Protein AF-A0A2E3P0P3-F1 (afdb_monomer)

Sequence (388 aa):
MEIRTATRDDRDAILRLSERSDSTPRIAETWDGNPIQAVLAFDDGKLIGMLPLEERTWETGWGNRLEVLWATGVHVDAAYRGKGIGGRLDAFAERTFAGRFDAFCVFREDETSPAYNWYRKNGYHPQAHIRAYRLPVDAGASAQVATRYGHRLLTSRRELEEAGRELSSTFDTLGCGRGGFLARTPTSWVNIWDHHYYRAFYRYSVLALLENAHVVAFALLGETSMRDGISRYDILEFAAADGDAENNLHAAVVAAARQARLRDIRMQVFTDDRRGDWMQGLGYVDRDRSTNILGKLLAPERTLKSLAGQPGASWTWRTERWGDVGAPNGSVDGTMTASDAALTAFCFQRLSTAEAFRAGDIRWQGPGAAPAASIDAAPWRYCQADYI

Nearest PDB structures (foldseek):
  3r1k-assembly1_A  TM=6.886E-01  e=5.144E-19  Mycobacterium tuberculosis
  6b0u-assembly1_B-2  TM=7.006E-01  e=1.208E-18  Mycobacterium tuberculosis H37Rv
  6rft-assembly1_B  TM=6.660E-01  e=1.155E-17  Mycobacteroides abscessus
  6yca-assembly1_E  TM=6.657E-01  e=9.187E-17  Mycobacteroides abscessus
  6yca-assembly1_F  TM=6.510E-01  e=7.198E-17  Mycobacteroides abscessus

Radius of gyration: 22.11 Å; Cα contacts (8 Å, |Δi|>4): 787; chains: 1; bounding box: 53×59×57 Å

Structure (mmCIF, N/CA/C/O backbone):
data_AF-A0A2E3P0P3-F1
#
_entry.id   AF-A0A2E3P0P3-F1
#
loop_
_atom_site.group_PDB
_atom_site.id
_atom_site.type_symbol
_atom_site.label_atom_id
_atom_site.label_alt_id
_atom_site.label_comp_id
_atom_site.label_asym_id
_atom_site.label_entity_id
_atom_site.label_seq_id
_atom_site.pdbx_PDB_ins_code
_atom_site.Cartn_x
_atom_site.Cartn_y
_atom_site.Cartn_z
_atom_site.occupancy
_atom_site.B_iso_or_equiv
_atom_site.auth_seq_id
_atom_site.auth_comp_id
_atom_site.auth_asym_id
_atom_site.auth_atom_id
_atom_site.pdbx_PDB_model_num
ATOM 1 N N . MET A 1 1 ? -19.194 -8.102 28.139 1.00 91.62 1 MET A N 1
ATOM 2 C CA . MET A 1 1 ? -18.369 -7.863 26.936 1.00 91.62 1 MET A CA 1
ATOM 3 C C . MET A 1 1 ? -17.143 -7.029 27.274 1.00 91.62 1 MET A C 1
ATOM 5 O O . MET A 1 1 ? -17.277 -5.878 27.684 1.00 91.62 1 MET A O 1
ATOM 9 N N . GLU A 1 2 ? -15.973 -7.619 27.081 1.00 97.38 2 GLU A N 1
ATOM 10 C CA . GLU A 1 2 ? -14.651 -7.048 27.344 1.00 97.38 2 GLU A CA 1
ATOM 11 C C . GLU A 1 2 ? -13.973 -6.670 26.018 1.00 97.38 2 GLU A C 1
ATOM 13 O O . GLU A 1 2 ? -14.160 -7.354 25.012 1.00 97.38 2 GLU A O 1
ATOM 18 N N . ILE A 1 3 ? -13.206 -5.576 26.004 1.00 98.44 3 ILE A N 1
ATOM 19 C CA . ILE A 1 3 ? -12.318 -5.221 24.890 1.00 98.44 3 ILE A CA 1
ATOM 20 C C . ILE A 1 3 ? -10.936 -4.931 25.462 1.00 98.44 3 ILE A C 1
ATOM 22 O O . ILE A 1 3 ? -10.821 -4.126 26.386 1.00 98.44 3 ILE A O 1
ATOM 26 N N . ARG A 1 4 ? -9.906 -5.566 24.902 1.00 98.25 4 ARG A N 1
ATOM 27 C CA . ARG A 1 4 ? -8.511 -5.380 25.317 1.00 98.25 4 ARG A CA 1
ATOM 28 C C . ARG A 1 4 ? -7.541 -5.616 24.167 1.00 98.25 4 ARG A C 1
ATOM 30 O O . ARG A 1 4 ? -7.914 -6.166 23.132 1.00 98.25 4 ARG A O 1
ATOM 37 N N . THR A 1 5 ? -6.288 -5.226 24.356 1.00 98.06 5 THR A N 1
ATOM 38 C CA . THR A 1 5 ? -5.202 -5.626 23.459 1.00 98.06 5 THR A CA 1
ATOM 39 C C . THR A 1 5 ? -4.899 -7.115 23.605 1.00 98.06 5 THR A C 1
ATOM 41 O O . THR A 1 5 ? -5.049 -7.690 24.689 1.00 98.06 5 THR A O 1
ATOM 44 N N . ALA A 1 6 ? -4.464 -7.728 22.510 1.00 97.06 6 ALA A N 1
ATOM 45 C CA . ALA A 1 6 ? -3.986 -9.098 22.499 1.00 97.06 6 ALA A CA 1
ATOM 46 C C . ALA A 1 6 ? -2.704 -9.256 23.329 1.00 97.06 6 ALA A C 1
ATOM 48 O O . ALA A 1 6 ? -1.872 -8.350 23.409 1.00 97.06 6 ALA A O 1
ATOM 49 N N . THR A 1 7 ? -2.542 -10.434 23.916 1.00 95.62 7 THR A N 1
ATOM 50 C CA . THR A 1 7 ? -1.295 -10.937 24.490 1.00 95.62 7 THR A CA 1
ATOM 51 C C . THR A 1 7 ? -0.788 -12.104 23.640 1.00 95.62 7 THR A C 1
ATOM 53 O O . THR A 1 7 ? -1.457 -12.556 22.709 1.00 95.62 7 THR A O 1
ATOM 56 N N . ARG A 1 8 ? 0.405 -12.623 23.956 1.00 91.00 8 ARG A N 1
ATOM 57 C CA . ARG A 1 8 ? 0.953 -13.798 23.257 1.00 91.00 8 ARG A CA 1
ATOM 58 C C . ARG A 1 8 ? 0.050 -15.030 23.377 1.00 91.00 8 ARG A C 1
ATOM 60 O O . ARG A 1 8 ? -0.049 -15.794 22.422 1.00 91.00 8 ARG A O 1
ATOM 67 N N . ASP A 1 9 ? -0.647 -15.175 24.501 1.00 95.12 9 ASP A N 1
ATOM 68 C CA . ASP A 1 9 ? -1.514 -16.326 24.773 1.00 95.12 9 ASP A CA 1
ATOM 69 C C . ASP A 1 9 ? -2.790 -16.320 23.912 1.00 95.12 9 ASP A C 1
ATOM 71 O O . ASP A 1 9 ? -3.423 -17.358 23.724 1.00 95.12 9 ASP A O 1
ATOM 75 N N . ASP A 1 10 ? -3.158 -15.172 23.329 1.00 96.12 10 ASP A N 1
ATOM 76 C CA . ASP A 1 10 ? -4.336 -15.064 22.465 1.00 96.12 10 ASP A CA 1
ATOM 77 C C . ASP A 1 10 ? -4.102 -15.583 21.041 1.00 96.12 10 ASP A C 1
ATOM 79 O O . ASP A 1 10 ? -5.075 -15.758 20.300 1.00 96.12 10 ASP A O 1
ATOM 83 N N . ARG A 1 11 ? -2.844 -15.825 20.635 1.00 94.88 11 ARG A N 1
ATOM 84 C CA . ARG A 1 11 ? -2.472 -16.123 19.241 1.00 94.88 11 ARG A CA 1
ATOM 85 C C . ARG A 1 11 ? -3.353 -17.211 18.634 1.00 94.88 11 ARG A C 1
ATOM 87 O O . ARG A 1 11 ? -3.986 -16.998 17.605 1.00 94.88 11 ARG A O 1
ATOM 94 N N . ASP A 1 12 ? -3.454 -18.360 19.289 1.00 94.94 12 ASP A N 1
ATOM 95 C CA . ASP A 1 12 ? -4.181 -19.498 18.726 1.00 94.94 12 ASP A CA 1
ATOM 96 C C . ASP A 1 12 ? -5.695 -19.226 18.635 1.00 94.94 12 ASP A C 1
ATOM 98 O O . ASP A 1 12 ? -6.372 -19.730 17.738 1.00 94.94 12 ASP A O 1
ATOM 102 N N . ALA A 1 13 ? -6.253 -18.411 19.540 1.00 94.94 13 ALA A N 1
ATOM 103 C CA . ALA A 1 13 ? -7.654 -17.998 19.470 1.00 94.94 13 ALA A CA 1
ATOM 104 C C . ALA A 1 13 ? -7.905 -17.031 18.304 1.00 94.94 13 ALA A C 1
ATOM 106 O O . ALA A 1 13 ? -8.923 -17.160 17.620 1.00 94.94 13 ALA A O 1
ATOM 107 N N . ILE A 1 14 ? -6.971 -16.109 18.056 1.00 95.12 14 ILE A N 1
ATOM 108 C CA . ILE A 1 14 ? -6.997 -15.185 16.917 1.00 95.12 14 ILE A CA 1
ATOM 109 C C . ILE A 1 14 ? -6.952 -15.961 15.600 1.00 95.12 14 ILE A C 1
ATOM 111 O O . ILE A 1 14 ? -7.804 -15.738 14.741 1.00 95.12 14 ILE A O 1
ATOM 115 N N . LEU A 1 15 ? -6.017 -16.906 15.454 1.00 93.75 15 LEU A N 1
ATOM 116 C CA . LEU A 1 15 ? -5.887 -17.709 14.233 1.00 93.75 15 LEU A CA 1
ATOM 117 C C . LEU A 1 15 ? -7.169 -18.515 13.958 1.00 93.75 15 LEU A C 1
ATOM 119 O O . LEU A 1 15 ? -7.712 -18.440 12.857 1.00 93.75 15 LEU A O 1
ATOM 123 N N . ARG A 1 16 ? -7.751 -19.158 14.983 1.00 93.50 16 ARG A N 1
ATOM 124 C CA . ARG A 1 16 ? -9.048 -19.856 14.862 1.00 93.50 16 ARG A CA 1
ATOM 125 C C . ARG A 1 16 ? -10.212 -18.936 14.485 1.00 93.50 16 ARG A C 1
ATOM 127 O O . ARG A 1 16 ? -11.156 -19.377 13.833 1.00 93.50 16 ARG A O 1
ATOM 134 N N . LEU A 1 17 ? -10.212 -17.679 14.936 1.00 92.75 17 LEU A N 1
ATOM 135 C CA . LEU A 1 17 ? -11.225 -16.708 14.514 1.00 92.75 17 LEU A CA 1
ATOM 136 C C . LEU A 1 17 ? -10.983 -16.251 13.065 1.00 92.75 17 LEU A C 1
ATOM 138 O O . LEU A 1 17 ? -11.946 -16.088 12.319 1.00 92.75 17 LEU A O 1
ATOM 142 N N . SER A 1 18 ? -9.721 -16.084 12.656 1.00 90.06 18 SER A N 1
ATOM 143 C CA . SER A 1 18 ? -9.324 -15.699 11.294 1.00 90.06 18 SER A CA 1
ATOM 144 C C . SER A 1 18 ? -9.789 -16.702 10.243 1.00 90.06 18 SER A C 1
ATOM 146 O O . SER A 1 18 ? -10.288 -16.288 9.199 1.00 90.06 18 SER A O 1
ATOM 148 N N . GLU A 1 19 ? -9.728 -18.000 10.545 1.00 89.44 19 GLU A N 1
ATOM 149 C CA . GLU A 1 19 ? -10.236 -19.075 9.679 1.00 89.44 19 GLU A CA 1
ATOM 150 C C . GLU A 1 19 ? -11.740 -18.964 9.381 1.00 89.44 19 GLU A C 1
ATOM 152 O O . GLU A 1 19 ? -12.209 -19.460 8.360 1.00 89.44 19 GLU A O 1
ATOM 157 N N . ARG A 1 20 ? -12.510 -18.300 10.254 1.00 88.06 20 ARG A N 1
ATOM 158 C CA . ARG A 1 20 ? -13.948 -18.047 10.054 1.00 88.06 20 ARG A CA 1
ATOM 159 C C . ARG A 1 20 ? -14.234 -16.725 9.338 1.00 88.06 20 ARG A C 1
ATOM 161 O O . ARG A 1 20 ? -15.399 -16.365 9.161 1.00 88.06 20 ARG A O 1
ATOM 168 N N . SER A 1 21 ? -13.196 -15.967 8.993 1.00 84.69 21 SER A N 1
ATOM 169 C CA . SER A 1 21 ? -13.323 -14.685 8.309 1.00 84.69 21 SER A CA 1
ATOM 170 C C . SER A 1 21 ? -13.323 -14.846 6.791 1.00 84.69 21 SER A C 1
ATOM 172 O O . SER A 1 21 ? -12.690 -15.744 6.253 1.00 84.69 21 SER A O 1
ATOM 174 N N . ASP A 1 22 ? -13.970 -13.909 6.097 1.00 80.69 22 ASP A N 1
ATOM 175 C CA . ASP A 1 22 ? -13.920 -13.810 4.631 1.00 80.69 22 ASP A CA 1
ATOM 176 C C . ASP A 1 22 ? -12.589 -13.200 4.127 1.00 80.69 22 ASP A C 1
ATOM 178 O O . ASP A 1 22 ? -12.433 -12.908 2.943 1.00 80.69 22 ASP A O 1
ATOM 182 N N . SER A 1 23 ? -11.639 -12.938 5.033 1.00 80.75 23 SER A N 1
ATOM 183 C CA . SER A 1 23 ? -10.311 -12.406 4.713 1.00 80.75 23 SER A CA 1
ATOM 184 C C . SER A 1 23 ? -9.311 -13.536 4.486 1.00 80.75 23 SER A C 1
ATOM 186 O O . SER A 1 23 ? -9.522 -14.662 4.929 1.00 80.75 23 SER A O 1
ATOM 188 N N . THR A 1 24 ? -8.187 -13.233 3.833 1.00 76.12 24 THR A N 1
ATOM 189 C CA . THR A 1 24 ? -7.085 -14.193 3.689 1.00 76.12 24 THR A CA 1
ATOM 190 C C . THR A 1 24 ? -6.604 -14.634 5.077 1.00 76.12 24 THR A C 1
ATOM 192 O O . THR A 1 24 ? -6.185 -13.774 5.860 1.00 76.12 24 THR A O 1
ATOM 195 N N . PRO A 1 25 ? -6.682 -15.935 5.410 1.00 78.44 25 PRO A N 1
ATOM 196 C CA . PRO A 1 25 ? -6.319 -16.416 6.733 1.00 78.44 25 PRO A CA 1
ATOM 197 C C . PRO A 1 25 ? -4.812 -16.282 6.948 1.00 78.44 25 PRO A C 1
ATOM 199 O O . PRO A 1 25 ? -4.017 -16.497 6.031 1.00 78.44 25 PRO A O 1
ATOM 202 N N . ARG A 1 26 ? -4.419 -15.948 8.179 1.00 86.50 26 ARG A N 1
ATOM 203 C CA . ARG A 1 26 ? -3.018 -16.004 8.611 1.00 86.50 26 ARG A CA 1
ATOM 204 C C . ARG A 1 26 ? -2.723 -17.346 9.270 1.00 86.50 26 ARG A C 1
ATOM 206 O O . ARG A 1 26 ? -3.596 -17.955 9.881 1.00 86.50 26 ARG A O 1
ATOM 213 N N . ILE A 1 27 ? -1.468 -17.764 9.171 1.00 88.81 27 ILE A N 1
ATOM 214 C CA . ILE A 1 27 ? -0.889 -18.888 9.919 1.00 88.81 27 ILE A CA 1
ATOM 215 C C . ILE A 1 27 ? 0.093 -18.360 10.969 1.00 88.81 27 ILE A C 1
ATOM 217 O O . ILE A 1 27 ? 0.495 -17.193 10.900 1.00 88.81 27 ILE A O 1
ATOM 221 N N . ALA A 1 28 ? 0.499 -19.213 11.913 1.00 91.31 28 ALA A N 1
ATOM 222 C CA . ALA A 1 28 ? 1.389 -18.839 13.012 1.00 91.31 28 ALA A CA 1
ATOM 223 C C . ALA A 1 28 ? 2.677 -18.166 12.514 1.00 91.31 28 ALA A C 1
ATOM 225 O O . ALA A 1 28 ? 3.044 -17.109 13.007 1.00 91.31 28 ALA A O 1
ATOM 226 N N . GLU A 1 29 ? 3.292 -18.689 11.456 1.00 90.56 29 GLU A N 1
ATOM 227 C CA . GLU A 1 29 ? 4.527 -18.160 10.872 1.00 90.56 29 GLU A CA 1
ATOM 228 C C . GLU A 1 29 ? 4.358 -16.733 10.330 1.00 90.56 29 GLU A C 1
ATOM 230 O O . GLU A 1 29 ? 5.239 -15.891 10.482 1.00 90.56 29 GLU A O 1
ATOM 235 N N . THR A 1 30 ? 3.212 -16.444 9.708 1.00 90.12 30 THR A N 1
ATOM 236 C CA . THR A 1 30 ? 2.889 -15.110 9.165 1.00 90.12 30 THR A CA 1
ATOM 237 C C . THR A 1 30 ? 2.363 -14.149 10.232 1.00 90.12 30 THR A C 1
ATOM 239 O O . THR A 1 30 ? 2.289 -12.946 9.993 1.00 90.12 30 THR A O 1
ATOM 242 N N . TRP A 1 31 ? 1.956 -14.663 11.392 1.00 91.75 31 TRP A N 1
ATOM 243 C CA . TRP A 1 31 ? 1.581 -13.849 12.542 1.00 91.75 31 TRP A CA 1
ATOM 244 C C . TRP A 1 31 ? 2.822 -13.463 13.345 1.00 91.75 31 TRP A C 1
ATOM 246 O O . TRP A 1 31 ? 3.079 -12.284 13.551 1.00 91.75 31 TRP A O 1
ATOM 256 N N . ASP A 1 32 ? 3.621 -14.460 13.723 1.00 91.88 32 ASP A N 1
ATOM 257 C CA . ASP A 1 32 ? 4.801 -14.310 14.573 1.00 91.88 32 ASP A CA 1
ATOM 258 C C . ASP A 1 32 ? 5.960 -13.613 13.833 1.00 91.88 32 ASP A C 1
ATOM 260 O O . ASP A 1 32 ? 6.779 -12.943 14.459 1.00 91.88 32 ASP A O 1
ATOM 264 N N . GLY A 1 33 ? 6.026 -13.744 12.502 1.00 90.50 33 GLY A N 1
ATOM 265 C CA . GLY A 1 33 ? 7.050 -13.116 11.660 1.00 90.50 33 GLY A CA 1
ATOM 266 C C . GLY A 1 33 ? 6.796 -11.649 11.297 1.00 90.50 33 GLY A C 1
ATOM 267 O O . GLY A 1 33 ? 7.662 -11.027 10.688 1.00 90.50 33 GLY A O 1
ATOM 268 N N . ASN A 1 34 ? 5.635 -11.087 11.646 1.00 91.12 34 ASN A N 1
ATOM 269 C CA . ASN A 1 34 ? 5.282 -9.697 11.348 1.00 91.12 34 ASN A CA 1
ATOM 270 C C . ASN A 1 34 ? 4.987 -8.923 12.645 1.00 91.12 34 ASN A C 1
ATOM 272 O O . ASN A 1 34 ? 4.474 -9.502 13.604 1.00 91.12 34 ASN A O 1
ATOM 276 N N . PRO A 1 35 ? 5.263 -7.609 12.700 1.00 92.69 35 PRO A N 1
ATOM 277 C CA . PRO A 1 35 ? 4.989 -6.797 13.881 1.00 92.69 35 PRO A CA 1
ATOM 278 C C . PRO A 1 35 ? 3.486 -6.484 13.978 1.00 92.69 35 PRO A C 1
ATOM 280 O O . PRO A 1 35 ? 3.027 -5.415 13.589 1.00 92.69 35 PRO A O 1
ATOM 283 N N . ILE A 1 36 ? 2.693 -7.445 14.455 1.00 93.50 36 ILE A N 1
ATOM 284 C CA . ILE A 1 36 ? 1.232 -7.327 14.532 1.00 93.50 36 ILE A CA 1
ATOM 285 C C . ILE A 1 36 ? 0.787 -7.079 15.972 1.00 93.50 36 ILE A C 1
ATOM 287 O O . ILE A 1 36 ? 1.077 -7.853 16.884 1.00 93.50 36 ILE A O 1
ATOM 291 N N . GLN A 1 37 ? 0.001 -6.023 16.152 1.00 94.81 37 GLN A N 1
ATOM 292 C CA . GLN A 1 37 ? -0.830 -5.791 17.327 1.00 94.81 37 GLN A CA 1
ATOM 293 C C . GLN A 1 37 ? -2.259 -6.254 17.034 1.00 94.81 37 GLN A C 1
ATOM 295 O O . GLN A 1 37 ? -2.677 -6.347 15.882 1.00 94.81 37 GLN A O 1
ATOM 300 N N . ALA A 1 38 ? -3.062 -6.498 18.065 1.00 96.62 38 ALA A N 1
ATOM 301 C CA . ALA A 1 38 ? -4.493 -6.700 17.864 1.00 96.62 38 ALA A CA 1
ATOM 302 C C . ALA A 1 38 ? -5.318 -6.160 19.023 1.00 96.62 38 ALA A C 1
ATOM 304 O O . ALA A 1 38 ? -4.902 -6.209 20.180 1.00 96.62 38 ALA A O 1
ATOM 305 N N . VAL A 1 39 ? -6.517 -5.680 18.702 1.00 98.38 39 VAL A N 1
ATOM 306 C CA . VAL A 1 39 ? -7.570 -5.400 19.682 1.00 98.38 39 VAL A CA 1
ATOM 307 C C . VAL A 1 39 ? -8.632 -6.479 19.561 1.00 98.38 39 VAL A C 1
ATOM 309 O O . VAL A 1 39 ? -9.093 -6.790 18.464 1.00 98.38 39 VAL A O 1
ATOM 312 N N . LEU A 1 40 ? -9.008 -7.060 20.691 1.00 98.50 40 LEU A N 1
ATOM 313 C CA . LEU A 1 40 ? -9.868 -8.228 20.790 1.00 98.50 40 LEU A CA 1
ATOM 314 C C . LEU A 1 40 ? -11.146 -7.878 21.549 1.00 98.50 40 LEU A C 1
ATOM 316 O O . LEU A 1 40 ? -11.108 -7.112 22.510 1.00 98.50 40 LEU A O 1
ATOM 320 N N . ALA A 1 41 ? -12.268 -8.463 21.134 1.00 98.50 41 ALA A N 1
ATOM 321 C CA . ALA A 1 41 ? -13.545 -8.382 21.831 1.00 98.50 41 ALA A CA 1
ATOM 322 C C . ALA A 1 41 ? -13.954 -9.764 22.342 1.00 98.50 41 ALA A C 1
ATOM 324 O O . ALA A 1 41 ? -14.035 -10.719 21.563 1.00 98.50 41 ALA A O 1
ATOM 325 N N . PHE A 1 42 ?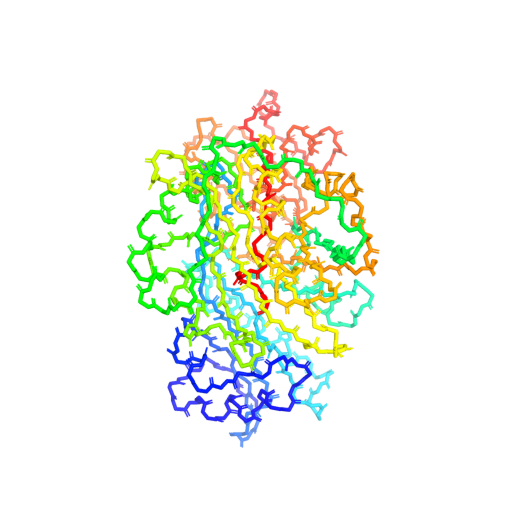 -14.272 -9.839 23.632 1.00 98.12 42 PHE A N 1
ATOM 326 C CA . PHE A 1 42 ? -14.695 -11.059 24.305 1.00 98.12 42 PHE A CA 1
ATOM 327 C C . PHE A 1 42 ? -16.109 -10.939 24.871 1.00 98.12 42 PHE A C 1
ATOM 329 O O . PHE A 1 42 ? -16.520 -9.887 25.375 1.00 98.12 42 PHE A O 1
ATOM 336 N N . ASP A 1 43 ? -16.834 -12.049 24.828 1.00 97.00 43 ASP A N 1
ATOM 337 C CA . ASP A 1 43 ? -18.131 -12.233 25.471 1.00 97.00 43 ASP A CA 1
ATOM 338 C C . ASP A 1 43 ? -18.106 -13.544 26.253 1.00 97.00 43 ASP A C 1
ATOM 340 O O . ASP A 1 43 ? -17.821 -14.591 25.676 1.00 97.00 43 ASP A O 1
ATOM 344 N N . ASP A 1 44 ? -18.274 -13.462 27.574 1.00 94.56 44 ASP A N 1
ATOM 345 C CA . ASP A 1 44 ? -18.113 -14.578 28.519 1.00 94.56 44 ASP A CA 1
ATOM 346 C C . ASP A 1 44 ? -16.849 -15.428 28.268 1.00 94.56 44 ASP A C 1
ATOM 348 O O . ASP A 1 44 ? -16.878 -16.656 28.222 1.00 94.56 44 ASP A O 1
ATOM 352 N N . GLY A 1 45 ? -15.713 -14.753 28.050 1.00 93.31 45 GLY A N 1
ATOM 353 C CA . GLY A 1 45 ? -14.408 -15.379 27.793 1.00 93.31 45 GLY A CA 1
ATOM 354 C C . GLY A 1 45 ? -14.208 -15.914 26.369 1.00 93.31 45 GLY A C 1
ATOM 355 O O . GLY A 1 45 ? -13.093 -16.284 26.003 1.00 93.31 45 GLY A O 1
ATOM 356 N N . LYS A 1 46 ? -15.241 -15.913 25.520 1.00 94.94 46 LYS A N 1
ATOM 357 C CA . LYS A 1 46 ? -15.134 -16.298 24.109 1.00 94.94 46 LYS A CA 1
ATOM 358 C C . LYS A 1 46 ? -14.682 -15.113 23.261 1.00 94.94 46 LYS A C 1
ATOM 360 O O . LYS A 1 46 ? -15.310 -14.058 23.290 1.00 94.94 46 LYS A O 1
ATOM 365 N N . LEU A 1 47 ? -13.646 -15.303 22.442 1.00 97.38 47 LEU A N 1
ATOM 366 C CA . LEU A 1 47 ? -13.239 -14.324 21.430 1.00 97.38 47 LEU A CA 1
ATOM 367 C C . LEU A 1 47 ? -14.296 -14.250 20.312 1.00 97.38 47 LEU A C 1
ATOM 369 O O . LEU A 1 47 ? -14.551 -15.241 19.623 1.00 97.38 47 LEU A O 1
ATOM 373 N N . ILE A 1 48 ? -14.905 -13.075 20.139 1.00 97.19 48 ILE A N 1
ATOM 374 C CA . ILE A 1 48 ? -16.017 -12.834 19.199 1.00 97.19 48 ILE A CA 1
ATOM 375 C C . ILE A 1 48 ? -15.715 -11.755 18.155 1.00 97.19 48 ILE A C 1
ATOM 377 O O . ILE A 1 48 ? -16.483 -11.569 17.211 1.00 97.19 48 ILE A O 1
ATOM 381 N N . GLY A 1 49 ? -14.608 -11.032 18.300 1.00 97.25 49 GLY A N 1
ATOM 382 C CA . GLY A 1 49 ? -14.171 -10.053 17.318 1.00 97.25 49 GLY A CA 1
ATOM 383 C C . GLY A 1 49 ? -12.711 -9.681 17.500 1.00 97.25 49 GLY A C 1
ATOM 384 O O . GLY A 1 49 ? -12.174 -9.766 18.602 1.00 97.25 49 GLY A O 1
ATOM 385 N N . MET A 1 50 ? -12.080 -9.267 16.410 1.00 96.81 50 MET A N 1
ATOM 386 C CA . MET A 1 50 ? -10.680 -8.877 16.379 1.00 96.81 50 MET A CA 1
ATOM 387 C C . MET A 1 50 ? -10.432 -7.780 15.343 1.00 96.81 50 MET A C 1
ATOM 389 O O . MET A 1 50 ? -11.044 -7.753 14.272 1.00 96.81 50 MET A O 1
ATOM 393 N N . LEU A 1 51 ? -9.490 -6.905 15.670 1.00 96.81 51 LEU A N 1
ATOM 394 C CA . LEU A 1 51 ? -8.912 -5.889 14.802 1.00 96.81 51 LEU A CA 1
ATOM 395 C C . LEU A 1 51 ? -7.386 -6.065 14.835 1.00 96.81 51 LEU A C 1
ATOM 397 O O . LEU A 1 51 ? -6.737 -5.477 15.703 1.00 96.81 51 LEU A O 1
ATOM 401 N N . PRO A 1 52 ? -6.817 -6.922 13.966 1.00 95.44 52 PRO A N 1
ATOM 402 C CA . PRO A 1 52 ? -5.373 -7.037 13.802 1.00 95.44 52 PRO A CA 1
ATOM 403 C C . PRO A 1 52 ? -4.820 -5.822 13.051 1.00 95.44 52 PRO A C 1
ATOM 405 O O . PRO A 1 52 ? -5.425 -5.350 12.085 1.00 95.44 52 PRO A O 1
ATOM 408 N N . LEU A 1 53 ? -3.683 -5.318 13.517 1.00 96.12 53 LEU A N 1
ATOM 409 C CA . LEU A 1 53 ? -3.063 -4.065 13.108 1.00 96.12 53 LEU A CA 1
ATOM 410 C C . LEU A 1 53 ? -1.554 -4.286 12.951 1.00 96.12 53 LEU A C 1
ATOM 412 O O . LEU A 1 53 ? -0.844 -4.464 13.937 1.00 96.12 53 LEU A O 1
ATOM 416 N N . GLU A 1 54 ? -1.073 -4.303 11.715 1.00 95.25 54 GLU A N 1
ATOM 417 C CA . GLU A 1 54 ? 0.344 -4.504 11.402 1.00 95.25 54 GLU A CA 1
ATOM 418 C C . GLU A 1 54 ? 1.095 -3.167 11.444 1.00 95.25 54 GLU A C 1
ATOM 420 O O . GLU A 1 54 ? 0.684 -2.205 10.795 1.00 95.25 54 GLU A O 1
ATOM 425 N N . GLU A 1 55 ? 2.173 -3.094 12.220 1.00 95.62 55 GLU A N 1
ATOM 426 C CA . GLU A 1 55 ? 3.016 -1.903 12.353 1.00 95.62 55 GLU A CA 1
ATOM 427 C C . GLU A 1 55 ? 3.855 -1.697 11.093 1.00 95.62 55 GLU A C 1
ATOM 429 O O . GLU A 1 55 ? 4.500 -2.627 10.601 1.00 95.62 55 GLU A O 1
ATOM 434 N N . ARG A 1 56 ? 3.842 -0.477 10.552 1.00 94.25 56 ARG A N 1
ATOM 435 C CA . ARG A 1 56 ? 4.514 -0.160 9.292 1.00 94.25 56 ARG A CA 1
ATOM 436 C C . ARG A 1 56 ? 5.047 1.266 9.275 1.00 94.25 56 ARG A C 1
ATOM 438 O O . ARG A 1 56 ? 4.339 2.192 9.654 1.00 94.25 56 ARG A O 1
ATOM 445 N N . THR A 1 57 ? 6.235 1.443 8.707 1.00 95.00 57 THR A N 1
ATOM 446 C CA . THR A 1 57 ? 6.779 2.763 8.367 1.00 95.00 57 THR A CA 1
ATOM 447 C C . THR A 1 57 ? 6.453 3.080 6.908 1.00 95.00 57 THR A C 1
ATOM 449 O O . THR A 1 57 ? 6.980 2.452 5.986 1.00 95.00 57 THR A O 1
ATOM 452 N N . TRP A 1 58 ? 5.555 4.038 6.700 1.00 94.19 58 TRP A N 1
ATOM 453 C CA . TRP A 1 58 ? 5.022 4.422 5.397 1.00 94.19 58 TRP A CA 1
ATOM 454 C C . TRP A 1 58 ? 5.710 5.664 4.844 1.00 94.19 58 TRP A C 1
ATOM 456 O O . TRP A 1 58 ? 5.677 6.713 5.482 1.00 94.19 58 TRP A O 1
ATOM 466 N N . GLU A 1 59 ? 6.256 5.584 3.633 1.00 94.19 59 GLU A N 1
ATOM 467 C CA . GLU A 1 59 ? 6.791 6.740 2.912 1.00 94.19 59 GLU A CA 1
ATOM 468 C C . GLU A 1 59 ? 5.634 7.529 2.299 1.00 94.19 59 GLU A C 1
ATOM 470 O O . GLU A 1 59 ? 4.916 7.047 1.423 1.00 94.19 59 GLU A O 1
ATOM 475 N N . THR A 1 60 ? 5.417 8.753 2.771 1.00 91.75 60 THR A N 1
ATOM 476 C CA . THR A 1 60 ? 4.364 9.642 2.242 1.00 91.75 60 THR A CA 1
ATOM 477 C C . THR A 1 60 ? 4.848 10.515 1.095 1.00 91.75 60 THR A C 1
ATOM 479 O O . THR A 1 60 ? 4.026 10.941 0.289 1.00 91.75 60 THR A O 1
ATOM 482 N N . GLY A 1 61 ? 6.166 10.682 0.956 1.00 90.62 61 GLY A N 1
ATOM 483 C CA . GLY A 1 61 ? 6.787 11.488 -0.089 1.00 90.62 61 GLY A CA 1
ATOM 484 C C . GLY A 1 61 ? 7.765 12.519 0.452 1.00 90.62 61 GLY A C 1
ATOM 485 O O . GLY A 1 61 ? 7.835 12.775 1.655 1.00 90.62 61 GLY A O 1
ATOM 486 N N . TRP A 1 62 ? 8.584 13.091 -0.434 1.00 87.38 62 TRP A N 1
ATOM 487 C CA . TRP A 1 62 ? 9.556 14.134 -0.068 1.00 87.38 62 TRP A CA 1
ATOM 488 C C . TRP A 1 62 ? 10.437 13.791 1.158 1.00 87.38 62 TRP A C 1
ATOM 490 O O . TRP A 1 62 ? 10.809 14.678 1.923 1.00 87.38 62 TRP A O 1
ATOM 500 N N . GLY A 1 63 ? 10.726 12.501 1.382 1.00 87.31 63 GLY A N 1
ATOM 501 C CA . GLY A 1 63 ? 11.478 12.000 2.542 1.00 87.31 63 GLY A CA 1
ATOM 502 C C . GLY A 1 63 ? 10.706 11.937 3.871 1.00 87.31 63 GLY A C 1
ATOM 503 O O . GLY A 1 63 ? 11.319 11.732 4.917 1.00 87.31 63 GLY A O 1
ATOM 504 N N . ASN A 1 64 ? 9.385 12.128 3.859 1.00 89.12 64 ASN A N 1
ATOM 505 C CA . ASN A 1 64 ? 8.528 12.096 5.043 1.00 89.12 64 ASN A CA 1
ATOM 506 C C . ASN A 1 64 ? 7.921 10.716 5.251 1.00 89.12 64 ASN A C 1
ATOM 508 O O . ASN A 1 64 ? 7.399 10.093 4.320 1.00 89.12 64 ASN A O 1
ATOM 512 N N . ARG A 1 65 ? 7.902 10.296 6.515 1.00 92.56 65 ARG A N 1
ATOM 513 C CA . ARG A 1 65 ? 7.414 8.989 6.944 1.00 92.56 65 ARG A CA 1
ATOM 514 C C . ARG A 1 65 ? 6.319 9.116 7.990 1.00 92.56 65 ARG A C 1
ATOM 516 O O . ARG A 1 65 ? 6.358 10.031 8.812 1.00 92.56 65 ARG A O 1
ATOM 523 N N . LEU A 1 66 ? 5.394 8.162 7.971 1.00 94.06 66 LEU A N 1
ATOM 524 C CA . LEU A 1 66 ? 4.400 7.946 9.018 1.00 94.06 66 LEU A CA 1
ATOM 525 C C . LEU A 1 66 ? 4.572 6.556 9.618 1.00 94.06 66 LEU A C 1
ATOM 527 O O . LEU A 1 66 ? 4.717 5.579 8.886 1.00 94.06 66 LEU A O 1
ATOM 531 N N . GLU A 1 67 ? 4.464 6.457 10.937 1.00 95.88 67 GLU A N 1
ATOM 532 C CA . GLU A 1 67 ? 4.293 5.174 11.610 1.00 95.88 67 GLU A CA 1
ATOM 533 C C . GLU A 1 67 ? 2.804 4.837 11.618 1.00 95.88 67 GLU A C 1
ATOM 535 O O . GLU A 1 67 ? 2.009 5.477 12.311 1.00 95.88 67 GLU A O 1
ATOM 540 N N . VAL A 1 68 ? 2.404 3.845 10.832 1.00 96.44 68 VAL A N 1
ATOM 541 C CA . VAL A 1 68 ? 1.001 3.476 10.638 1.00 96.44 68 VAL A CA 1
ATOM 542 C C . VAL A 1 68 ? 0.710 2.079 11.164 1.00 96.44 68 VAL A C 1
ATOM 544 O O . VAL A 1 68 ? 1.577 1.210 11.228 1.00 96.44 68 VAL A O 1
ATOM 547 N N . LEU A 1 69 ? -0.551 1.865 11.517 1.00 97.19 69 LEU A N 1
ATOM 548 C CA . LEU A 1 69 ? -1.097 0.561 11.869 1.00 97.19 69 LEU A CA 1
ATOM 549 C C . LEU A 1 69 ? -2.063 0.120 10.765 1.00 97.19 69 LEU A C 1
ATOM 551 O O . LEU A 1 69 ? -3.103 0.743 10.535 1.00 97.19 69 LEU A O 1
ATOM 555 N N . TRP A 1 70 ? -1.703 -0.947 10.059 1.00 95.50 70 TRP A N 1
ATOM 556 C CA . TRP A 1 70 ? -2.457 -1.463 8.924 1.00 95.50 70 TRP A CA 1
ATOM 557 C C . TRP A 1 70 ? -3.473 -2.514 9.358 1.00 95.50 70 TRP A C 1
ATOM 559 O O . TRP A 1 70 ? -3.106 -3.606 9.793 1.00 95.50 70 TRP A O 1
ATOM 569 N N . ALA A 1 71 ? -4.760 -2.214 9.207 1.00 94.69 71 ALA A N 1
ATOM 570 C CA . ALA A 1 71 ? -5.822 -3.149 9.538 1.00 94.69 71 ALA A CA 1
ATOM 571 C C . ALA A 1 71 ? -5.840 -4.326 8.553 1.00 94.69 71 ALA A C 1
ATOM 573 O O . ALA A 1 71 ? -6.022 -4.152 7.346 1.00 94.69 71 ALA A O 1
ATOM 574 N N . THR A 1 72 ? -5.679 -5.539 9.078 1.00 89.56 72 THR A N 1
ATOM 575 C CA . THR A 1 72 ? -5.564 -6.777 8.295 1.00 89.56 72 THR A CA 1
ATOM 576 C C . THR A 1 72 ? -6.487 -7.843 8.881 1.00 89.56 72 THR A C 1
ATOM 578 O O . THR A 1 72 ? -6.408 -8.165 10.059 1.00 89.56 72 THR A O 1
ATOM 581 N N . GLY A 1 73 ? -7.424 -8.364 8.083 1.00 88.88 73 GLY A N 1
ATOM 582 C CA . GLY A 1 73 ? -8.324 -9.437 8.528 1.00 88.88 73 GLY A CA 1
ATOM 583 C C . GLY A 1 73 ? -9.306 -9.050 9.642 1.00 88.88 73 GLY A C 1
ATOM 584 O O . GLY A 1 73 ? -9.602 -9.867 10.512 1.00 88.88 73 GLY A O 1
ATOM 585 N N . VAL A 1 74 ? -9.806 -7.809 9.648 1.00 93.12 74 VAL A N 1
ATOM 586 C CA . VAL A 1 74 ? -10.781 -7.341 10.651 1.00 93.12 74 VAL A CA 1
ATOM 587 C C . VAL A 1 74 ? -12.035 -8.206 10.618 1.00 93.12 74 VAL A C 1
ATOM 589 O O . VAL A 1 74 ? -12.657 -8.375 9.567 1.00 93.12 74 VAL A O 1
ATOM 592 N N . HIS A 1 75 ? -12.439 -8.728 11.775 1.00 94.94 75 HIS A N 1
ATOM 593 C CA . HIS A 1 75 ? -13.546 -9.669 11.831 1.00 94.94 75 HIS A CA 1
ATOM 594 C C . HIS A 1 75 ? -14.368 -9.537 13.110 1.00 94.94 75 HIS A C 1
ATOM 596 O O . HIS A 1 75 ? -13.842 -9.392 14.209 1.00 94.94 75 HIS A O 1
ATOM 602 N N . VAL A 1 76 ? -15.685 -9.652 12.954 1.00 95.44 76 VAL A N 1
ATOM 603 C CA . VAL A 1 76 ? -16.630 -9.907 14.042 1.00 95.44 76 VAL A CA 1
ATOM 604 C C . VAL A 1 76 ? -17.434 -11.132 13.645 1.00 95.44 76 VAL A C 1
ATOM 606 O O . VAL A 1 76 ? -17.964 -11.198 12.526 1.00 95.44 76 VAL A O 1
ATOM 609 N N . ASP A 1 77 ? -17.514 -12.078 14.575 1.00 94.06 77 ASP A N 1
ATOM 610 C CA . ASP A 1 77 ? -18.248 -13.325 14.421 1.00 94.06 77 ASP A CA 1
ATOM 611 C C . ASP A 1 77 ? -19.694 -13.034 13.982 1.00 94.06 77 ASP A C 1
ATOM 613 O O . ASP A 1 77 ? -20.330 -12.090 14.466 1.00 94.06 77 ASP A O 1
ATOM 617 N N . ALA A 1 78 ? -20.207 -13.804 13.020 1.00 92.69 78 ALA A N 1
ATOM 618 C CA . ALA A 1 78 ? -21.468 -13.513 12.340 1.00 92.69 78 ALA A CA 1
ATOM 619 C C . ALA A 1 78 ? -22.649 -13.337 13.310 1.00 92.69 78 ALA A C 1
ATOM 621 O O . ALA A 1 78 ? -23.442 -12.411 13.136 1.00 92.69 78 ALA A O 1
ATOM 622 N N . ALA A 1 79 ? -22.710 -14.140 14.380 1.00 93.62 79 ALA A N 1
ATOM 623 C CA . ALA A 1 79 ? -23.761 -14.069 15.404 1.00 93.62 79 ALA A CA 1
ATOM 624 C C . ALA A 1 79 ? -23.740 -12.766 16.238 1.00 93.62 79 ALA A C 1
ATOM 626 O O . ALA A 1 79 ? -24.669 -12.462 16.995 1.00 93.62 79 ALA A O 1
ATOM 627 N N . TYR A 1 80 ? -22.668 -11.985 16.112 1.00 94.75 80 TYR A N 1
ATOM 628 C CA . TYR A 1 80 ? -22.412 -10.762 16.863 1.00 94.75 80 TYR A CA 1
ATOM 629 C C . TYR A 1 80 ? -22.398 -9.502 15.983 1.00 94.75 80 TYR A C 1
ATOM 631 O O . TYR A 1 80 ? -22.315 -8.383 16.500 1.00 94.75 80 TYR A O 1
ATOM 639 N N . ARG A 1 81 ? -22.530 -9.644 14.658 1.00 92.19 81 ARG A N 1
ATOM 640 C CA . ARG A 1 81 ? -22.606 -8.508 13.726 1.00 92.19 81 ARG A CA 1
ATOM 641 C C . ARG A 1 81 ? -23.849 -7.649 14.003 1.00 92.19 81 ARG A C 1
ATOM 643 O O . ARG A 1 81 ? -24.834 -8.103 14.573 1.00 92.19 81 ARG A O 1
ATOM 650 N N . GLY A 1 82 ? -23.777 -6.363 13.655 1.00 90.31 82 GLY A N 1
ATOM 651 C CA . GLY A 1 82 ? -24.858 -5.392 13.898 1.00 90.31 82 GLY A CA 1
ATOM 652 C C . GLY A 1 82 ? -24.963 -4.863 15.337 1.00 90.31 82 GLY A C 1
ATOM 653 O O . GLY A 1 82 ? -25.664 -3.885 15.566 1.00 90.31 82 GLY A O 1
ATOM 654 N N . LYS A 1 83 ? -24.213 -5.418 16.301 1.00 94.56 83 LYS A N 1
ATOM 655 C CA . LYS A 1 83 ? -24.239 -5.007 17.724 1.00 94.56 83 LYS A CA 1
ATOM 656 C C . LYS A 1 83 ? -23.255 -3.879 18.083 1.00 94.56 83 LYS A C 1
ATOM 658 O O . LYS A 1 83 ? -22.945 -3.665 19.250 1.00 94.56 83 LYS A O 1
ATOM 663 N N . GLY A 1 84 ? -22.685 -3.196 17.087 1.00 95.25 84 GLY A N 1
ATOM 664 C CA . GLY A 1 84 ? -21.724 -2.100 17.297 1.00 95.25 84 GLY A CA 1
ATOM 665 C C . GLY A 1 84 ? -20.315 -2.515 17.757 1.00 95.25 84 GLY A C 1
ATOM 666 O O . GLY A 1 84 ? -19.500 -1.643 18.045 1.00 95.25 84 GLY A O 1
ATOM 667 N N . ILE A 1 85 ? -19.990 -3.814 17.796 1.00 96.75 85 ILE A N 1
ATOM 668 C CA . ILE A 1 85 ? -18.687 -4.319 18.279 1.00 96.75 85 ILE A CA 1
ATOM 669 C C . ILE A 1 85 ? -17.514 -3.761 17.471 1.00 96.75 85 ILE A C 1
ATOM 671 O O . ILE A 1 85 ? -16.548 -3.300 18.068 1.00 96.75 85 ILE A O 1
ATOM 675 N N . GLY A 1 86 ? -17.616 -3.732 16.137 1.00 96.12 86 GLY A N 1
ATOM 676 C CA . GLY A 1 86 ? -16.556 -3.190 15.280 1.00 96.12 86 GLY A CA 1
ATOM 677 C C . GLY A 1 86 ? -16.201 -1.745 15.637 1.00 96.12 86 GLY A C 1
ATOM 678 O O . GLY A 1 86 ? -15.036 -1.437 15.850 1.00 96.12 86 GLY A O 1
ATOM 679 N N . GLY A 1 87 ? -17.201 -0.868 15.796 1.00 97.25 87 GLY A N 1
ATOM 680 C CA . GLY A 1 87 ? -16.956 0.528 16.188 1.00 97.25 87 GLY A CA 1
ATOM 681 C C . GLY A 1 87 ? -16.340 0.656 17.586 1.00 97.25 87 GLY A C 1
ATOM 682 O O . GLY A 1 87 ? -15.496 1.514 17.817 1.00 97.25 87 GLY A O 1
ATOM 683 N N . ARG A 1 88 ? -16.703 -0.237 18.519 1.00 97.81 88 ARG A N 1
ATOM 684 C CA . ARG A 1 88 ? -16.079 -0.276 19.850 1.00 97.81 88 ARG A CA 1
ATOM 685 C C . ARG A 1 88 ? -14.621 -0.747 19.799 1.00 97.81 88 ARG A C 1
ATOM 687 O O . ARG A 1 88 ? -13.819 -0.218 20.562 1.00 97.81 88 ARG A O 1
ATOM 694 N N . LEU A 1 89 ? -14.288 -1.703 18.925 1.00 98.25 89 LEU A N 1
ATOM 695 C CA . LEU A 1 89 ? -12.910 -2.140 18.670 1.00 98.25 89 LEU A CA 1
ATOM 696 C C . LEU A 1 89 ? -12.070 -0.993 18.095 1.00 98.25 89 LEU A C 1
ATOM 698 O O . LEU A 1 89 ? -11.011 -0.700 18.638 1.00 98.25 89 LEU A O 1
ATOM 702 N N . ASP A 1 90 ? -12.568 -0.313 17.057 1.00 97.94 90 ASP A N 1
ATOM 703 C CA . ASP A 1 90 ? -11.872 0.807 16.405 1.00 97.94 90 ASP A CA 1
ATOM 704 C C . ASP A 1 90 ? -11.631 1.975 17.370 1.00 97.94 90 ASP A C 1
ATOM 706 O O . ASP A 1 90 ? -10.502 2.435 17.524 1.00 97.94 90 ASP A O 1
ATOM 710 N N . ALA A 1 91 ? -12.661 2.390 18.115 1.00 97.50 91 ALA A N 1
ATOM 711 C CA . ALA A 1 91 ? -12.532 3.464 19.096 1.00 97.50 91 ALA A CA 1
ATOM 712 C C . ALA A 1 91 ? -11.599 3.092 20.263 1.00 97.50 91 ALA A C 1
ATOM 714 O O . ALA A 1 91 ? -10.946 3.962 20.838 1.00 97.50 91 ALA A O 1
ATOM 715 N N . PHE A 1 92 ? -11.557 1.813 20.659 1.00 98.38 92 PHE A N 1
ATOM 716 C CA . PHE A 1 92 ? -10.589 1.340 21.648 1.00 98.38 92 PHE A CA 1
ATOM 717 C C . PHE A 1 92 ? -9.169 1.407 21.085 1.00 98.38 92 PHE A C 1
ATOM 719 O O . PHE A 1 92 ? -8.306 1.994 21.730 1.00 98.38 92 PHE A O 1
ATOM 726 N N . ALA A 1 93 ? -8.951 0.880 19.876 1.00 98.06 93 ALA A N 1
ATOM 727 C CA . ALA A 1 93 ? -7.659 0.924 19.202 1.00 98.06 93 ALA A CA 1
ATOM 728 C C . ALA A 1 93 ? -7.145 2.362 19.077 1.00 98.06 93 ALA A C 1
ATOM 730 O O . ALA A 1 93 ? -6.001 2.631 19.430 1.00 98.06 93 ALA A O 1
ATOM 731 N N . GLU A 1 94 ? -7.997 3.293 18.645 1.00 96.56 94 GLU A N 1
ATOM 732 C CA . GLU A 1 94 ? -7.645 4.706 18.513 1.00 96.56 94 GLU A CA 1
ATOM 733 C C . GLU A 1 94 ? -7.090 5.274 19.824 1.00 96.56 94 GLU A C 1
ATOM 735 O O . GLU A 1 94 ? -5.980 5.797 19.842 1.00 96.56 94 GLU A O 1
ATOM 740 N N . ARG A 1 95 ? -7.800 5.095 20.947 1.00 95.75 95 ARG A N 1
ATOM 741 C CA . ARG A 1 95 ? -7.333 5.578 22.258 1.00 95.75 95 ARG A CA 1
ATOM 742 C C . ARG A 1 95 ? -6.060 4.882 22.737 1.00 95.75 95 ARG A C 1
ATOM 744 O O . ARG A 1 95 ? -5.248 5.507 23.407 1.00 95.75 95 ARG A O 1
ATOM 751 N N . THR A 1 96 ? -5.905 3.594 22.443 1.00 97.06 96 THR A N 1
ATOM 752 C CA . THR A 1 96 ? -4.748 2.803 22.882 1.00 97.06 96 THR A CA 1
ATOM 753 C C . THR A 1 96 ? -3.476 3.150 22.111 1.00 97.06 96 THR A C 1
ATOM 755 O O . THR A 1 96 ? -2.389 3.124 22.687 1.00 97.06 96 THR A O 1
ATOM 758 N N . PHE A 1 97 ? -3.598 3.445 20.817 1.00 96.12 97 PHE A N 1
ATOM 759 C CA . PHE A 1 97 ? -2.458 3.647 19.923 1.00 96.12 97 PHE A CA 1
ATOM 760 C C . PHE A 1 97 ? -2.177 5.118 19.599 1.00 96.12 97 PHE A C 1
ATOM 762 O O . PHE A 1 97 ? -1.105 5.422 19.063 1.00 96.12 97 PHE A O 1
ATOM 769 N N . ALA A 1 98 ? -3.080 6.031 19.972 1.00 90.56 98 ALA A N 1
ATOM 770 C CA . ALA A 1 98 ? -2.837 7.467 19.929 1.00 90.56 98 ALA A CA 1
ATOM 771 C C . ALA A 1 98 ? -1.516 7.822 20.634 1.00 90.56 98 ALA A C 1
ATOM 773 O O . ALA A 1 98 ? -1.186 7.310 21.704 1.00 90.56 98 ALA A O 1
ATOM 774 N N . GLY A 1 99 ? -0.721 8.677 19.991 1.00 86.69 99 GLY A N 1
ATOM 775 C CA . GLY A 1 99 ? 0.598 9.096 20.472 1.00 86.69 99 GLY A CA 1
ATOM 776 C C . GLY A 1 99 ? 1.751 8.147 20.124 1.00 86.69 99 GLY A C 1
ATOM 777 O O . GLY A 1 99 ? 2.898 8.593 20.109 1.00 86.69 99 GLY A O 1
ATOM 778 N N . ARG A 1 100 ? 1.479 6.880 19.772 1.00 93.06 100 ARG A N 1
ATOM 779 C CA . ARG A 1 100 ? 2.491 5.917 19.288 1.00 93.06 100 ARG A CA 1
ATOM 780 C C . ARG A 1 100 ? 2.503 5.778 17.771 1.00 93.06 100 ARG A C 1
ATOM 782 O O . ARG A 1 100 ? 3.586 5.708 17.195 1.00 93.06 100 ARG A O 1
ATOM 789 N N . PHE A 1 101 ? 1.342 5.859 17.135 1.00 96.00 101 PHE A N 1
ATOM 790 C CA . PHE A 1 101 ? 1.192 5.788 15.682 1.00 96.00 101 PHE A CA 1
ATOM 791 C C . PHE A 1 101 ? 0.519 7.055 15.145 1.00 96.00 101 PHE A C 1
ATOM 793 O O . PHE A 1 101 ? -0.208 7.734 15.871 1.00 96.00 101 PHE A O 1
ATOM 800 N N . ASP A 1 102 ? 0.803 7.391 13.889 1.00 95.75 102 ASP A N 1
ATOM 801 C CA . ASP A 1 102 ? 0.302 8.583 13.205 1.00 95.75 102 ASP A CA 1
ATOM 802 C C . ASP A 1 102 ? -1.090 8.335 12.631 1.00 95.75 102 ASP A C 1
ATOM 804 O O . ASP A 1 102 ? -1.952 9.215 12.678 1.00 95.75 102 ASP A O 1
ATOM 808 N N . ALA A 1 103 ? -1.320 7.126 12.109 1.00 96.94 103 ALA A N 1
ATOM 809 C CA . ALA A 1 103 ? -2.550 6.791 11.413 1.00 96.94 103 ALA A CA 1
ATOM 810 C C . ALA A 1 103 ? -2.902 5.295 11.461 1.00 96.94 103 ALA A C 1
ATOM 812 O O . ALA A 1 103 ? -2.037 4.428 11.602 1.00 96.94 103 ALA A O 1
ATOM 813 N N . PHE A 1 104 ? -4.186 4.999 11.261 1.00 97.81 104 PHE A N 1
ATOM 814 C CA . PHE A 1 104 ? -4.657 3.702 10.785 1.00 97.81 104 PHE A CA 1
ATOM 815 C C . PHE A 1 104 ? -4.803 3.710 9.270 1.00 97.81 104 PHE A C 1
ATOM 817 O O . PHE A 1 104 ? -5.271 4.696 8.700 1.00 97.81 104 PHE A O 1
ATOM 824 N N . CYS A 1 105 ? -4.477 2.585 8.638 1.00 97.12 105 CYS A N 1
ATOM 825 C CA . CYS A 1 105 ? -4.660 2.384 7.205 1.00 97.12 105 CYS A CA 1
ATOM 826 C C . CYS A 1 105 ? -5.376 1.061 6.911 1.00 97.12 105 CYS A C 1
ATOM 828 O O . CYS A 1 105 ? -5.261 0.103 7.674 1.00 97.12 105 CYS A O 1
ATOM 830 N N . VAL A 1 106 ? -6.112 0.990 5.801 1.00 95.44 106 VAL A N 1
ATOM 831 C CA . VAL A 1 106 ? -6.766 -0.247 5.349 1.00 95.44 106 VAL A CA 1
ATOM 832 C C . VAL A 1 106 ? -6.984 -0.269 3.836 1.00 95.44 106 VAL A C 1
ATOM 834 O O . VAL A 1 106 ? -7.221 0.774 3.226 1.00 95.44 106 VAL A O 1
ATOM 837 N N . PHE A 1 107 ? -6.981 -1.467 3.239 1.00 92.19 107 PHE A N 1
ATOM 838 C CA . PHE A 1 107 ? -7.482 -1.682 1.880 1.00 92.19 107 PHE A CA 1
ATOM 839 C C . PHE A 1 107 ? -8.962 -1.979 1.866 1.00 92.19 107 PHE A C 1
ATOM 841 O O . PHE A 1 107 ? -9.425 -2.855 2.598 1.00 92.19 107 PHE A O 1
ATOM 848 N N . ARG A 1 108 ? -9.690 -1.322 0.968 1.00 92.31 108 ARG A N 1
ATOM 849 C CA . ARG A 1 108 ? -11.097 -1.615 0.725 1.00 92.31 108 ARG A CA 1
ATOM 850 C C . ARG A 1 108 ? -11.426 -1.591 -0.754 1.00 92.31 108 ARG A C 1
ATOM 852 O O . ARG A 1 108 ? -11.312 -0.565 -1.414 1.00 92.31 108 ARG A O 1
ATOM 859 N N . GLU A 1 109 ? -11.886 -2.728 -1.245 1.00 88.88 109 GLU A N 1
ATOM 860 C CA . GLU A 1 109 ? -12.634 -2.802 -2.495 1.00 88.88 109 GLU A CA 1
ATOM 861 C C . GLU A 1 109 ? -14.078 -2.323 -2.262 1.00 88.88 109 GLU A C 1
ATOM 863 O O . GLU A 1 109 ? -14.536 -2.259 -1.114 1.00 88.88 109 GLU A O 1
ATOM 868 N N . ASP A 1 110 ? -14.770 -2.026 -3.364 1.00 87.00 110 ASP A N 1
ATOM 869 C CA . ASP A 1 110 ? -16.200 -1.703 -3.435 1.00 87.00 110 ASP A CA 1
ATOM 870 C C . ASP A 1 110 ? -16.666 -0.612 -2.450 1.00 87.00 110 ASP A C 1
ATOM 872 O O . ASP A 1 110 ? -17.011 -0.864 -1.288 1.00 87.00 110 ASP A O 1
ATOM 876 N N . GLU A 1 111 ? -16.750 0.616 -2.961 1.00 90.56 111 GLU A N 1
ATOM 877 C CA . GLU A 1 111 ? -17.200 1.796 -2.214 1.00 90.56 111 GLU A CA 1
ATOM 878 C C . GLU A 1 111 ? -18.676 1.729 -1.798 1.00 90.56 111 GLU A C 1
ATOM 880 O O . GLU A 1 111 ? -19.106 2.458 -0.905 1.00 90.56 111 GLU A O 1
ATOM 885 N N . THR A 1 112 ? -19.452 0.819 -2.392 1.00 89.75 112 THR A N 1
ATOM 886 C CA . THR A 1 112 ? -20.852 0.587 -2.022 1.00 89.75 112 THR A CA 1
ATOM 887 C C . THR A 1 112 ? -20.998 -0.436 -0.892 1.00 89.75 112 THR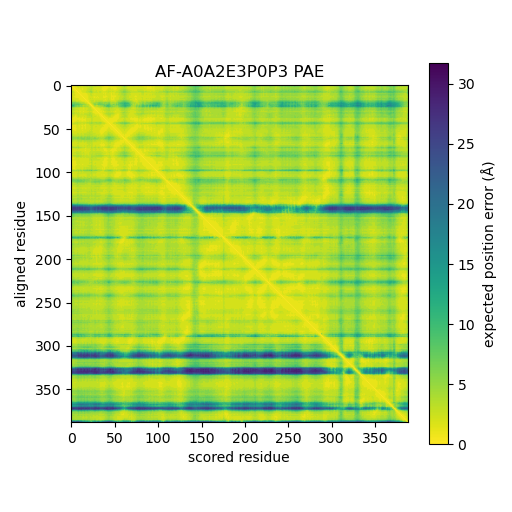 A C 1
ATOM 889 O O . THR A 1 112 ? -22.062 -0.537 -0.274 1.00 89.75 112 THR A O 1
ATOM 892 N N . SER A 1 113 ? -19.924 -1.162 -0.553 1.00 90.69 113 SER A N 1
ATOM 893 C CA . SER A 1 113 ? -19.981 -2.255 0.416 1.00 90.69 113 SER A CA 1
ATOM 894 C C . SER A 1 113 ? -20.290 -1.770 1.844 1.00 90.69 113 SER A C 1
ATOM 896 O O . SER A 1 113 ? -19.788 -0.727 2.287 1.00 90.69 113 SER A O 1
ATOM 898 N N . PRO A 1 114 ? -21.040 -2.552 2.653 1.00 90.62 114 PRO A N 1
ATOM 899 C CA . PRO A 1 114 ? -21.312 -2.212 4.052 1.00 90.62 114 PRO A CA 1
ATOM 900 C C . PRO A 1 114 ? -20.049 -1.959 4.873 1.00 90.62 114 PRO A C 1
ATOM 902 O O . PRO A 1 114 ? -20.040 -1.112 5.764 1.00 90.62 114 PRO A O 1
ATOM 905 N N . ALA A 1 115 ? -18.970 -2.682 4.576 1.00 90.75 115 ALA A N 1
ATOM 906 C CA . ALA A 1 115 ? -17.738 -2.527 5.321 1.00 90.75 115 ALA A CA 1
ATOM 907 C C . ALA A 1 115 ? -16.885 -1.335 4.838 1.00 90.75 115 ALA A C 1
ATOM 909 O O . ALA A 1 115 ? -16.268 -0.709 5.692 1.00 90.75 115 ALA A O 1
ATOM 910 N N . TYR A 1 116 ? -16.931 -0.910 3.564 1.00 94.12 116 TYR A N 1
ATOM 911 C CA . TYR A 1 116 ? -16.376 0.400 3.168 1.00 94.12 116 TYR A CA 1
ATOM 912 C C . TYR A 1 116 ? -17.089 1.539 3.911 1.00 94.12 116 TYR A C 1
ATOM 914 O O . TYR A 1 116 ? -16.449 2.375 4.551 1.00 94.12 116 TYR A O 1
ATOM 922 N N . ASN A 1 117 ? -18.423 1.501 3.926 1.00 93.81 117 ASN A N 1
ATOM 923 C CA . ASN A 1 117 ? -19.245 2.470 4.651 1.00 93.81 117 ASN A CA 1
ATOM 924 C C . ASN A 1 117 ? -18.972 2.464 6.162 1.00 93.81 117 ASN A C 1
ATOM 926 O O . ASN A 1 117 ? -18.974 3.521 6.795 1.00 93.81 117 ASN A O 1
ATOM 930 N N . TRP A 1 118 ? -18.680 1.296 6.745 1.00 94.88 118 TRP A N 1
ATOM 931 C CA . TRP A 1 118 ? -18.238 1.200 8.135 1.00 94.88 118 TRP A CA 1
ATOM 932 C C . TRP A 1 118 ? -16.934 1.977 8.370 1.00 94.88 118 TRP A C 1
ATOM 934 O O . TRP A 1 118 ? -16.894 2.788 9.292 1.00 94.88 118 TRP A O 1
ATOM 944 N N . TYR A 1 119 ? -15.905 1.818 7.531 1.00 96.94 119 TYR A N 1
ATOM 945 C CA . TYR A 1 119 ? -14.659 2.591 7.665 1.00 96.94 119 TYR A CA 1
ATOM 946 C C . TYR A 1 119 ? -14.905 4.098 7.521 1.00 96.94 119 TYR A C 1
ATOM 948 O O . TYR A 1 119 ? -14.469 4.873 8.373 1.00 96.94 119 TYR A O 1
ATOM 956 N N . ARG A 1 120 ? -15.675 4.527 6.511 1.00 96.44 120 ARG A N 1
ATOM 957 C CA . ARG A 1 120 ? -16.018 5.949 6.321 1.00 96.44 120 ARG A CA 1
ATOM 958 C C . ARG A 1 120 ? -16.715 6.538 7.551 1.00 96.44 120 ARG A C 1
ATOM 960 O O . ARG A 1 120 ? -16.318 7.599 8.022 1.00 96.44 120 ARG A O 1
ATOM 967 N N . LYS A 1 121 ? -17.688 5.820 8.128 1.00 94.81 121 LYS A N 1
ATOM 968 C CA . LYS A 1 121 ? -18.397 6.232 9.354 1.00 94.81 121 LYS A CA 1
ATOM 969 C C . LYS A 1 121 ? -17.478 6.345 10.576 1.00 94.81 121 LYS A C 1
ATOM 971 O O . LYS A 1 121 ? -17.765 7.138 11.466 1.00 94.81 121 LYS A O 1
ATOM 976 N N . ASN A 1 122 ? -16.399 5.566 10.634 1.00 95.75 122 ASN A N 1
ATOM 977 C CA . ASN A 1 122 ? -15.429 5.611 11.733 1.00 95.75 122 ASN A CA 1
ATOM 978 C C . ASN A 1 122 ? -14.269 6.596 11.477 1.00 95.75 122 ASN A C 1
ATOM 980 O O . ASN A 1 122 ? -13.279 6.566 12.207 1.00 95.75 122 ASN A O 1
ATOM 984 N N . GLY A 1 123 ? -14.383 7.484 10.481 1.00 96.00 123 GLY A N 1
ATOM 985 C CA . GLY A 1 123 ? -13.419 8.565 10.242 1.00 96.00 123 GLY A CA 1
ATOM 986 C C . GLY A 1 123 ? -12.208 8.166 9.399 1.00 96.00 123 GLY A C 1
ATOM 987 O O . GLY A 1 123 ? -11.161 8.799 9.505 1.00 96.00 123 GLY A O 1
ATOM 988 N N . TYR A 1 124 ? -12.322 7.109 8.592 1.00 98.00 124 TYR A N 1
ATOM 989 C CA . TYR A 1 124 ? -11.324 6.776 7.574 1.00 98.00 124 TYR A CA 1
ATOM 990 C C . TYR A 1 124 ? -11.667 7.472 6.262 1.00 98.00 124 TYR A C 1
ATOM 992 O O . TYR A 1 124 ? -12.823 7.455 5.837 1.00 98.00 124 TYR A O 1
ATOM 1000 N N . HIS A 1 125 ? -10.670 8.032 5.586 1.00 96.94 125 HIS A N 1
ATOM 1001 C CA . HIS A 1 125 ? -10.810 8.797 4.350 1.00 96.94 125 HIS A CA 1
ATOM 1002 C C . HIS A 1 125 ? -9.981 8.186 3.217 1.00 96.94 125 HIS A C 1
ATOM 1004 O O . HIS A 1 125 ? -8.860 7.750 3.485 1.00 96.94 125 HIS A O 1
ATOM 1010 N N . PRO A 1 126 ? -10.483 8.153 1.967 1.00 95.69 126 PRO A N 1
ATOM 1011 C CA . PRO A 1 126 ? -9.692 7.719 0.817 1.00 95.69 126 PRO A CA 1
ATOM 1012 C C . PRO A 1 126 ? -8.419 8.549 0.659 1.00 95.69 126 PRO A C 1
ATOM 1014 O O . PRO A 1 126 ? -8.472 9.773 0.739 1.00 95.69 126 PRO A O 1
ATOM 1017 N N . GLN A 1 127 ? -7.289 7.871 0.465 1.00 95.50 127 GLN A N 1
ATOM 1018 C CA . GLN A 1 127 ? -5.973 8.483 0.242 1.00 95.50 127 GLN A CA 1
ATOM 1019 C C . GLN A 1 127 ? -5.452 8.212 -1.171 1.00 95.50 127 GLN A C 1
ATOM 1021 O O . GLN A 1 127 ? -4.777 9.053 -1.765 1.00 95.50 127 GLN A O 1
ATOM 1026 N N . ALA A 1 128 ? -5.769 7.037 -1.717 1.00 94.50 128 ALA A N 1
ATOM 1027 C CA . ALA A 1 128 ? -5.394 6.652 -3.068 1.00 94.50 128 ALA A CA 1
ATOM 1028 C C . ALA A 1 128 ? -6.333 5.570 -3.613 1.00 94.50 128 ALA A C 1
ATOM 1030 O O . ALA A 1 128 ? -6.836 4.733 -2.857 1.00 94.50 128 ALA A O 1
ATOM 1031 N N . HIS A 1 129 ? -6.504 5.566 -4.935 1.00 94.62 129 HIS A N 1
ATOM 1032 C CA . HIS A 1 129 ? -7.224 4.536 -5.678 1.00 94.62 129 HIS A CA 1
ATOM 1033 C C . HIS A 1 129 ? -6.226 3.721 -6.499 1.00 94.62 129 HIS A C 1
ATOM 1035 O O . HIS A 1 129 ? -5.341 4.280 -7.140 1.00 94.62 129 HIS A O 1
ATOM 1041 N N . ILE A 1 130 ? -6.375 2.402 -6.494 1.00 95.38 130 ILE A N 1
ATOM 1042 C CA . ILE A 1 130 ? -5.505 1.454 -7.191 1.00 95.38 130 ILE A CA 1
ATOM 1043 C C . ILE A 1 130 ? -6.292 0.813 -8.321 1.00 95.38 130 ILE A C 1
ATOM 1045 O O . ILE A 1 130 ? -7.419 0.366 -8.105 1.00 95.38 130 ILE A O 1
ATOM 1049 N N . ARG A 1 131 ? -5.691 0.734 -9.508 1.00 94.81 131 ARG A N 1
ATOM 1050 C CA . ARG A 1 131 ? -6.237 0.045 -10.682 1.00 94.81 131 ARG A CA 1
ATOM 1051 C C . ARG A 1 131 ? -5.407 -1.179 -11.012 1.00 94.81 131 ARG A C 1
ATOM 1053 O O . ARG A 1 131 ? -4.178 -1.146 -10.951 1.00 94.81 131 ARG A O 1
ATOM 1060 N N . ALA A 1 132 ? -6.096 -2.256 -11.377 1.00 94.56 132 ALA A N 1
ATOM 1061 C CA . ALA A 1 132 ? -5.473 -3.509 -11.767 1.00 94.56 132 ALA A CA 1
ATOM 1062 C C . ALA A 1 132 ? -5.509 -3.707 -13.280 1.00 94.56 132 ALA A C 1
ATOM 1064 O O . ALA A 1 132 ? -6.570 -3.718 -13.897 1.00 94.56 132 ALA A O 1
ATOM 1065 N N . TYR A 1 133 ? -4.343 -3.983 -13.847 1.00 96.06 133 TYR A N 1
ATOM 1066 C CA . TYR A 1 133 ? -4.150 -4.175 -15.274 1.00 96.06 133 TYR A CA 1
ATOM 1067 C C . TYR A 1 133 ? -3.672 -5.593 -15.576 1.00 96.06 133 TYR A C 1
ATOM 1069 O O . TYR A 1 133 ? -3.065 -6.268 -14.736 1.00 96.06 133 TYR A O 1
ATOM 1077 N N . ARG A 1 134 ? -3.941 -6.056 -16.797 1.00 96.12 134 ARG A N 1
ATOM 1078 C CA . ARG A 1 134 ? -3.561 -7.388 -17.275 1.00 96.12 134 ARG A CA 1
ATOM 1079 C C . ARG A 1 134 ? -3.040 -7.356 -18.702 1.00 96.12 134 ARG A C 1
ATOM 1081 O O . ARG A 1 134 ? -3.695 -6.797 -19.572 1.00 96.12 134 ARG A O 1
ATOM 1088 N N . LEU A 1 135 ? -1.940 -8.053 -18.947 1.00 96.31 135 LEU A N 1
ATOM 1089 C CA . LEU A 1 135 ? -1.375 -8.284 -20.269 1.00 96.31 135 LEU A CA 1
ATOM 1090 C C . LEU A 1 135 ? -1.356 -9.790 -20.562 1.00 96.31 135 LEU A C 1
ATOM 1092 O O . LEU A 1 135 ? -0.660 -10.522 -19.856 1.00 96.31 135 LEU A O 1
ATOM 1096 N N . PRO A 1 136 ? -2.083 -10.279 -21.582 1.00 95.38 136 PRO A N 1
ATOM 1097 C CA . PRO A 1 136 ? -1.867 -11.625 -22.100 1.00 95.38 136 PRO A CA 1
ATOM 1098 C C . PRO A 1 136 ? -0.444 -11.737 -22.663 1.00 95.38 136 PRO A C 1
ATOM 1100 O O . PRO A 1 136 ? -0.037 -10.925 -23.494 1.00 95.38 136 PRO A O 1
ATOM 1103 N N . VAL A 1 137 ? 0.320 -12.739 -22.233 1.00 92.81 137 VAL A N 1
ATOM 1104 C CA . VAL A 1 137 ? 1.749 -12.888 -22.574 1.00 92.81 137 VAL A CA 1
ATOM 1105 C C . VAL A 1 137 ? 1.975 -13.033 -24.086 1.00 92.81 137 VAL A C 1
ATOM 1107 O O . VAL A 1 137 ? 2.943 -12.492 -24.632 1.00 92.81 137 VAL A O 1
ATOM 1110 N N . ASP A 1 138 ? 1.054 -13.707 -24.777 1.00 85.69 138 ASP A N 1
ATOM 1111 C CA . ASP A 1 138 ? 1.094 -13.885 -26.234 1.00 85.69 138 ASP A CA 1
ATOM 1112 C C . ASP A 1 138 ? 0.802 -12.583 -26.996 1.00 85.69 138 ASP A C 1
ATOM 1114 O O . ASP A 1 138 ? 1.280 -12.401 -28.112 1.00 85.69 138 ASP A O 1
ATOM 1118 N N . ALA A 1 139 ? 0.052 -11.660 -26.385 1.00 78.56 139 ALA A N 1
ATOM 1119 C CA . ALA A 1 139 ? -0.273 -10.356 -26.962 1.00 78.56 139 ALA A CA 1
ATOM 1120 C C . ALA A 1 139 ? 0.766 -9.274 -26.622 1.00 78.56 139 ALA A C 1
ATOM 1122 O O . ALA A 1 139 ? 0.797 -8.230 -27.270 1.00 78.56 139 ALA A O 1
ATOM 1123 N N . GLY A 1 140 ? 1.614 -9.501 -25.612 1.00 68.88 140 GLY A N 1
ATOM 1124 C CA . GLY A 1 140 ? 2.632 -8.539 -25.202 1.00 68.88 140 GLY A CA 1
ATOM 1125 C C . GLY A 1 140 ? 3.647 -8.276 -26.309 1.00 68.88 140 GLY A C 1
ATOM 1126 O O . GLY A 1 140 ? 4.378 -9.176 -26.719 1.00 68.88 140 GLY A O 1
ATOM 1127 N N . ALA A 1 141 ? 3.748 -7.039 -26.787 1.00 61.88 141 ALA A N 1
ATOM 1128 C CA . ALA A 1 141 ? 4.826 -6.682 -27.697 1.00 61.88 141 ALA A CA 1
ATOM 1129 C C . ALA A 1 141 ? 6.175 -6.867 -26.980 1.00 61.88 141 ALA A C 1
ATOM 1131 O O . ALA A 1 141 ? 6.394 -6.327 -25.896 1.00 61.88 141 ALA A O 1
ATOM 1132 N N . SER A 1 142 ? 7.099 -7.623 -27.577 1.00 58.69 142 SER A N 1
ATOM 1133 C CA . SER A 1 142 ? 8.502 -7.529 -27.173 1.00 58.69 142 SER A CA 1
ATOM 1134 C C . SER A 1 142 ? 9.070 -6.265 -27.788 1.00 58.69 142 SER A C 1
ATOM 1136 O O . SER A 1 142 ? 9.452 -6.269 -28.957 1.00 58.69 142 SER A O 1
ATOM 1138 N N . ALA A 1 143 ? 9.127 -5.182 -27.013 1.00 58.47 143 ALA A N 1
ATOM 1139 C CA . ALA A 1 143 ? 10.041 -4.102 -27.350 1.00 58.47 143 ALA A CA 1
ATOM 1140 C C . ALA A 1 143 ? 11.460 -4.687 -27.465 1.00 58.47 143 ALA A C 1
ATOM 1142 O O . ALA A 1 143 ? 11.819 -5.611 -26.725 1.00 58.47 143 ALA A O 1
ATOM 1143 N N . GLN A 1 144 ? 12.257 -4.191 -28.415 1.00 57.25 144 GLN A N 1
ATOM 1144 C CA . GLN A 1 144 ? 13.670 -4.553 -28.473 1.00 57.25 144 GLN A CA 1
ATOM 1145 C C . GLN A 1 144 ? 14.323 -4.148 -27.151 1.00 57.25 144 GLN A C 1
ATOM 1147 O O . GLN A 1 144 ? 14.334 -2.972 -26.797 1.00 57.25 144 GLN A O 1
ATOM 1152 N N . VAL A 1 145 ? 14.848 -5.137 -26.429 1.00 62.56 145 VAL A N 1
ATOM 1153 C CA . VAL A 1 145 ? 15.683 -4.902 -25.252 1.00 62.56 145 VAL A CA 1
ATOM 1154 C C . VAL A 1 145 ? 16.948 -4.210 -25.751 1.00 62.56 145 VAL A C 1
ATOM 1156 O O . VAL A 1 145 ? 17.660 -4.751 -26.601 1.00 62.56 145 VAL A O 1
ATOM 1159 N N . ALA A 1 146 ? 17.208 -3.000 -25.268 1.00 68.44 146 ALA A N 1
ATOM 1160 C CA . ALA A 1 146 ? 18.447 -2.297 -25.536 1.00 68.44 146 ALA A CA 1
ATOM 1161 C C . ALA A 1 146 ? 19.617 -3.188 -25.100 1.00 68.44 146 ALA A C 1
ATOM 1163 O O . ALA A 1 146 ? 19.684 -3.642 -23.958 1.00 68.44 146 ALA A O 1
ATOM 1164 N N . THR A 1 147 ? 20.572 -3.422 -26.000 1.00 72.88 147 THR A N 1
ATOM 1165 C CA . THR A 1 147 ? 21.676 -4.374 -25.778 1.00 72.88 147 THR A CA 1
ATOM 1166 C C . THR A 1 147 ? 22.626 -3.967 -24.651 1.00 72.88 147 THR A C 1
ATOM 1168 O O . THR A 1 147 ? 23.488 -4.753 -24.271 1.00 72.88 147 THR A O 1
ATOM 1171 N N . ARG A 1 148 ? 22.499 -2.739 -24.128 1.00 86.50 148 ARG A N 1
ATOM 1172 C CA . ARG A 1 148 ? 23.309 -2.236 -23.012 1.00 86.50 148 ARG A CA 1
ATOM 1173 C C . ARG A 1 148 ? 22.961 -2.868 -21.665 1.00 86.50 148 ARG A C 1
ATOM 1175 O O . ARG A 1 148 ? 23.799 -2.846 -20.769 1.00 86.50 148 ARG A O 1
ATOM 1182 N N . TYR A 1 149 ? 21.752 -3.412 -21.519 1.00 90.75 149 TYR A N 1
ATOM 1183 C CA . TYR A 1 149 ? 21.303 -3.994 -20.261 1.00 90.75 149 TYR A CA 1
ATOM 1184 C C . TYR A 1 149 ? 21.459 -5.513 -20.246 1.00 90.75 149 TYR A C 1
ATOM 1186 O O . TYR A 1 149 ? 21.019 -6.217 -21.155 1.00 90.75 149 TYR A O 1
ATOM 1194 N N . GLY A 1 150 ? 22.035 -6.024 -19.160 1.00 93.06 150 GLY A N 1
ATOM 1195 C CA . GLY A 1 150 ? 21.883 -7.420 -18.761 1.00 93.06 150 GLY A CA 1
ATOM 1196 C C . GLY A 1 150 ? 20.644 -7.601 -17.885 1.00 93.06 150 GLY A C 1
ATOM 1197 O O . GLY A 1 150 ? 20.073 -6.632 -17.390 1.00 93.06 150 GLY A O 1
ATOM 1198 N N . HIS A 1 151 ? 20.237 -8.844 -17.641 1.00 94.31 151 HIS A N 1
ATOM 1199 C CA . HIS A 1 151 ? 19.248 -9.146 -16.607 1.00 94.31 151 HIS A CA 1
ATOM 1200 C C . HIS A 1 151 ? 19.607 -10.431 -15.863 1.00 94.31 151 HIS A C 1
ATOM 1202 O O . HIS A 1 151 ? 20.276 -11.314 -16.400 1.00 94.31 151 HIS A O 1
ATOM 1208 N N . ARG A 1 152 ? 19.156 -10.528 -14.613 1.00 95.62 152 ARG A N 1
ATOM 1209 C CA . ARG A 1 152 ? 19.338 -11.692 -13.743 1.00 95.62 152 ARG A CA 1
ATOM 1210 C C . ARG A 1 152 ? 18.047 -11.965 -12.982 1.00 95.62 152 ARG A C 1
ATOM 1212 O O . ARG A 1 152 ? 17.460 -11.043 -12.426 1.00 95.62 152 ARG A O 1
ATOM 1219 N N . LEU A 1 153 ? 17.629 -13.228 -12.937 1.00 97.50 153 LEU A N 1
ATOM 1220 C CA . LEU A 1 153 ? 16.487 -13.671 -12.140 1.00 97.50 153 LEU A CA 1
ATOM 1221 C C . LEU A 1 153 ? 16.989 -14.300 -10.834 1.00 97.50 153 LEU A C 1
ATOM 1223 O O . LEU A 1 153 ? 17.667 -15.321 -10.865 1.00 97.50 153 LEU A O 1
ATOM 1227 N N . LEU A 1 154 ? 16.654 -13.683 -9.705 1.00 98.00 154 LEU A N 1
ATOM 1228 C CA . LEU A 1 154 ? 16.939 -14.173 -8.357 1.00 98.00 154 LEU A CA 1
ATOM 1229 C C . LEU A 1 154 ? 15.757 -15.034 -7.906 1.00 98.00 154 LEU A C 1
ATOM 1231 O O . LEU A 1 154 ? 14.628 -14.545 -7.839 1.00 98.00 154 LEU A O 1
ATOM 1235 N N . THR A 1 155 ? 15.996 -16.312 -7.623 1.00 96.88 155 THR A N 1
ATOM 1236 C CA . THR A 1 155 ? 14.929 -17.307 -7.380 1.00 96.88 155 THR A CA 1
ATOM 1237 C C . THR A 1 155 ? 15.073 -18.044 -6.057 1.00 96.88 155 THR A C 1
ATOM 1239 O O . THR A 1 155 ? 14.255 -18.903 -5.732 1.00 96.88 155 THR A O 1
ATOM 1242 N N . SER A 1 156 ? 16.100 -17.714 -5.278 1.00 96.88 156 SER A N 1
ATOM 1243 C CA . SER A 1 156 ? 16.346 -18.309 -3.974 1.00 96.88 156 SER A CA 1
ATOM 1244 C C . SER A 1 156 ? 16.465 -17.255 -2.881 1.00 96.88 156 SER A C 1
ATOM 1246 O O . SER A 1 156 ? 16.917 -16.131 -3.100 1.00 96.88 156 SER A O 1
ATOM 1248 N N . ARG A 1 157 ? 16.118 -17.662 -1.658 1.00 95.8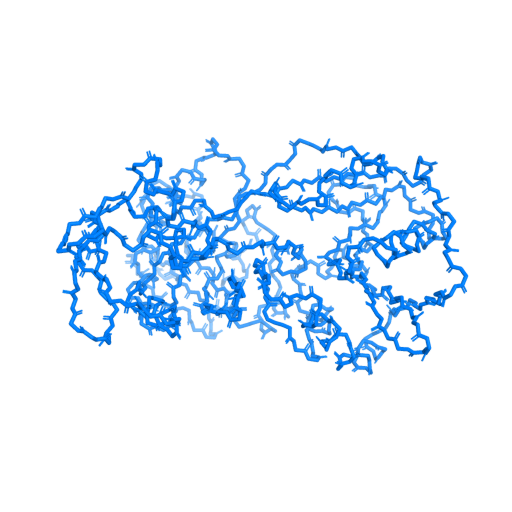1 157 ARG A N 1
ATOM 1249 C CA . ARG A 1 157 ? 16.265 -16.840 -0.454 1.00 95.81 157 ARG A CA 1
ATOM 1250 C C . ARG A 1 157 ? 17.693 -16.297 -0.290 1.00 95.81 157 ARG A C 1
ATOM 1252 O O . ARG A 1 157 ? 17.860 -15.121 0.001 1.00 95.81 157 ARG A O 1
ATOM 1259 N N . ARG A 1 158 ? 18.711 -17.131 -0.540 1.00 97.75 158 ARG A N 1
ATOM 1260 C CA . ARG A 1 158 ? 20.130 -16.750 -0.442 1.00 97.75 158 ARG A CA 1
ATOM 1261 C C . ARG A 1 158 ? 20.510 -15.660 -1.447 1.00 97.75 158 ARG A C 1
ATOM 1263 O O . ARG A 1 158 ? 21.180 -14.707 -1.076 1.00 97.75 158 ARG A O 1
ATOM 1270 N N . GLU A 1 159 ? 20.074 -15.782 -2.700 1.00 97.81 159 GLU A N 1
ATOM 1271 C CA . GLU A 1 159 ? 20.332 -14.752 -3.717 1.00 97.81 159 GLU A CA 1
ATOM 1272 C C . GLU A 1 159 ? 19.697 -13.408 -3.336 1.00 97.81 159 GLU A C 1
ATOM 1274 O O . GLU A 1 159 ? 20.301 -12.360 -3.558 1.00 97.81 159 GLU A O 1
ATOM 1279 N N . LEU A 1 160 ? 18.500 -13.429 -2.738 1.00 96.44 160 LEU A N 1
ATOM 1280 C CA . LEU A 1 160 ? 17.836 -12.221 -2.240 1.00 96.44 160 LEU A CA 1
ATOM 1281 C C . LEU A 1 160 ? 18.579 -11.603 -1.051 1.00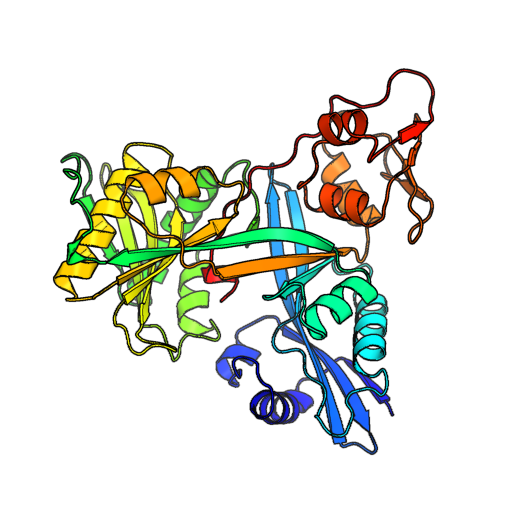 96.44 160 LEU A C 1
ATOM 1283 O O . LEU A 1 160 ? 18.736 -10.386 -1.007 1.00 96.44 160 LEU A O 1
ATOM 1287 N N . GLU A 1 161 ? 19.071 -12.420 -0.116 1.00 97.56 161 GLU A N 1
ATOM 1288 C CA . GLU A 1 161 ? 19.913 -11.950 0.992 1.00 97.56 161 GLU A CA 1
ATOM 1289 C C . GLU A 1 161 ? 21.203 -11.291 0.486 1.00 97.56 161 GLU A C 1
ATOM 1291 O O . GLU A 1 161 ? 21.571 -10.208 0.942 1.00 97.56 161 GLU A O 1
ATOM 1296 N N . GLU A 1 162 ? 21.877 -11.918 -0.482 1.00 97.75 162 GLU A N 1
ATOM 1297 C CA . GLU A 1 162 ? 23.120 -11.408 -1.067 1.00 97.75 162 GLU A CA 1
ATOM 1298 C C . GLU A 1 162 ? 22.894 -10.099 -1.849 1.00 97.75 162 GLU A C 1
ATOM 1300 O O . GLU A 1 162 ? 23.719 -9.185 -1.766 1.00 97.75 162 GLU A O 1
ATOM 1305 N N . ALA A 1 163 ? 21.765 -9.971 -2.555 1.00 97.50 163 ALA A N 1
ATOM 1306 C CA . ALA A 1 163 ? 21.409 -8.780 -3.333 1.00 97.50 163 ALA A CA 1
ATOM 1307 C C . ALA A 1 163 ? 20.745 -7.660 -2.508 1.00 97.50 163 ALA A C 1
ATOM 1309 O O . ALA A 1 163 ? 20.624 -6.534 -2.990 1.00 97.50 163 ALA A O 1
ATOM 1310 N N . GLY A 1 164 ? 20.318 -7.929 -1.271 1.00 97.44 164 GLY A N 1
ATOM 1311 C CA . GLY A 1 164 ? 19.414 -7.058 -0.514 1.00 97.44 164 GLY A CA 1
ATOM 1312 C C . GLY A 1 164 ? 19.893 -5.615 -0.336 1.00 97.44 164 GLY A C 1
ATOM 1313 O O . GLY A 1 164 ? 19.107 -4.680 -0.483 1.00 97.44 164 GLY A O 1
ATOM 1314 N N . ARG A 1 165 ? 21.194 -5.399 -0.084 1.00 97.81 165 ARG A N 1
ATOM 1315 C CA . ARG A 1 165 ? 21.761 -4.037 0.017 1.00 97.81 165 ARG A CA 1
ATOM 1316 C C . ARG A 1 165 ? 21.668 -3.270 -1.299 1.00 97.81 165 ARG A C 1
ATOM 1318 O O . ARG A 1 165 ? 21.355 -2.084 -1.286 1.00 97.81 165 ARG A O 1
ATOM 1325 N N . GLU A 1 166 ? 21.951 -3.944 -2.408 1.00 97.81 166 GLU A N 1
ATOM 1326 C CA . GLU A 1 166 ? 21.909 -3.337 -3.734 1.00 97.81 166 GLU A CA 1
ATOM 1327 C C . GLU A 1 166 ? 20.464 -3.012 -4.125 1.00 97.81 166 GLU A C 1
ATOM 1329 O O . GLU A 1 166 ? 20.178 -1.880 -4.495 1.00 97.81 166 GLU A O 1
ATOM 1334 N N . LEU A 1 167 ? 19.532 -3.949 -3.911 1.00 98.00 167 LEU A N 1
ATOM 1335 C CA . LEU A 1 167 ? 18.102 -3.732 -4.145 1.00 98.00 167 LEU A CA 1
ATOM 1336 C C . LEU A 1 167 ? 17.551 -2.562 -3.316 1.00 98.00 167 LEU A C 1
ATOM 1338 O O . LEU A 1 167 ? 16.861 -1.707 -3.867 1.00 98.00 167 LEU A O 1
ATOM 1342 N N . SER A 1 168 ? 17.892 -2.482 -2.022 1.00 97.31 168 SER A N 1
ATOM 1343 C CA . SER A 1 168 ? 17.480 -1.375 -1.142 1.00 97.31 168 SER A CA 1
ATOM 1344 C C . SER A 1 168 ? 17.998 -0.036 -1.654 1.00 97.31 168 SER A C 1
ATOM 1346 O O . SER A 1 168 ? 17.219 0.894 -1.822 1.00 97.31 168 SER A O 1
ATOM 1348 N N . SER A 1 169 ? 19.290 0.047 -1.983 1.00 96.88 169 SER A N 1
ATOM 1349 C CA . SER A 1 169 ? 19.896 1.281 -2.494 1.00 96.88 169 SER A CA 1
ATOM 1350 C C . SER A 1 169 ? 19.286 1.721 -3.827 1.00 96.88 169 SER A C 1
ATOM 1352 O O . SER A 1 169 ? 19.051 2.914 -4.042 1.00 96.88 169 SER A O 1
ATOM 1354 N N . THR A 1 170 ? 19.030 0.775 -4.733 1.00 97.44 170 THR A N 1
ATOM 1355 C CA . THR A 1 170 ? 18.387 1.052 -6.021 1.00 97.44 170 THR A CA 1
ATOM 1356 C C . THR A 1 170 ? 16.947 1.512 -5.816 1.00 97.44 170 THR A C 1
ATOM 1358 O O . THR A 1 170 ? 16.531 2.493 -6.432 1.00 97.44 170 THR A O 1
ATOM 1361 N N . PHE A 1 171 ? 16.193 0.869 -4.920 1.00 96.75 171 PHE A N 1
ATOM 1362 C CA . PHE A 1 171 ? 14.827 1.275 -4.602 1.00 96.75 171 PHE A CA 1
ATOM 1363 C C . PHE A 1 171 ? 14.776 2.689 -4.017 1.00 96.75 171 PHE A C 1
ATOM 1365 O O . PHE A 1 171 ? 14.019 3.515 -4.521 1.00 96.75 171 PHE A O 1
ATOM 1372 N N . ASP A 1 172 ? 15.624 3.002 -3.035 1.00 94.12 172 ASP A N 1
ATOM 1373 C CA . ASP A 1 172 ? 15.672 4.324 -2.399 1.00 94.12 172 ASP A CA 1
ATOM 1374 C C . ASP A 1 172 ? 16.024 5.423 -3.413 1.00 94.12 172 ASP A C 1
ATOM 1376 O O . ASP A 1 172 ? 15.398 6.484 -3.447 1.00 94.12 172 ASP A O 1
ATOM 1380 N N . THR A 1 173 ? 16.974 5.145 -4.311 1.00 94.50 173 THR A N 1
ATOM 1381 C CA . THR A 1 173 ? 17.361 6.078 -5.380 1.00 94.50 173 THR A CA 1
ATOM 1382 C C . THR A 1 173 ? 16.198 6.346 -6.338 1.00 94.50 173 THR A C 1
ATOM 1384 O O . THR A 1 173 ? 15.915 7.496 -6.671 1.00 94.50 173 THR A O 1
ATOM 1387 N N . LEU A 1 174 ? 15.492 5.297 -6.770 1.00 93.69 174 LEU A N 1
ATOM 1388 C CA . LEU A 1 174 ? 14.374 5.396 -7.718 1.00 93.69 174 LEU A CA 1
ATOM 1389 C C . LEU A 1 174 ? 13.071 5.901 -7.081 1.00 93.69 174 LEU A C 1
ATOM 1391 O O . LEU A 1 174 ? 12.183 6.384 -7.794 1.00 93.69 174 LEU A O 1
ATOM 1395 N N . GLY A 1 175 ? 12.934 5.736 -5.767 1.00 86.62 175 GLY A N 1
ATOM 1396 C CA . GLY A 1 175 ? 11.808 6.177 -4.950 1.00 86.62 175 GLY A CA 1
ATOM 1397 C C . GLY A 1 175 ? 11.977 7.586 -4.384 1.00 86.62 175 GLY A C 1
ATOM 1398 O O . GLY A 1 175 ? 11.011 8.127 -3.855 1.00 86.62 175 GLY A O 1
ATOM 1399 N N . CYS A 1 176 ? 13.156 8.202 -4.516 1.00 84.50 176 CYS A N 1
ATOM 1400 C CA . CYS A 1 176 ? 13.439 9.533 -3.983 1.00 84.50 176 CYS A CA 1
ATOM 1401 C C . CYS A 1 176 ? 12.367 10.562 -4.397 1.00 84.50 176 CYS A C 1
ATOM 1403 O O . CYS A 1 176 ? 12.016 10.692 -5.572 1.00 84.50 176 CYS A O 1
ATOM 1405 N N . GLY A 1 177 ? 11.819 11.274 -3.405 1.00 83.88 177 GLY A N 1
ATOM 1406 C CA . GLY A 1 177 ? 10.741 12.255 -3.575 1.00 83.88 177 GLY A CA 1
ATOM 1407 C C . GLY A 1 177 ? 9.332 11.668 -3.732 1.00 83.88 177 GLY A C 1
ATOM 1408 O O . GLY A 1 177 ? 8.362 12.417 -3.658 1.00 83.88 177 GLY A O 1
ATOM 1409 N N . ARG A 1 178 ? 9.189 10.348 -3.896 1.00 91.81 178 ARG A N 1
ATOM 1410 C CA . ARG A 1 178 ? 7.902 9.659 -4.072 1.00 91.81 178 ARG A CA 1
ATOM 1411 C C . ARG A 1 178 ? 7.424 9.019 -2.769 1.00 91.81 178 ARG A C 1
ATOM 1413 O O . ARG A 1 178 ? 8.227 8.739 -1.884 1.00 91.81 178 ARG A O 1
ATOM 1420 N N . GLY A 1 179 ? 6.117 8.794 -2.665 1.00 94.12 179 GLY A N 1
ATOM 1421 C CA . GLY A 1 179 ? 5.480 8.111 -1.533 1.00 94.12 179 GLY A CA 1
ATOM 1422 C C . GLY A 1 179 ? 4.625 6.915 -1.950 1.00 94.12 179 GLY A C 1
ATOM 1423 O O . GLY A 1 179 ? 4.661 6.481 -3.101 1.00 94.12 179 GLY A O 1
ATOM 1424 N N . GLY A 1 180 ? 3.817 6.403 -1.025 1.00 94.50 180 GLY A N 1
ATOM 1425 C CA . GLY A 1 180 ? 2.826 5.354 -1.279 1.00 94.50 180 GLY A CA 1
ATOM 1426 C C . GLY A 1 180 ? 3.344 3.918 -1.162 1.00 94.50 180 GLY A C 1
ATOM 1427 O O . GLY A 1 180 ? 2.693 3.014 -1.680 1.00 94.50 180 GLY A O 1
ATOM 1428 N N . PHE A 1 181 ? 4.487 3.725 -0.501 1.00 94.62 181 PHE A N 1
ATOM 1429 C CA . PHE A 1 181 ? 5.148 2.434 -0.280 1.00 94.62 181 PHE A CA 1
ATOM 1430 C C . PHE A 1 181 ? 5.747 2.355 1.132 1.00 94.62 181 PHE A C 1
ATOM 1432 O O . PHE A 1 181 ? 5.887 3.368 1.821 1.00 94.62 181 PHE A O 1
ATOM 1439 N N . LEU A 1 182 ? 6.100 1.151 1.585 1.00 94.06 182 LEU A N 1
ATOM 1440 C CA . LEU A 1 182 ? 6.817 0.972 2.852 1.00 94.06 182 LEU A CA 1
ATOM 1441 C C . LEU A 1 182 ? 8.313 1.218 2.684 1.00 94.06 182 LEU A C 1
ATOM 1443 O O . LEU A 1 182 ? 8.906 0.817 1.680 1.00 94.06 182 LEU A O 1
ATOM 1447 N N . ALA A 1 183 ? 8.938 1.806 3.704 1.00 91.38 183 ALA A N 1
ATOM 1448 C C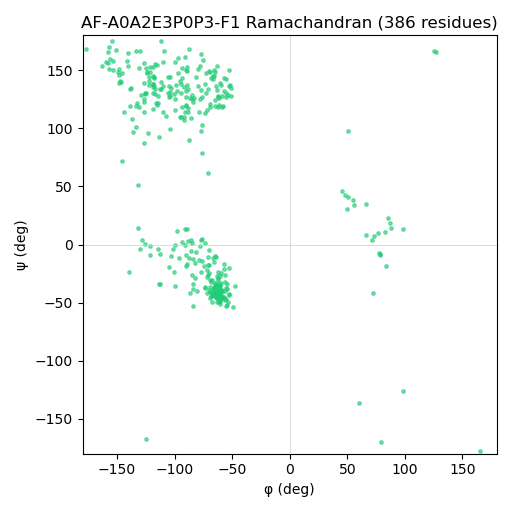A . ALA A 1 183 ? 10.386 1.977 3.728 1.00 91.38 183 ALA A CA 1
ATOM 1449 C C . ALA A 1 183 ? 11.090 0.619 3.550 1.00 91.38 183 ALA A C 1
ATOM 1451 O O . ALA A 1 183 ? 10.753 -0.368 4.214 1.00 91.38 183 ALA A O 1
ATOM 1452 N N . ARG A 1 184 ? 12.055 0.559 2.628 1.00 93.38 184 ARG A N 1
ATOM 1453 C CA . ARG A 1 184 ? 12.811 -0.663 2.344 1.00 93.38 184 ARG A CA 1
ATOM 1454 C C . ARG A 1 184 ? 14.049 -0.753 3.223 1.00 93.38 184 ARG A C 1
ATOM 1456 O O . ARG A 1 184 ? 14.639 0.242 3.632 1.00 93.38 184 ARG A O 1
ATOM 1463 N N . THR A 1 185 ? 14.434 -1.984 3.518 1.00 94.94 185 THR A N 1
ATOM 1464 C CA . THR A 1 185 ? 15.687 -2.340 4.170 1.00 94.94 185 THR A CA 1
ATOM 1465 C C . THR A 1 185 ? 16.361 -3.442 3.353 1.00 94.94 185 THR A C 1
ATOM 1467 O O . THR A 1 185 ? 15.706 -4.108 2.543 1.00 94.94 185 THR A O 1
ATOM 1470 N N . PRO A 1 186 ? 17.647 -3.738 3.607 1.00 97.62 186 PRO A N 1
ATOM 1471 C CA . PRO A 1 186 ? 18.318 -4.857 2.954 1.00 97.62 186 PRO A CA 1
ATOM 1472 C C . PRO A 1 186 ? 17.644 -6.224 3.161 1.00 97.62 186 PRO A C 1
ATOM 1474 O O . PRO A 1 186 ? 17.943 -7.156 2.424 1.00 97.62 186 PRO A O 1
ATOM 1477 N N . THR A 1 187 ? 16.751 -6.369 4.146 1.00 96.38 187 THR A N 1
ATOM 1478 C CA . THR A 1 187 ? 16.025 -7.617 4.418 1.00 96.38 187 THR A CA 1
ATOM 1479 C C . THR A 1 187 ? 14.591 -7.624 3.889 1.00 96.38 187 THR A C 1
ATOM 1481 O O . THR A 1 187 ? 13.945 -8.666 3.964 1.00 96.38 187 THR A O 1
ATOM 1484 N N . SER A 1 188 ? 14.079 -6.528 3.313 1.00 95.19 188 SER A N 1
ATOM 1485 C CA . SER A 1 188 ? 12.667 -6.412 2.910 1.00 95.19 188 SER A CA 1
ATOM 1486 C C . SER A 1 188 ? 12.189 -7.553 2.009 1.00 95.19 188 SER A C 1
ATOM 1488 O O . SER A 1 188 ? 11.179 -8.181 2.312 1.00 95.19 188 SER A O 1
ATOM 1490 N N . TRP A 1 189 ? 12.920 -7.880 0.940 1.00 95.81 189 TRP A N 1
ATOM 1491 C CA . TRP A 1 189 ? 12.506 -8.938 0.004 1.00 95.81 189 TRP A CA 1
ATOM 1492 C C . TRP A 1 189 ? 12.583 -10.345 0.604 1.00 95.81 189 TRP A C 1
ATOM 1494 O O . TRP A 1 189 ? 11.772 -11.201 0.262 1.00 95.81 189 TRP A O 1
ATOM 1504 N N . VAL A 1 190 ? 13.513 -10.577 1.533 1.00 95.69 190 VAL A N 1
ATOM 1505 C CA . VAL A 1 190 ? 13.610 -11.843 2.277 1.00 95.69 190 VAL A CA 1
ATOM 1506 C C . VAL A 1 190 ? 12.461 -11.958 3.273 1.00 95.69 190 VAL A C 1
ATOM 1508 O O . VAL A 1 190 ? 11.825 -13.001 3.355 1.00 95.69 190 VAL A O 1
ATOM 1511 N N . ASN A 1 191 ? 12.115 -10.869 3.960 1.00 94.06 191 ASN A N 1
ATOM 1512 C CA . ASN A 1 191 ? 10.958 -10.839 4.850 1.00 94.06 191 ASN A CA 1
ATOM 1513 C C . ASN A 1 191 ? 9.651 -11.074 4.080 1.00 94.06 191 ASN A C 1
ATOM 1515 O O . ASN A 1 191 ? 8.795 -11.818 4.550 1.00 94.06 191 ASN A O 1
ATOM 1519 N N . ILE A 1 192 ? 9.506 -10.505 2.876 1.00 93.06 192 ILE A N 1
ATOM 1520 C CA . ILE A 1 192 ? 8.365 -10.800 1.997 1.00 93.06 192 ILE A CA 1
ATOM 1521 C C . ILE A 1 192 ? 8.346 -12.294 1.643 1.00 93.06 192 ILE A C 1
ATOM 1523 O O . ILE A 1 192 ? 7.315 -12.948 1.771 1.00 93.06 192 ILE A O 1
ATOM 1527 N N . TRP A 1 193 ? 9.488 -12.864 1.258 1.00 93.12 193 TRP A N 1
ATOM 1528 C CA . TRP A 1 193 ? 9.596 -14.291 0.952 1.00 93.12 193 TRP A CA 1
ATOM 1529 C C . TRP A 1 193 ? 9.171 -15.189 2.129 1.00 93.12 193 TRP A C 1
ATOM 1531 O O . TRP A 1 193 ? 8.420 -16.156 1.955 1.00 93.12 193 TRP A O 1
ATOM 1541 N N . ASP A 1 194 ? 9.647 -14.872 3.332 1.00 92.38 194 ASP A N 1
ATOM 1542 C CA . ASP A 1 194 ? 9.499 -15.720 4.514 1.00 92.38 194 ASP A CA 1
ATOM 1543 C C . ASP A 1 194 ? 8.151 -15.518 5.230 1.00 92.38 194 ASP A C 1
ATOM 1545 O O . ASP A 1 194 ? 7.583 -16.486 5.744 1.00 92.38 194 ASP A O 1
ATOM 1549 N N . HIS A 1 195 ? 7.609 -14.296 5.239 1.00 91.88 195 HIS A N 1
ATOM 1550 C CA . HIS A 1 195 ? 6.541 -13.897 6.167 1.00 91.88 195 HIS A CA 1
ATOM 1551 C C . HIS A 1 195 ? 5.325 -13.227 5.519 1.00 91.88 195 HIS A C 1
ATOM 1553 O O . HIS A 1 195 ? 4.341 -12.968 6.218 1.00 91.88 195 HIS A O 1
ATOM 1559 N N . HIS A 1 196 ? 5.330 -12.974 4.207 1.00 90.31 196 HIS A N 1
ATOM 1560 C CA . HIS A 1 196 ? 4.164 -12.402 3.536 1.00 90.31 196 HIS A CA 1
ATOM 1561 C C . HIS A 1 196 ? 2.972 -13.371 3.603 1.00 90.31 196 HIS A C 1
ATOM 1563 O O . HIS A 1 196 ? 3.107 -14.572 3.363 1.00 90.31 196 HIS A O 1
ATOM 1569 N N . TYR A 1 197 ? 1.772 -12.874 3.905 1.00 86.56 197 TYR A N 1
ATOM 1570 C CA . TYR A 1 197 ? 0.619 -13.736 4.201 1.00 86.56 197 TYR A CA 1
ATOM 1571 C C . TYR A 1 197 ? 0.058 -14.488 2.980 1.00 86.56 197 TYR A C 1
ATOM 1573 O O . TYR A 1 197 ? -0.677 -15.458 3.137 1.00 86.56 197 TYR A O 1
ATOM 1581 N N . TYR A 1 198 ? 0.497 -14.138 1.766 1.00 88.88 198 TYR A N 1
ATOM 1582 C CA . TYR A 1 198 ? 0.266 -14.931 0.546 1.00 88.88 198 TYR A CA 1
ATOM 1583 C C . TYR A 1 198 ? 1.419 -15.845 0.126 1.00 88.88 198 TYR A C 1
ATOM 1585 O O . TYR A 1 198 ? 1.375 -16.400 -0.972 1.00 88.88 198 TYR A O 1
ATOM 1593 N N . ARG A 1 199 ? 2.435 -16.062 0.966 1.00 89.44 199 ARG A N 1
ATOM 1594 C CA . ARG A 1 199 ? 3.571 -16.932 0.616 1.00 89.44 199 ARG A CA 1
ATOM 1595 C C . ARG A 1 199 ? 3.174 -18.352 0.210 1.00 89.44 199 ARG A C 1
ATOM 1597 O O . ARG A 1 199 ? 3.874 -18.982 -0.567 1.00 89.44 199 ARG A O 1
ATOM 1604 N N . ALA A 1 200 ? 2.032 -18.848 0.692 1.00 89.06 200 ALA A N 1
ATOM 1605 C CA . ALA A 1 200 ? 1.496 -20.151 0.296 1.00 89.06 200 ALA A CA 1
ATOM 1606 C C . ALA A 1 200 ? 0.969 -20.185 -1.154 1.00 89.06 200 ALA A C 1
ATOM 1608 O O . ALA A 1 200 ? 0.791 -21.261 -1.718 1.00 89.06 200 ALA A O 1
ATOM 1609 N N . PHE A 1 201 ? 0.706 -19.023 -1.757 1.00 91.44 201 PHE A N 1
ATOM 1610 C CA . PHE A 1 201 ? 0.099 -18.894 -3.082 1.00 91.44 201 PHE A CA 1
ATOM 1611 C C . PHE A 1 201 ? 1.037 -18.314 -4.142 1.00 91.44 201 PHE A C 1
ATOM 1613 O O . PHE A 1 201 ? 0.666 -18.292 -5.319 1.00 91.44 201 PHE A O 1
ATOM 1620 N N . TYR A 1 202 ? 2.214 -17.831 -3.744 1.00 93.94 202 TYR A N 1
ATOM 1621 C CA . TYR A 1 202 ? 3.204 -17.252 -4.643 1.00 93.94 202 TYR A CA 1
ATOM 1622 C C . TYR A 1 202 ? 4.510 -18.034 -4.603 1.00 93.94 202 TYR A C 1
ATOM 1624 O O . TYR A 1 202 ? 5.030 -18.347 -3.535 1.00 93.94 202 TYR A O 1
ATOM 1632 N N . ARG A 1 203 ? 5.097 -18.250 -5.781 1.00 95.94 203 ARG A N 1
ATOM 1633 C CA . ARG A 1 203 ? 6.541 -18.460 -5.899 1.00 95.94 203 ARG A CA 1
ATOM 1634 C C . ARG A 1 203 ? 7.181 -17.121 -6.237 1.00 95.94 203 ARG A C 1
ATOM 1636 O O . ARG A 1 203 ? 6.981 -16.602 -7.335 1.00 95.94 203 ARG A O 1
ATOM 1643 N N . TYR A 1 204 ? 7.907 -16.555 -5.282 1.00 96.75 204 TYR A N 1
ATOM 1644 C CA . TYR A 1 204 ? 8.539 -15.253 -5.454 1.00 96.75 204 TYR A CA 1
ATOM 1645 C C . TYR A 1 204 ? 9.818 -15.351 -6.292 1.00 96.75 204 TYR A C 1
ATOM 1647 O O . TYR A 1 204 ? 10.475 -16.390 -6.346 1.00 96.75 204 TYR A O 1
ATOM 1655 N N . SER A 1 205 ? 10.167 -14.257 -6.962 1.00 97.88 205 SER A N 1
ATOM 1656 C CA . SER A 1 205 ? 11.466 -14.052 -7.610 1.00 97.88 205 SER A CA 1
ATOM 1657 C C . SER A 1 205 ? 11.705 -12.559 -7.828 1.00 97.88 205 SER A C 1
ATOM 1659 O O . SER A 1 205 ? 10.749 -11.788 -7.891 1.00 97.88 205 SER A O 1
ATOM 1661 N N . VAL A 1 206 ? 12.962 -12.138 -7.953 1.00 98.62 206 VAL A N 1
ATOM 1662 C CA . VAL A 1 206 ? 13.305 -10.759 -8.330 1.00 98.62 206 VAL A CA 1
ATOM 1663 C C . VAL A 1 206 ? 14.014 -10.775 -9.672 1.00 98.62 206 VAL A C 1
ATOM 1665 O O . VAL A 1 206 ? 15.069 -11.388 -9.816 1.00 98.62 206 VAL A O 1
ATOM 1668 N N . LEU A 1 207 ? 13.445 -10.090 -10.658 1.00 98.44 207 LEU A N 1
ATOM 1669 C CA . LEU A 1 207 ? 14.101 -9.848 -11.934 1.00 98.44 207 LEU A CA 1
ATOM 1670 C C . LEU A 1 207 ? 14.857 -8.522 -11.850 1.00 98.44 207 LEU A C 1
ATOM 1672 O O . LEU A 1 207 ? 14.236 -7.464 -11.798 1.00 98.44 207 LEU A O 1
ATOM 1676 N N . ALA A 1 208 ? 16.184 -8.582 -11.837 1.00 98.19 208 ALA A N 1
ATOM 1677 C CA . ALA A 1 208 ? 17.058 -7.419 -11.772 1.00 98.19 208 ALA A CA 1
ATOM 1678 C C . ALA A 1 208 ? 17.619 -7.075 -13.158 1.00 98.19 208 ALA A C 1
ATOM 1680 O O . ALA A 1 208 ? 18.173 -7.940 -13.839 1.00 98.19 208 ALA A O 1
ATOM 1681 N N . LEU A 1 209 ? 17.504 -5.809 -13.552 1.00 97.12 209 LEU A N 1
ATOM 1682 C CA . LEU A 1 209 ? 18.129 -5.228 -14.736 1.00 97.12 209 LEU A CA 1
ATOM 1683 C C . LEU A 1 209 ? 19.508 -4.678 -14.357 1.00 97.12 209 LEU A C 1
ATOM 1685 O O . LEU A 1 209 ? 19.640 -3.971 -13.355 1.00 97.12 209 LEU A O 1
ATOM 1689 N N . LEU A 1 210 ? 20.525 -5.002 -15.153 1.00 96.75 210 LEU A N 1
ATOM 1690 C CA . LEU A 1 210 ? 21.927 -4.719 -14.858 1.00 96.75 210 LEU A CA 1
ATOM 1691 C C . LEU A 1 210 ? 22.536 -3.768 -15.888 1.00 96.75 210 LEU A C 1
ATOM 1693 O O . LEU A 1 210 ? 22.436 -4.014 -17.089 1.00 96.75 210 LEU A O 1
ATOM 1697 N N . GLU A 1 211 ? 23.256 -2.752 -15.422 1.00 95.19 211 GLU A N 1
ATOM 1698 C CA . GLU A 1 211 ? 24.146 -1.915 -16.234 1.00 95.19 211 GLU A CA 1
ATOM 1699 C C . GLU A 1 211 ? 25.526 -1.918 -15.569 1.00 95.19 211 GLU A C 1
ATOM 1701 O O . GLU A 1 211 ? 25.643 -1.656 -14.374 1.00 95.19 211 GLU A O 1
ATOM 1706 N N . ASN A 1 212 ? 26.578 -2.288 -16.308 1.00 93.31 212 ASN A N 1
ATOM 1707 C CA . ASN A 1 212 ? 27.937 -2.446 -15.762 1.00 93.31 212 ASN A CA 1
ATOM 1708 C C . ASN A 1 212 ? 28.003 -3.330 -14.495 1.00 93.31 212 ASN A C 1
ATOM 1710 O O . ASN A 1 212 ? 28.717 -3.014 -13.551 1.00 93.31 212 ASN A O 1
ATOM 1714 N N . ALA A 1 213 ? 27.247 -4.435 -14.483 1.00 92.12 213 ALA A N 1
ATOM 1715 C CA . ALA A 1 213 ? 27.107 -5.372 -13.359 1.00 92.12 213 ALA A CA 1
ATOM 1716 C C . ALA A 1 213 ? 26.417 -4.826 -12.090 1.00 92.12 213 ALA A C 1
ATOM 1718 O O . ALA A 1 213 ? 26.344 -5.554 -11.103 1.00 92.12 213 ALA A O 1
ATOM 1719 N N . HIS A 1 214 ? 25.853 -3.616 -12.134 1.00 95.62 214 HIS A N 1
ATOM 1720 C CA . HIS A 1 214 ? 25.069 -3.033 -11.046 1.00 95.62 214 HIS A CA 1
ATOM 1721 C C . HIS A 1 214 ? 23.569 -3.075 -11.336 1.00 95.62 214 HIS A C 1
ATOM 1723 O O . HIS A 1 214 ? 23.150 -2.876 -12.478 1.00 95.62 214 HIS A O 1
ATOM 1729 N N . VAL A 1 215 ? 22.751 -3.299 -10.308 1.00 97.50 215 VAL A N 1
ATOM 1730 C CA . VAL A 1 215 ? 21.287 -3.283 -10.416 1.00 97.50 215 VAL A CA 1
ATOM 1731 C C . VAL A 1 215 ? 20.787 -1.850 -10.568 1.00 97.50 215 VAL A C 1
ATOM 1733 O O . VAL A 1 215 ? 20.850 -1.049 -9.639 1.00 97.50 215 VAL A O 1
ATOM 1736 N N . VAL A 1 216 ? 20.222 -1.540 -11.734 1.00 97.19 216 VAL A N 1
ATOM 1737 C CA . VAL A 1 216 ? 19.678 -0.205 -12.055 1.00 97.19 216 VAL A CA 1
ATOM 1738 C C . VAL A 1 216 ? 18.153 -0.148 -12.030 1.00 97.19 216 VAL A C 1
ATOM 1740 O O . VAL A 1 216 ? 17.571 0.930 -11.931 1.00 97.19 216 VAL A O 1
ATOM 1743 N N . ALA A 1 217 ? 17.498 -1.303 -12.119 1.00 97.81 217 ALA A N 1
ATOM 1744 C CA . ALA A 1 217 ? 16.054 -1.458 -12.010 1.00 97.81 217 ALA A CA 1
ATOM 1745 C C . ALA A 1 217 ? 15.733 -2.901 -11.610 1.00 97.81 217 ALA A C 1
ATOM 1747 O O . ALA A 1 217 ? 16.524 -3.808 -11.875 1.00 97.81 217 ALA A O 1
ATOM 1748 N N . PHE A 1 218 ? 14.580 -3.144 -10.997 1.00 98.56 218 PHE A N 1
ATOM 1749 C CA . PHE A 1 218 ? 14.130 -4.503 -10.716 1.00 98.56 218 PHE A CA 1
ATOM 1750 C C . PHE A 1 218 ? 12.612 -4.604 -10.564 1.00 98.56 218 PHE A C 1
ATOM 1752 O O . PHE A 1 218 ? 11.919 -3.624 -10.282 1.00 98.56 218 PHE A O 1
ATOM 1759 N N . ALA A 1 219 ? 12.105 -5.823 -10.730 1.00 98.50 219 ALA A N 1
ATOM 1760 C CA . ALA A 1 219 ? 10.725 -6.180 -10.445 1.00 98.50 219 ALA A CA 1
ATOM 1761 C C . ALA A 1 219 ? 10.668 -7.357 -9.465 1.00 98.50 219 ALA A C 1
ATOM 1763 O O . ALA A 1 219 ? 11.316 -8.381 -9.693 1.00 98.50 219 ALA A O 1
ATOM 1764 N N . LEU A 1 220 ? 9.870 -7.232 -8.403 1.00 98.50 220 LEU A N 1
ATOM 1765 C CA . LEU A 1 220 ? 9.477 -8.372 -7.575 1.00 98.50 220 LEU A CA 1
ATOM 1766 C C . LEU A 1 220 ? 8.279 -9.050 -8.238 1.00 98.50 220 LEU A C 1
ATOM 1768 O O . LEU A 1 220 ? 7.239 -8.425 -8.450 1.00 98.50 220 LEU A O 1
ATOM 1772 N N . LEU A 1 221 ? 8.421 -10.332 -8.547 1.00 98.25 221 LEU A N 1
ATOM 1773 C CA . LEU A 1 221 ? 7.420 -11.131 -9.238 1.00 98.25 221 LEU A CA 1
ATOM 1774 C C . LEU A 1 221 ? 6.868 -12.199 -8.297 1.00 98.25 221 LEU A C 1
ATOM 1776 O O . LEU A 1 221 ? 7.628 -12.907 -7.635 1.00 98.25 221 LEU A O 1
ATOM 1780 N N . GLY A 1 222 ? 5.547 -12.344 -8.276 1.00 97.56 222 GLY A N 1
ATOM 1781 C CA . GLY A 1 222 ? 4.859 -13.487 -7.690 1.00 97.56 222 GLY A CA 1
ATOM 1782 C C . GLY A 1 222 ? 4.280 -14.368 -8.789 1.00 97.56 222 GLY A C 1
ATOM 1783 O O . GLY A 1 222 ? 3.322 -13.979 -9.456 1.00 97.56 222 GLY A O 1
ATOM 1784 N N . GLU A 1 223 ? 4.828 -15.566 -8.978 1.00 97.62 223 GLU A N 1
ATOM 1785 C CA . GLU A 1 223 ? 4.206 -16.570 -9.844 1.00 97.62 223 GLU A CA 1
ATOM 1786 C C . GLU A 1 223 ? 3.023 -17.209 -9.130 1.00 97.62 223 GLU A C 1
ATOM 1788 O O . GLU A 1 223 ? 3.165 -17.691 -8.004 1.00 97.62 223 GLU A O 1
ATOM 1793 N N . THR A 1 224 ? 1.855 -17.222 -9.768 1.00 97.12 224 THR A N 1
ATOM 1794 C CA . THR A 1 224 ? 0.645 -17.760 -9.146 1.00 97.12 224 THR A CA 1
ATOM 1795 C C . THR A 1 224 ? -0.404 -18.198 -10.166 1.00 97.12 224 THR A C 1
ATOM 1797 O O . THR A 1 224 ? -0.321 -17.902 -11.356 1.00 97.12 224 THR A O 1
ATOM 1800 N N . SER A 1 225 ? -1.432 -18.883 -9.672 1.00 95.94 225 SER A N 1
ATOM 1801 C CA . SER A 1 225 ? -2.716 -19.115 -10.350 1.00 95.94 225 SER A CA 1
ATOM 1802 C C . SER A 1 225 ? -3.914 -18.809 -9.438 1.00 95.94 225 SER A C 1
ATOM 1804 O O . SER A 1 225 ? -5.049 -19.194 -9.713 1.00 95.94 225 SER A O 1
ATOM 1806 N N . MET A 1 226 ? -3.670 -18.115 -8.323 1.00 91.31 226 MET A N 1
ATOM 1807 C CA . MET A 1 226 ? -4.646 -17.904 -7.258 1.00 91.31 226 MET A CA 1
ATOM 1808 C C . MET A 1 226 ? -5.938 -17.239 -7.761 1.00 91.31 226 MET A C 1
ATOM 1810 O O . MET A 1 226 ? -5.896 -16.312 -8.577 1.00 91.31 226 MET A O 1
ATOM 1814 N N . ARG A 1 227 ? -7.071 -17.661 -7.182 1.00 85.88 227 ARG A N 1
ATOM 1815 C CA . ARG A 1 227 ? -8.459 -17.196 -7.397 1.00 85.88 227 ARG A CA 1
ATOM 1816 C C . ARG A 1 227 ? -9.111 -17.590 -8.726 1.00 85.88 227 ARG A C 1
ATOM 1818 O O . ARG A 1 227 ? -10.283 -17.937 -8.712 1.00 85.88 227 ARG A O 1
ATOM 1825 N N . ASP A 1 228 ? -8.397 -17.528 -9.845 1.00 89.88 228 ASP A N 1
ATOM 1826 C CA . ASP A 1 228 ? -8.971 -17.736 -11.188 1.00 89.88 228 ASP A CA 1
ATOM 1827 C C . ASP A 1 228 ? -8.334 -18.888 -11.985 1.00 89.88 228 ASP A C 1
ATOM 1829 O O . ASP A 1 228 ? -8.761 -19.165 -13.103 1.00 89.88 228 ASP A O 1
ATOM 1833 N N . GLY A 1 229 ? -7.330 -19.571 -11.428 1.00 93.50 229 GLY A N 1
ATOM 1834 C CA . GLY A 1 229 ? -6.653 -20.701 -12.068 1.00 93.50 229 GLY A CA 1
ATOM 1835 C C . GLY A 1 229 ? -5.748 -20.312 -13.242 1.00 93.50 229 GLY A C 1
ATOM 1836 O O . GLY A 1 229 ? -5.177 -21.190 -13.888 1.00 93.50 229 GLY A O 1
ATOM 1837 N N . ILE A 1 230 ? -5.587 -19.017 -13.533 1.00 95.06 230 ILE A N 1
ATOM 1838 C CA . ILE A 1 230 ? -4.779 -18.543 -14.660 1.00 95.06 230 ILE A CA 1
ATOM 1839 C C . ILE A 1 230 ? -3.332 -18.374 -14.200 1.00 95.06 230 ILE A C 1
ATOM 1841 O O . ILE A 1 230 ? -3.048 -17.492 -13.383 1.00 95.06 230 ILE A O 1
ATOM 1845 N N . SER A 1 231 ? -2.426 -19.191 -14.752 1.00 97.50 231 SER A N 1
ATOM 1846 C CA . SER A 1 231 ? -0.984 -19.087 -14.505 1.00 97.50 231 SER A CA 1
ATOM 1847 C C . SER A 1 231 ? -0.443 -17.741 -14.978 1.00 97.50 231 SER A C 1
ATOM 1849 O O . SER A 1 231 ? -0.653 -17.331 -16.124 1.00 97.50 231 SER A O 1
ATOM 1851 N N . ARG A 1 232 ? 0.240 -17.032 -14.083 1.00 97.56 232 ARG A N 1
ATOM 1852 C CA . ARG A 1 232 ? 0.662 -15.655 -14.326 1.00 97.56 232 ARG A CA 1
ATOM 1853 C C . ARG A 1 232 ? 1.831 -15.226 -13.460 1.00 97.56 232 ARG A C 1
ATOM 1855 O O . ARG A 1 232 ? 2.089 -15.835 -12.421 1.00 97.56 232 ARG A O 1
ATOM 1862 N N . TYR A 1 233 ? 2.437 -14.111 -13.855 1.00 98.19 233 TYR A N 1
ATOM 1863 C CA . TYR A 1 233 ? 3.131 -13.240 -12.914 1.00 98.19 233 TYR A CA 1
ATOM 1864 C C . TYR A 1 233 ? 2.203 -12.122 -12.456 1.00 98.19 233 TYR A C 1
ATOM 1866 O O . TYR A 1 233 ? 1.612 -11.425 -13.277 1.00 98.19 233 TYR A O 1
ATOM 1874 N N . ASP A 1 234 ? 2.129 -11.923 -11.146 1.00 97.62 234 ASP A N 1
ATOM 1875 C CA . ASP A 1 234 ? 1.732 -10.648 -10.564 1.00 97.62 234 ASP A CA 1
ATOM 1876 C C . ASP A 1 234 ? 3.037 -9.865 -10.284 1.00 97.62 234 ASP A C 1
ATOM 1878 O O . ASP A 1 234 ? 3.910 -10.342 -9.555 1.00 97.62 234 ASP A O 1
ATOM 1882 N N . ILE A 1 235 ? 3.218 -8.700 -10.914 1.00 97.94 235 ILE A N 1
ATOM 1883 C CA . ILE A 1 235 ? 4.319 -7.768 -10.632 1.00 97.94 235 ILE A CA 1
ATOM 1884 C C . ILE A 1 235 ? 3.964 -7.056 -9.331 1.00 97.94 235 ILE A C 1
ATOM 1886 O O . ILE A 1 235 ? 3.110 -6.169 -9.305 1.00 97.94 235 ILE A O 1
ATOM 1890 N N . LEU A 1 236 ? 4.604 -7.480 -8.246 1.00 97.62 236 LEU A N 1
ATOM 1891 C CA . LEU A 1 236 ? 4.294 -7.017 -6.898 1.00 97.62 236 LEU A CA 1
ATOM 1892 C C . LEU A 1 236 ? 5.022 -5.714 -6.563 1.00 97.62 236 LEU A C 1
ATOM 1894 O O . LEU A 1 236 ? 4.557 -4.932 -5.743 1.00 97.62 236 LEU A O 1
ATOM 1898 N N . GLU A 1 237 ? 6.161 -5.471 -7.199 1.00 97.31 237 GLU A N 1
ATOM 1899 C CA . GLU A 1 237 ? 6.929 -4.237 -7.079 1.00 97.31 237 GLU A CA 1
ATOM 1900 C C . GLU A 1 237 ? 7.643 -3.972 -8.398 1.00 97.31 237 GLU A C 1
ATOM 1902 O O . GLU A 1 237 ? 8.159 -4.907 -9.012 1.00 97.31 237 GLU A O 1
ATOM 1907 N N . PHE A 1 238 ? 7.666 -2.713 -8.836 1.00 97.25 238 PHE A N 1
ATOM 1908 C CA . PHE A 1 238 ? 8.299 -2.311 -10.091 1.00 97.25 238 PHE A CA 1
ATOM 1909 C C . PHE A 1 238 ? 9.122 -1.031 -9.898 1.00 97.25 238 PHE A C 1
ATOM 1911 O O . PHE A 1 238 ? 8.601 0.096 -9.919 1.00 97.25 238 PHE A O 1
ATOM 1918 N N . ALA A 1 239 ? 10.425 -1.217 -9.696 1.00 96.81 239 ALA A N 1
ATOM 1919 C CA . ALA A 1 239 ? 11.390 -0.162 -9.436 1.00 96.81 239 ALA A CA 1
ATOM 1920 C C . ALA A 1 239 ? 12.222 0.092 -10.698 1.00 96.81 239 ALA A C 1
ATOM 1922 O O . ALA A 1 239 ? 13.167 -0.633 -10.996 1.00 96.81 239 ALA A O 1
ATOM 1923 N N . ALA A 1 240 ? 11.864 1.137 -11.443 1.00 95.69 240 ALA A N 1
ATOM 1924 C CA . ALA A 1 240 ? 12.606 1.594 -12.611 1.00 95.69 240 ALA A CA 1
ATOM 1925 C C . ALA A 1 240 ? 12.487 3.113 -12.764 1.00 95.69 240 ALA A C 1
ATOM 1927 O O . ALA A 1 240 ? 11.477 3.715 -12.370 1.00 95.69 240 ALA A O 1
ATOM 1928 N N . ALA A 1 241 ? 13.521 3.712 -13.352 1.00 92.81 241 ALA A N 1
ATOM 1929 C CA . ALA A 1 241 ? 13.461 5.073 -13.855 1.00 92.81 241 ALA A CA 1
ATOM 1930 C C . ALA A 1 241 ? 12.604 5.123 -15.123 1.00 92.81 241 ALA A C 1
ATOM 1932 O O . ALA A 1 241 ? 12.576 4.177 -15.914 1.00 92.81 241 ALA A O 1
ATOM 1933 N N . ASP A 1 242 ? 11.925 6.248 -15.298 1.00 90.69 242 ASP A N 1
ATOM 1934 C CA . ASP A 1 242 ? 11.035 6.516 -16.419 1.00 90.69 242 ASP A CA 1
ATOM 1935 C C . ASP A 1 242 ? 11.815 6.434 -17.751 1.00 90.69 242 ASP A C 1
ATOM 1937 O O . ASP A 1 242 ? 12.937 6.934 -17.857 1.00 90.69 242 ASP A O 1
ATOM 1941 N N . GLY A 1 243 ? 11.229 5.806 -18.777 1.00 90.69 243 GLY A N 1
ATOM 1942 C CA . GLY A 1 243 ? 11.851 5.673 -20.099 1.00 90.69 243 GLY A CA 1
ATOM 1943 C C . GLY A 1 243 ? 12.544 4.328 -20.328 1.00 90.69 243 GLY A C 1
ATOM 1944 O O . GLY A 1 243 ? 11.916 3.275 -20.234 1.00 90.69 243 GLY A O 1
ATOM 1945 N N . ASP A 1 244 ? 13.825 4.351 -20.710 1.00 91.50 244 ASP A N 1
ATOM 1946 C CA . ASP A 1 244 ? 14.506 3.169 -21.261 1.00 91.50 244 ASP A CA 1
ATOM 1947 C C . ASP A 1 244 ? 14.603 2.010 -20.252 1.00 91.50 244 ASP A C 1
ATOM 1949 O O . ASP A 1 244 ? 14.247 0.879 -20.577 1.00 91.50 244 ASP A O 1
ATOM 1953 N N . ALA A 1 245 ? 14.997 2.277 -19.002 1.00 93.12 245 ALA A N 1
ATOM 1954 C CA . ALA A 1 245 ? 15.091 1.241 -17.968 1.00 93.12 245 ALA A CA 1
ATOM 1955 C C . ALA A 1 245 ? 13.726 0.594 -17.654 1.00 93.12 245 ALA A C 1
ATOM 1957 O O . ALA A 1 245 ? 13.640 -0.627 -17.530 1.00 93.12 245 ALA A O 1
ATOM 1958 N N . GLU A 1 246 ? 12.655 1.392 -17.576 1.00 94.25 246 GLU A N 1
ATOM 1959 C CA . GLU A 1 246 ? 11.276 0.917 -17.382 1.00 94.25 246 GLU A CA 1
ATOM 1960 C C . GLU A 1 246 ? 10.820 -0.004 -18.526 1.00 94.25 246 GLU A C 1
ATOM 1962 O O . GLU A 1 246 ? 10.327 -1.106 -18.270 1.00 94.25 246 GLU A O 1
ATOM 1967 N N . ASN A 1 247 ? 11.069 0.375 -19.781 1.00 93.50 247 ASN A N 1
ATOM 1968 C CA . ASN A 1 247 ? 10.721 -0.454 -20.939 1.00 93.50 247 ASN A CA 1
ATOM 1969 C C . ASN A 1 247 ? 11.530 -1.759 -20.993 1.00 93.50 247 ASN A C 1
ATOM 1971 O O . ASN A 1 247 ? 10.977 -2.822 -21.278 1.00 93.50 247 ASN A O 1
ATOM 1975 N N . ASN A 1 248 ? 12.829 -1.704 -20.691 1.00 94.12 248 ASN A N 1
ATOM 1976 C CA . ASN A 1 248 ? 13.699 -2.881 -20.711 1.00 94.12 248 ASN A CA 1
ATOM 1977 C C . ASN A 1 248 ? 13.374 -3.867 -19.587 1.00 94.12 248 ASN A C 1
ATOM 1979 O O . ASN A 1 248 ? 13.339 -5.075 -19.825 1.00 94.12 248 ASN A O 1
ATOM 1983 N N . LEU A 1 249 ? 13.093 -3.368 -18.380 1.00 96.38 249 LEU A N 1
ATOM 1984 C CA . LEU A 1 249 ? 12.661 -4.215 -17.273 1.00 96.38 249 LEU A CA 1
ATOM 1985 C C . LEU A 1 249 ? 11.332 -4.904 -17.606 1.00 96.38 249 LEU A C 1
ATOM 1987 O O . LEU A 1 249 ? 11.210 -6.112 -17.410 1.00 96.38 249 LEU A O 1
ATOM 1991 N N . HIS A 1 250 ? 10.355 -4.176 -18.160 1.00 95.88 250 HIS A N 1
ATOM 1992 C CA . HIS A 1 250 ? 9.086 -4.772 -18.590 1.00 95.88 250 HIS A CA 1
ATOM 1993 C C . HIS A 1 250 ? 9.283 -5.836 -19.676 1.00 95.88 250 HIS A C 1
ATOM 1995 O O . HIS A 1 250 ? 8.774 -6.950 -19.538 1.00 95.88 250 HIS A O 1
ATOM 2001 N N . ALA A 1 251 ? 10.079 -5.546 -20.708 1.00 94.19 251 ALA A N 1
ATOM 2002 C CA . ALA A 1 251 ? 10.387 -6.506 -21.764 1.00 94.19 251 ALA A CA 1
ATOM 2003 C C . ALA A 1 251 ? 11.053 -7.779 -21.210 1.00 94.19 251 ALA A C 1
ATOM 2005 O O . ALA A 1 251 ? 10.712 -8.890 -21.627 1.00 94.19 251 ALA A O 1
ATOM 2006 N N . ALA A 1 252 ? 11.947 -7.636 -20.227 1.00 94.75 252 ALA A N 1
ATOM 2007 C CA . ALA A 1 252 ? 12.565 -8.764 -19.541 1.00 94.75 252 ALA A CA 1
ATOM 2008 C C . ALA A 1 252 ? 11.542 -9.578 -18.718 1.00 94.75 252 ALA A C 1
ATOM 2010 O O . ALA A 1 252 ? 11.593 -10.808 -18.743 1.00 94.75 252 ALA A O 1
ATOM 2011 N N . VAL A 1 253 ? 10.561 -8.936 -18.064 1.00 96.56 253 VAL A N 1
ATOM 2012 C CA . VAL A 1 253 ? 9.448 -9.642 -17.392 1.00 96.56 253 VAL A CA 1
ATOM 2013 C C . VAL A 1 253 ? 8.611 -10.431 -18.402 1.00 96.56 253 VAL A C 1
ATOM 2015 O O . VAL A 1 253 ? 8.298 -11.596 -18.155 1.00 96.56 253 VAL A O 1
ATOM 2018 N N . VAL A 1 254 ? 8.280 -9.845 -19.559 1.00 95.75 254 VAL A N 1
ATOM 2019 C CA . VAL A 1 254 ? 7.541 -10.545 -20.627 1.00 95.75 254 VAL A CA 1
ATOM 2020 C C . VAL A 1 254 ? 8.321 -11.756 -21.139 1.00 95.75 254 VAL A C 1
ATOM 2022 O O . VAL A 1 254 ? 7.748 -12.836 -21.303 1.00 95.75 254 VAL A O 1
ATOM 2025 N N . ALA A 1 255 ? 9.629 -11.610 -21.354 1.00 93.50 255 ALA A N 1
ATOM 2026 C CA . ALA A 1 255 ? 10.488 -12.711 -21.780 1.00 93.50 255 ALA A CA 1
ATOM 2027 C C . ALA A 1 255 ? 10.536 -13.839 -20.733 1.00 93.50 255 ALA A C 1
ATOM 2029 O O . ALA A 1 255 ? 10.350 -15.007 -21.085 1.00 93.50 255 ALA A O 1
ATOM 2030 N N . ALA A 1 256 ? 10.690 -13.494 -19.450 1.00 94.88 256 ALA A N 1
ATOM 2031 C CA . ALA A 1 256 ? 10.656 -14.454 -18.349 1.00 94.88 256 ALA A CA 1
ATOM 2032 C C . ALA A 1 256 ? 9.302 -15.183 -18.268 1.00 94.88 256 ALA A C 1
ATOM 2034 O O . ALA A 1 256 ? 9.263 -16.407 -18.137 1.00 94.88 256 ALA A O 1
ATOM 2035 N N . ALA A 1 257 ? 8.187 -14.463 -18.432 1.00 96.00 257 ALA A N 1
ATOM 2036 C CA . ALA A 1 257 ? 6.846 -15.047 -18.426 1.00 96.00 257 ALA A CA 1
ATOM 2037 C C . ALA A 1 257 ? 6.645 -16.058 -19.567 1.00 96.00 257 ALA A C 1
ATOM 2039 O O . ALA A 1 257 ? 6.080 -17.132 -19.350 1.00 96.00 257 ALA A O 1
ATOM 2040 N N . ARG A 1 258 ? 7.154 -15.757 -20.771 1.00 94.56 258 ARG A N 1
ATOM 2041 C CA . ARG A 1 258 ? 7.133 -16.685 -21.917 1.00 94.56 258 ARG A CA 1
ATOM 2042 C C . ARG A 1 258 ? 7.954 -17.932 -21.662 1.00 94.56 258 ARG A C 1
ATOM 2044 O O . ARG A 1 258 ? 7.484 -19.037 -21.928 1.00 94.56 258 ARG A O 1
ATOM 2051 N N . GLN A 1 259 ? 9.161 -17.768 -21.126 1.00 93.81 259 GLN A N 1
ATOM 2052 C CA . GLN A 1 259 ? 10.023 -18.893 -20.776 1.00 93.81 259 GLN A CA 1
ATOM 2053 C C . GLN A 1 259 ? 9.350 -19.806 -19.740 1.00 93.81 259 GLN A C 1
ATOM 2055 O O . GLN A 1 259 ? 9.402 -21.029 -19.871 1.00 93.81 259 GLN A O 1
ATOM 2060 N N . ALA A 1 260 ? 8.656 -19.216 -18.765 1.00 95.50 260 ALA A N 1
ATOM 2061 C CA . ALA A 1 260 ? 7.868 -19.925 -17.762 1.00 95.50 260 ALA A CA 1
ATOM 2062 C C . ALA A 1 260 ? 6.499 -20.431 -18.276 1.00 95.50 260 ALA A C 1
ATOM 2064 O O . ALA A 1 260 ? 5.780 -21.095 -17.531 1.00 95.50 260 ALA A O 1
ATOM 2065 N N . ARG A 1 261 ? 6.139 -20.170 -19.544 1.00 95.88 261 ARG A N 1
ATOM 2066 C CA . ARG A 1 261 ? 4.855 -20.548 -20.175 1.00 95.88 261 ARG A CA 1
ATOM 2067 C C . ARG A 1 261 ? 3.629 -20.045 -19.403 1.00 95.88 261 ARG A C 1
ATOM 2069 O O . ARG A 1 261 ? 2.620 -20.744 -19.274 1.00 95.88 261 ARG A O 1
ATOM 2076 N N . LEU A 1 262 ? 3.727 -18.834 -18.866 1.00 96.81 262 LEU A N 1
ATOM 2077 C CA . LEU A 1 262 ? 2.632 -18.168 -18.168 1.00 96.81 262 LEU A CA 1
ATOM 2078 C C . LEU A 1 262 ? 1.664 -17.547 -19.176 1.00 96.81 262 LEU A C 1
ATOM 2080 O O . LEU A 1 262 ? 2.060 -17.171 -20.277 1.00 96.81 262 LEU A O 1
ATOM 2084 N N . ARG A 1 263 ? 0.386 -17.447 -18.801 1.00 96.81 263 ARG A N 1
ATOM 2085 C CA . ARG A 1 263 ? -0.659 -16.894 -19.674 1.00 96.81 263 ARG A CA 1
ATOM 2086 C C . ARG A 1 263 ? -0.774 -15.384 -19.566 1.00 96.81 263 ARG A C 1
ATOM 2088 O O . ARG A 1 263 ? -0.923 -14.717 -20.584 1.00 96.81 263 ARG A O 1
ATOM 2095 N N . ASP A 1 264 ? -0.692 -14.862 -18.345 1.00 96.94 264 ASP A N 1
ATOM 2096 C CA . ASP A 1 264 ? -0.900 -13.444 -18.064 1.00 96.94 264 ASP A CA 1
ATOM 2097 C C . ASP A 1 264 ? 0.280 -12.835 -17.291 1.00 96.94 264 ASP A C 1
ATOM 2099 O O . ASP A 1 264 ? 0.989 -13.506 -16.540 1.00 96.94 264 ASP A O 1
ATOM 2103 N N . ILE A 1 265 ? 0.429 -11.521 -17.424 1.00 97.56 265 ILE A N 1
ATOM 2104 C CA . ILE A 1 265 ? 1.156 -10.659 -16.493 1.00 97.56 265 ILE A CA 1
ATOM 2105 C C . ILE A 1 265 ? 0.150 -9.660 -15.931 1.00 97.56 265 ILE A C 1
ATOM 2107 O O . ILE A 1 265 ? -0.674 -9.115 -16.670 1.00 97.56 265 ILE A O 1
ATOM 2111 N N . ARG A 1 266 ? 0.184 -9.416 -14.625 1.00 96.62 266 ARG A N 1
ATOM 2112 C CA . ARG A 1 266 ? -0.642 -8.398 -13.976 1.00 96.62 266 ARG A CA 1
ATOM 2113 C C . ARG A 1 266 ? 0.231 -7.434 -13.220 1.00 96.62 266 ARG A C 1
ATOM 2115 O O . ARG A 1 266 ? 1.257 -7.809 -12.670 1.00 96.62 266 ARG A O 1
ATOM 2122 N N . MET A 1 267 ? -0.219 -6.199 -13.175 1.00 96.00 267 MET A N 1
ATOM 2123 C CA . MET A 1 267 ? 0.398 -5.163 -12.373 1.00 96.00 267 MET A CA 1
ATOM 2124 C C . MET A 1 267 ? -0.695 -4.199 -11.941 1.00 96.00 267 MET A C 1
ATOM 2126 O O . MET A 1 267 ? -1.712 -4.030 -12.620 1.00 96.00 267 MET A O 1
ATOM 2130 N N . GLN A 1 268 ? -0.501 -3.621 -10.769 1.00 95.94 268 GLN A N 1
ATOM 2131 C CA . GLN A 1 268 ? -1.402 -2.645 -10.194 1.00 95.94 268 GLN A CA 1
ATOM 2132 C C . GLN A 1 268 ? -0.653 -1.331 -10.021 1.00 95.94 268 GLN A C 1
ATOM 2134 O O . GLN A 1 268 ? 0.536 -1.336 -9.703 1.00 95.94 268 GLN A O 1
ATOM 2139 N N . VAL A 1 269 ? -1.345 -0.219 -10.227 1.00 95.75 269 VAL A N 1
ATOM 2140 C CA . VAL A 1 269 ? -0.794 1.132 -10.060 1.00 95.75 269 VAL A CA 1
ATOM 2141 C C . VAL A 1 269 ? -1.845 2.040 -9.440 1.00 95.75 269 VAL A C 1
ATOM 2143 O O . VAL A 1 269 ? -3.043 1.750 -9.521 1.00 95.75 269 VAL A O 1
ATOM 2146 N N . PHE A 1 270 ? -1.415 3.137 -8.819 1.00 95.38 270 PHE A N 1
ATOM 2147 C CA . PHE A 1 270 ? -2.359 4.179 -8.430 1.00 95.38 270 PHE A CA 1
ATOM 2148 C C . PHE A 1 270 ? -2.969 4.841 -9.672 1.00 95.38 270 PHE A C 1
ATOM 2150 O O . PHE A 1 270 ? -2.335 4.904 -10.723 1.00 95.38 270 PHE A O 1
ATOM 2157 N N . THR A 1 271 ? -4.208 5.321 -9.565 1.00 93.19 271 THR A N 1
ATOM 2158 C CA . THR A 1 271 ? -4.924 5.973 -10.678 1.00 93.19 271 THR A CA 1
ATOM 2159 C C . THR A 1 271 ? -4.257 7.254 -11.166 1.00 93.19 271 THR A C 1
ATOM 2161 O O . THR A 1 271 ? -4.445 7.625 -12.316 1.00 93.19 271 THR A O 1
ATOM 2164 N N . ASP A 1 272 ? -3.524 7.942 -10.293 1.00 91.25 272 ASP A N 1
ATOM 2165 C CA . ASP A 1 272 ? -2.781 9.170 -10.584 1.00 91.25 272 ASP A CA 1
ATOM 2166 C C . ASP A 1 272 ? -1.313 8.910 -10.971 1.00 91.25 272 ASP A C 1
ATOM 2168 O O . ASP A 1 272 ? -0.562 9.851 -11.218 1.00 91.25 272 ASP A O 1
ATOM 2172 N N . ASP A 1 273 ? -0.887 7.645 -11.049 1.00 92.25 273 ASP A N 1
ATOM 2173 C CA . ASP A 1 273 ? 0.441 7.284 -11.540 1.00 92.25 273 ASP A CA 1
ATOM 2174 C C . ASP A 1 273 ? 0.434 7.225 -13.077 1.00 92.25 273 ASP A C 1
ATOM 2176 O O . ASP A 1 273 ? -0.326 6.462 -13.684 1.00 92.25 273 ASP A O 1
ATOM 2180 N N . ARG A 1 274 ? 1.353 7.964 -13.719 1.00 92.56 274 ARG A N 1
ATOM 2181 C CA . ARG A 1 274 ? 1.561 7.958 -15.182 1.00 92.56 274 ARG A CA 1
ATOM 2182 C C . ARG A 1 274 ? 1.765 6.555 -15.766 1.00 92.56 274 ARG A C 1
ATOM 2184 O O . ARG A 1 274 ? 1.636 6.356 -16.973 1.00 92.56 274 ARG A O 1
ATOM 2191 N N . ARG A 1 275 ? 2.151 5.581 -14.933 1.00 92.88 275 ARG A N 1
ATOM 2192 C CA . ARG A 1 275 ? 2.331 4.193 -15.356 1.00 92.88 275 ARG A CA 1
ATOM 2193 C C . ARG A 1 275 ? 1.040 3.565 -15.870 1.00 92.88 275 ARG A C 1
ATOM 2195 O O . ARG A 1 275 ? 1.140 2.656 -16.682 1.00 92.88 275 ARG A O 1
ATOM 2202 N N . GLY A 1 276 ? -0.137 4.056 -15.473 1.00 94.00 276 GLY A N 1
ATOM 2203 C CA . GLY A 1 276 ? -1.407 3.616 -16.059 1.00 94.00 276 GLY A CA 1
ATOM 2204 C C . GLY A 1 276 ? -1.421 3.780 -17.583 1.00 94.00 276 GLY A C 1
ATOM 2205 O O . GLY A 1 276 ? -1.608 2.801 -18.306 1.00 94.00 276 GLY A O 1
ATOM 2206 N N . ASP A 1 277 ? -1.108 4.983 -18.068 1.00 94.06 277 ASP A N 1
ATOM 2207 C CA . ASP A 1 277 ? -1.062 5.293 -19.504 1.00 94.06 277 ASP A CA 1
ATOM 2208 C C . ASP A 1 277 ? 0.049 4.515 -20.222 1.00 94.06 277 ASP A C 1
ATOM 2210 O O . ASP A 1 277 ? -0.155 3.965 -21.306 1.00 94.06 277 ASP A O 1
ATOM 2214 N N . TRP A 1 278 ? 1.225 4.409 -19.593 1.00 94.50 278 TRP A N 1
ATOM 2215 C CA . TRP A 1 278 ? 2.339 3.612 -20.117 1.00 94.50 278 TRP A CA 1
ATOM 2216 C C . TRP A 1 278 ? 1.949 2.139 -20.300 1.00 94.50 278 TRP A C 1
ATOM 2218 O O . TRP A 1 278 ? 2.190 1.560 -21.358 1.00 94.50 278 TRP A O 1
ATOM 2228 N N . MET A 1 279 ? 1.287 1.537 -19.310 1.00 94.31 279 MET A N 1
ATOM 2229 C CA . MET A 1 279 ? 0.825 0.152 -19.382 1.00 94.31 279 MET A CA 1
ATOM 2230 C C . MET A 1 279 ? -0.221 -0.046 -20.480 1.00 94.31 279 MET A C 1
ATOM 2232 O O . MET A 1 279 ? -0.143 -1.024 -21.225 1.00 94.31 279 MET A O 1
ATOM 2236 N N . GLN A 1 280 ? -1.175 0.875 -20.625 1.00 93.62 280 GLN A N 1
ATOM 2237 C CA . GLN A 1 280 ? -2.144 0.821 -21.722 1.00 93.62 280 GLN A CA 1
ATOM 2238 C C . GLN A 1 280 ? -1.445 0.886 -23.089 1.00 93.62 280 GLN A C 1
ATOM 2240 O O . GLN A 1 280 ? -1.763 0.094 -23.976 1.00 93.62 280 GLN A O 1
ATOM 2245 N N . GLY A 1 281 ? -0.429 1.745 -23.236 1.00 92.56 281 GLY A N 1
ATOM 2246 C CA . GLY A 1 281 ? 0.410 1.814 -24.438 1.00 92.56 281 GLY A CA 1
ATOM 2247 C C . GLY A 1 281 ? 1.169 0.515 -24.747 1.00 92.56 281 GLY A C 1
ATOM 2248 O O . GLY A 1 281 ? 1.434 0.219 -25.910 1.00 92.56 281 GLY A O 1
ATOM 2249 N N . LEU A 1 282 ? 1.464 -0.296 -23.727 1.00 91.69 282 LEU A N 1
ATOM 2250 C CA . LEU A 1 282 ? 2.060 -1.632 -23.859 1.00 91.69 282 LEU A CA 1
ATOM 2251 C C . LEU A 1 282 ? 1.033 -2.751 -24.121 1.00 91.69 282 LEU A C 1
ATOM 2253 O O . LEU A 1 282 ? 1.412 -3.920 -24.218 1.00 91.69 282 LEU A O 1
ATOM 2257 N N . GLY A 1 283 ? -0.257 -2.420 -24.229 1.00 93.38 283 GLY A N 1
ATOM 2258 C CA . GLY A 1 283 ? -1.333 -3.374 -24.500 1.00 93.38 283 GLY A CA 1
ATOM 2259 C C . GLY A 1 283 ? -1.934 -4.032 -23.255 1.00 93.38 283 GLY A C 1
ATOM 2260 O O . GLY A 1 283 ? -2.653 -5.026 -23.382 1.00 93.38 283 GLY A O 1
ATOM 2261 N N . TYR A 1 284 ? -1.663 -3.513 -22.052 1.00 95.44 284 TYR A N 1
ATOM 2262 C CA . TYR A 1 284 ? -2.410 -3.944 -20.875 1.00 95.44 284 TYR A CA 1
ATOM 2263 C C . TYR A 1 284 ? -3.872 -3.503 -20.973 1.00 95.44 284 TYR A C 1
ATOM 2265 O O . TYR A 1 284 ? -4.187 -2.388 -21.381 1.00 95.44 284 TYR A O 1
ATOM 2273 N N . VAL A 1 285 ? -4.763 -4.370 -20.506 1.00 94.94 285 VAL A N 1
ATOM 2274 C CA . VAL A 1 285 ? -6.196 -4.107 -20.389 1.00 94.94 285 VAL A CA 1
ATOM 2275 C C . VAL A 1 285 ? -6.534 -3.854 -18.922 1.00 94.94 285 VAL A C 1
ATOM 2277 O O . VAL A 1 285 ? -6.136 -4.637 -18.051 1.00 94.94 285 VAL A O 1
ATOM 2280 N N . ASP A 1 286 ? -7.267 -2.773 -18.647 1.00 94.38 286 ASP A N 1
ATOM 2281 C CA . ASP A 1 286 ? -7.847 -2.509 -17.326 1.00 94.38 286 ASP A CA 1
ATOM 2282 C C . ASP A 1 286 ? -8.863 -3.612 -16.986 1.00 94.38 286 ASP A C 1
ATOM 2284 O O . ASP A 1 286 ? -9.684 -4.016 -17.811 1.00 94.38 286 ASP A O 1
ATOM 2288 N N . ARG A 1 287 ? -8.783 -4.147 -15.769 1.00 92.00 287 ARG A N 1
ATOM 2289 C CA . ARG A 1 287 ? -9.671 -5.209 -15.286 1.00 92.00 287 ARG A CA 1
ATOM 2290 C C . ARG A 1 287 ? -10.952 -4.687 -14.638 1.00 92.00 287 ARG A C 1
ATOM 2292 O O . ARG A 1 287 ? -11.692 -5.504 -14.092 1.00 92.00 287 ARG A O 1
ATOM 2299 N N . ASP A 1 288 ? -11.152 -3.372 -14.631 1.00 84.81 288 ASP A N 1
ATOM 2300 C CA . ASP A 1 288 ? -12.219 -2.668 -13.920 1.00 84.81 288 ASP A CA 1
ATOM 2301 C C . ASP A 1 288 ? -12.347 -3.130 -12.460 1.00 84.81 288 ASP A C 1
ATOM 2303 O O . ASP A 1 288 ? -13.417 -3.401 -11.920 1.00 84.81 288 ASP A O 1
ATOM 2307 N N . ARG A 1 289 ? -11.188 -3.296 -11.818 1.00 82.75 289 ARG A N 1
ATOM 2308 C CA . ARG A 1 289 ? -11.090 -3.564 -10.385 1.00 82.75 289 ARG A CA 1
ATOM 2309 C C . ARG A 1 289 ? -10.369 -2.408 -9.734 1.00 82.75 289 ARG A C 1
ATOM 2311 O O . ARG A 1 289 ? -9.225 -2.118 -10.091 1.00 82.75 289 ARG A O 1
ATOM 2318 N N . SER A 1 290 ? -11.051 -1.783 -8.783 1.00 84.06 290 SER A N 1
ATOM 2319 C CA . SER A 1 290 ? -10.525 -0.668 -8.012 1.00 84.06 290 SER A CA 1
ATOM 2320 C C . SER A 1 290 ? -10.466 -0.998 -6.528 1.00 84.06 290 SER A C 1
ATOM 2322 O O . SER A 1 290 ? -11.469 -1.401 -5.932 1.00 84.06 290 SER A O 1
ATOM 2324 N N . THR A 1 291 ? -9.309 -0.746 -5.930 1.00 92.69 291 THR A N 1
ATOM 2325 C CA . THR A 1 291 ? -9.095 -0.876 -4.488 1.00 92.69 291 THR A CA 1
ATOM 2326 C C . THR A 1 291 ? -8.714 0.481 -3.917 1.00 92.69 291 THR A C 1
ATOM 2328 O O . THR A 1 291 ? -7.889 1.189 -4.485 1.00 92.69 291 THR A O 1
ATOM 2331 N N . ASN A 1 292 ? -9.302 0.847 -2.786 1.00 94.44 292 ASN A N 1
ATOM 2332 C CA . ASN A 1 292 ? -8.984 2.067 -2.059 1.00 94.44 292 ASN A CA 1
ATOM 2333 C C . ASN A 1 292 ? -7.974 1.800 -0.948 1.00 94.44 292 ASN A C 1
ATOM 2335 O O . ASN A 1 292 ? -8.110 0.816 -0.218 1.00 94.44 292 ASN A O 1
ATOM 2339 N N . ILE A 1 293 ? -7.041 2.731 -0.758 1.00 95.62 293 ILE A N 1
ATOM 2340 C CA . ILE A 1 293 ? -6.365 2.926 0.526 1.00 95.62 293 ILE A CA 1
ATOM 2341 C C . ILE A 1 293 ? -7.177 3.942 1.314 1.00 95.62 293 ILE A C 1
ATOM 2343 O O . ILE A 1 293 ? -7.338 5.079 0.871 1.00 95.62 293 ILE A O 1
ATOM 2347 N N . LEU A 1 294 ? -7.667 3.546 2.486 1.00 97.50 294 LEU A N 1
ATOM 2348 C CA . LEU A 1 294 ? -8.287 4.464 3.434 1.00 97.50 294 LEU A CA 1
ATOM 2349 C C . LEU A 1 294 ? -7.329 4.733 4.594 1.00 97.50 294 LEU A C 1
ATOM 2351 O O . LEU A 1 294 ? -6.737 3.794 5.122 1.00 97.50 294 LEU A O 1
ATOM 2355 N N . GLY A 1 295 ? -7.223 5.993 5.009 1.00 97.56 295 GLY A N 1
ATOM 2356 C CA . GLY A 1 295 ? -6.405 6.450 6.131 1.00 97.56 295 GLY A CA 1
ATOM 2357 C C . GLY A 1 295 ? -7.243 7.166 7.190 1.00 97.56 295 GLY A C 1
ATOM 2358 O O . GLY A 1 295 ? -8.197 7.868 6.857 1.00 97.56 295 GLY A O 1
ATOM 2359 N N . LYS A 1 296 ? -6.897 6.998 8.465 1.00 97.25 296 LYS A N 1
ATOM 2360 C CA . LYS A 1 296 ? -7.492 7.702 9.611 1.00 97.25 296 LYS A CA 1
ATOM 2361 C C . LYS A 1 296 ? -6.374 8.206 10.512 1.00 97.25 296 LYS A C 1
ATOM 2363 O O . LYS A 1 296 ? -5.627 7.394 11.045 1.00 97.25 296 LYS A O 1
ATOM 2368 N N . LEU A 1 297 ? -6.272 9.518 10.711 1.00 96.00 297 LEU A N 1
ATOM 2369 C CA . LEU A 1 297 ? -5.288 10.082 11.639 1.00 96.00 297 LEU A CA 1
ATOM 2370 C C . LEU A 1 297 ? -5.584 9.683 13.092 1.00 96.00 297 LEU A C 1
ATOM 2372 O O . LEU A 1 297 ? -6.746 9.582 13.500 1.00 96.00 297 LEU A O 1
ATOM 2376 N N . LEU A 1 298 ? -4.509 9.487 13.854 1.00 95.38 298 LEU A N 1
ATOM 2377 C CA . LEU A 1 298 ? -4.510 9.229 15.296 1.00 95.38 298 LEU A CA 1
ATOM 2378 C C . LEU A 1 298 ? -3.893 10.381 16.093 1.00 95.38 298 LEU A C 1
ATOM 2380 O O . LEU A 1 298 ? -4.306 10.623 17.223 1.00 95.38 298 LEU A O 1
ATOM 2384 N N . ALA A 1 299 ? -2.890 11.052 15.523 1.00 88.19 299 ALA A N 1
ATOM 2385 C CA . ALA A 1 299 ? -2.134 12.118 16.176 1.00 88.19 299 ALA A CA 1
ATOM 2386 C C . ALA A 1 299 ? -1.720 13.195 15.149 1.00 88.19 299 ALA A C 1
ATOM 2388 O O . ALA A 1 299 ? -0.544 13.258 14.773 1.00 88.19 299 ALA A O 1
ATOM 2389 N N . PRO A 1 300 ? -2.667 14.019 14.651 1.00 89.25 300 PRO A N 1
ATOM 2390 C CA . PRO A 1 300 ? -2.396 14.996 13.594 1.00 89.25 300 PRO A CA 1
ATOM 2391 C C . PRO A 1 300 ? -1.251 15.951 13.942 1.00 89.25 300 PRO A C 1
ATOM 2393 O O . PRO A 1 300 ? -0.438 16.248 13.078 1.00 89.25 300 PRO A O 1
ATOM 2396 N N . GLU A 1 301 ? -1.110 16.386 15.193 1.00 85.62 301 GLU A N 1
ATOM 2397 C CA . GLU A 1 301 ? -0.053 17.308 15.626 1.00 85.62 301 GLU A CA 1
ATOM 2398 C C . GLU A 1 301 ? 1.345 16.707 15.447 1.00 85.62 301 GLU A C 1
ATOM 2400 O O . GLU A 1 301 ? 2.294 17.409 15.092 1.00 85.62 301 GLU A O 1
ATOM 2405 N N . ARG A 1 302 ? 1.484 15.393 15.667 1.00 83.56 302 ARG A N 1
ATOM 2406 C CA . ARG A 1 302 ? 2.755 14.685 15.489 1.00 83.56 302 ARG A CA 1
ATOM 2407 C C . ARG A 1 302 ? 3.143 14.622 14.018 1.00 83.56 302 ARG A C 1
ATOM 2409 O O . ARG A 1 302 ? 4.290 14.907 13.681 1.00 83.56 302 ARG A O 1
ATOM 2416 N N . THR A 1 303 ? 2.176 14.309 13.163 1.00 84.38 303 THR A N 1
ATOM 2417 C CA . THR A 1 303 ? 2.367 14.293 11.713 1.00 84.38 303 THR A CA 1
ATOM 2418 C C . THR A 1 303 ? 2.636 15.695 11.164 1.00 84.38 303 THR A C 1
ATOM 2420 O O . THR A 1 303 ? 3.555 15.901 10.380 1.00 84.38 303 THR A O 1
ATOM 2423 N N . LEU A 1 304 ? 1.904 16.708 11.625 1.00 83.81 304 LEU A N 1
ATOM 2424 C CA . LEU A 1 304 ? 2.145 18.096 11.235 1.00 83.81 304 LEU A CA 1
ATOM 2425 C C . LEU A 1 304 ? 3.539 18.569 11.664 1.00 83.81 304 LEU A C 1
ATOM 2427 O O . LEU A 1 304 ? 4.187 19.300 10.921 1.00 83.81 304 LEU A O 1
ATOM 2431 N N . LYS A 1 305 ? 4.041 18.124 12.823 1.00 77.44 305 LYS A N 1
ATOM 2432 C CA . LYS A 1 305 ? 5.403 18.432 13.275 1.00 77.44 305 LYS A CA 1
ATOM 2433 C C . LYS A 1 305 ? 6.477 17.853 12.352 1.00 77.44 305 LYS A C 1
ATOM 2435 O O . LYS A 1 305 ? 7.473 18.536 12.125 1.00 77.44 305 LYS A O 1
ATOM 2440 N N . SER A 1 306 ? 6.313 16.627 11.846 1.00 75.00 306 SER A N 1
ATOM 2441 C CA . SER A 1 306 ? 7.288 16.053 10.906 1.00 75.00 306 SER A CA 1
ATOM 2442 C C . SER A 1 306 ? 7.283 16.809 9.576 1.00 75.00 306 SER A C 1
ATOM 2444 O O . SER A 1 306 ? 8.349 17.126 9.055 1.00 75.00 306 SER A O 1
ATOM 2446 N N . LEU A 1 307 ? 6.101 17.213 9.100 1.00 74.38 307 LEU A N 1
ATOM 2447 C CA . LEU A 1 307 ? 5.940 18.024 7.890 1.00 74.38 307 LEU A CA 1
ATOM 2448 C C . LEU A 1 307 ? 6.467 19.461 8.048 1.00 74.38 307 LEU A C 1
ATOM 2450 O O . LEU A 1 307 ? 7.000 20.034 7.100 1.00 74.38 307 LEU A O 1
ATOM 2454 N N . ALA A 1 308 ? 6.382 20.040 9.249 1.00 62.62 308 ALA A N 1
ATOM 2455 C CA . ALA A 1 308 ? 6.840 21.400 9.546 1.00 62.62 308 ALA A CA 1
ATOM 2456 C C . ALA A 1 308 ? 8.372 21.578 9.526 1.00 62.62 308 ALA A C 1
ATOM 2458 O O . ALA A 1 308 ? 8.860 22.699 9.655 1.00 62.62 308 ALA A O 1
ATOM 2459 N N . GLY A 1 309 ? 9.144 20.500 9.338 1.00 56.59 309 GLY A N 1
ATOM 2460 C CA . GLY A 1 309 ? 10.566 20.589 8.988 1.00 56.59 309 GLY A CA 1
ATOM 2461 C C . GLY A 1 309 ? 10.820 21.244 7.620 1.00 56.59 309 GLY A C 1
ATOM 2462 O O . GLY A 1 309 ? 11.962 21.577 7.305 1.00 56.59 309 GLY A O 1
ATOM 2463 N N . GLN A 1 310 ? 9.771 21.455 6.817 1.00 55.62 310 GLN A N 1
ATOM 2464 C CA . GLN A 1 310 ? 9.821 22.234 5.583 1.00 55.62 310 GLN A CA 1
ATOM 2465 C C . GLN A 1 310 ? 9.829 23.751 5.892 1.00 55.62 310 GLN A C 1
ATOM 2467 O O . GLN A 1 310 ? 9.033 24.211 6.717 1.00 55.62 310 GLN A O 1
ATOM 2472 N N . PRO A 1 311 ? 10.715 24.557 5.270 1.00 46.34 311 PRO A N 1
ATOM 2473 C CA . PRO A 1 311 ? 10.812 25.995 5.537 1.00 46.34 311 PRO A CA 1
ATOM 2474 C C . PRO A 1 311 ? 9.465 26.728 5.378 1.00 46.34 311 PRO A C 1
ATOM 2476 O O . PRO A 1 311 ? 8.826 26.623 4.335 1.00 46.34 311 PRO A O 1
ATOM 2479 N N . GLY A 1 312 ? 9.060 27.513 6.388 1.00 50.56 312 GLY A N 1
ATOM 2480 C CA . GLY A 1 312 ? 7.870 28.383 6.330 1.00 50.56 312 GLY A CA 1
ATOM 2481 C C . GLY A 1 312 ? 6.583 27.831 6.963 1.00 50.56 312 GLY A C 1
ATOM 2482 O O . GLY A 1 312 ? 5.516 28.395 6.732 1.00 50.56 312 GLY A O 1
ATOM 2483 N N . ALA A 1 313 ? 6.656 26.752 7.751 1.00 54.34 313 ALA A N 1
ATOM 2484 C CA . ALA A 1 313 ? 5.488 26.118 8.363 1.00 54.34 313 ALA A CA 1
ATOM 2485 C C . ALA A 1 313 ? 5.065 26.706 9.725 1.00 54.34 313 ALA A C 1
ATOM 2487 O O . ALA A 1 313 ? 5.490 26.222 10.772 1.00 54.34 313 ALA A O 1
ATOM 2488 N N . SER A 1 314 ? 4.181 27.712 9.715 1.00 66.00 314 SER A N 1
ATOM 2489 C CA . SER A 1 314 ? 3.607 28.356 10.916 1.00 66.00 314 SER A CA 1
ATOM 2490 C C . SER A 1 314 ? 2.072 28.502 10.858 1.00 66.00 314 SER A C 1
ATOM 2492 O O . SER A 1 314 ? 1.515 29.578 11.079 1.00 66.00 314 SER A O 1
ATOM 2494 N N . TRP A 1 315 ? 1.346 27.420 10.562 1.00 75.88 315 TRP A N 1
ATOM 2495 C CA . TRP A 1 315 ? -0.126 27.428 10.486 1.00 75.88 315 TRP A CA 1
ATOM 2496 C C . TRP A 1 315 ? -0.790 26.492 11.502 1.00 75.88 315 TRP A C 1
ATOM 2498 O O . TRP A 1 315 ? -0.240 25.466 11.908 1.00 75.88 315 TRP A O 1
ATOM 2508 N N . THR A 1 316 ? -2.019 26.845 11.881 1.00 85.94 316 THR A N 1
ATOM 2509 C CA . THR A 1 316 ? -2.942 25.973 12.623 1.00 85.94 316 THR A CA 1
ATOM 2510 C C . THR A 1 316 ? -4.003 25.429 11.682 1.00 85.94 316 THR A C 1
ATOM 2512 O O . THR A 1 316 ? -4.562 26.187 10.899 1.00 85.94 316 THR A O 1
ATOM 2515 N N . TRP A 1 317 ? -4.308 24.140 11.751 1.00 88.88 317 TRP A N 1
ATOM 2516 C CA . TRP A 1 317 ? -5.457 23.549 11.073 1.00 88.88 317 TRP A CA 1
ATOM 2517 C C . TRP A 1 317 ? -6.667 23.552 11.997 1.00 88.88 317 TRP A C 1
ATOM 2519 O O . TRP A 1 317 ? -6.546 23.167 13.152 1.00 88.88 317 TRP A O 1
ATOM 2529 N N . ARG A 1 318 ? -7.835 23.937 11.481 1.00 92.44 318 ARG A N 1
ATOM 2530 C CA . ARG A 1 318 ? -9.124 23.815 12.162 1.00 92.44 318 ARG A CA 1
ATOM 2531 C C . ARG A 1 318 ? -10.013 22.832 11.417 1.00 92.44 318 ARG A C 1
ATOM 2533 O O . ARG A 1 318 ? -10.321 23.054 10.245 1.00 92.44 318 ARG A O 1
ATOM 2540 N N . THR A 1 319 ? -10.453 21.783 12.102 1.00 94.50 319 THR A N 1
ATOM 2541 C CA . THR A 1 319 ? -11.370 20.766 11.556 1.00 94.50 319 THR A CA 1
ATOM 2542 C C . THR A 1 319 ? -12.500 20.454 12.535 1.00 94.50 319 THR A C 1
ATOM 2544 O O . THR A 1 319 ? -12.436 20.846 13.700 1.00 94.50 319 THR A O 1
ATOM 2547 N N . GLU A 1 320 ? -13.548 19.765 12.074 1.00 93.38 320 GLU A N 1
ATOM 2548 C CA . GLU A 1 320 ? -14.709 19.429 12.910 1.00 93.38 320 GLU A CA 1
ATOM 2549 C C . GLU A 1 320 ? -14.326 18.494 14.062 1.00 93.38 320 GLU A C 1
ATOM 2551 O O . GLU A 1 320 ? -14.711 18.737 15.205 1.00 93.38 320 GLU A O 1
ATOM 2556 N N . ARG A 1 321 ? -13.542 17.446 13.781 1.00 92.12 321 ARG A N 1
ATOM 2557 C CA . ARG A 1 321 ? -13.182 16.449 14.795 1.00 92.12 321 ARG A CA 1
ATOM 2558 C C . ARG A 1 321 ? -12.049 16.897 15.703 1.00 92.12 321 ARG A C 1
ATOM 2560 O O . ARG A 1 321 ? -12.081 16.587 16.891 1.00 92.12 321 ARG A O 1
ATOM 2567 N N . TRP A 1 322 ? -11.038 17.562 15.151 1.00 90.12 322 TRP A N 1
ATOM 2568 C CA . TRP A 1 322 ? -9.814 17.869 15.897 1.00 90.12 322 TRP A CA 1
ATOM 2569 C C . TRP A 1 322 ? -9.807 19.263 16.519 1.00 90.12 322 TRP A C 1
ATOM 2571 O O . TRP A 1 322 ? -8.950 19.546 17.350 1.00 90.12 322 TRP A O 1
ATOM 2581 N N . GLY A 1 323 ? -10.748 20.138 16.151 1.00 92.31 323 GLY A N 1
ATOM 2582 C CA . GLY A 1 323 ? -10.648 21.547 16.513 1.00 92.31 323 GLY A CA 1
ATOM 2583 C C . GLY A 1 323 ? -9.367 22.143 15.932 1.00 92.31 323 GLY A C 1
ATOM 2584 O O . GLY A 1 323 ? -9.049 21.871 14.773 1.00 92.31 323 GLY A O 1
ATOM 2585 N N . ASP A 1 324 ? -8.652 22.932 16.735 1.00 89.44 324 ASP A N 1
ATOM 2586 C CA . ASP A 1 324 ? -7.400 23.590 16.354 1.00 89.44 324 ASP A CA 1
ATOM 2587 C C . ASP A 1 324 ? -6.181 22.699 16.632 1.00 89.44 324 ASP A C 1
ATOM 2589 O O . ASP A 1 324 ? -5.872 22.402 17.785 1.00 89.44 324 ASP A O 1
ATOM 2593 N N . VAL A 1 325 ? -5.455 22.329 15.576 1.00 86.31 325 VAL A N 1
ATOM 2594 C CA . VAL A 1 325 ? -4.225 21.528 15.624 1.00 86.31 325 VAL A CA 1
ATOM 2595 C C . VAL A 1 325 ? -3.093 22.243 14.886 1.00 86.31 325 VAL A C 1
ATOM 2597 O O . VAL A 1 325 ? -3.155 22.480 13.680 1.00 86.31 325 VAL A O 1
ATOM 2600 N N . GLY A 1 326 ? -2.062 22.657 15.622 1.00 74.25 326 GLY A N 1
ATOM 2601 C CA . GLY A 1 326 ? -0.973 23.497 15.110 1.00 74.25 326 GLY A CA 1
ATOM 2602 C C . GLY A 1 326 ? 0.369 22.781 14.983 1.00 74.25 326 GLY A C 1
ATOM 2603 O O . GLY A 1 326 ? 0.639 21.803 15.681 1.00 74.25 326 GLY A O 1
ATOM 2604 N N . ALA A 1 327 ? 1.242 23.307 14.118 1.00 61.56 327 ALA A N 1
ATOM 2605 C CA . ALA A 1 327 ? 2.660 22.959 14.141 1.00 61.56 327 ALA A CA 1
ATOM 2606 C C . ALA A 1 327 ? 3.329 23.584 15.391 1.00 61.56 327 ALA A C 1
ATOM 2608 O O . ALA A 1 327 ? 3.114 24.763 15.668 1.00 61.56 327 ALA A O 1
ATOM 2609 N N . PRO A 1 328 ? 4.151 22.845 16.161 1.00 51.19 328 PRO A N 1
ATOM 2610 C CA . PRO A 1 328 ? 4.648 23.298 17.468 1.00 51.19 328 PRO A CA 1
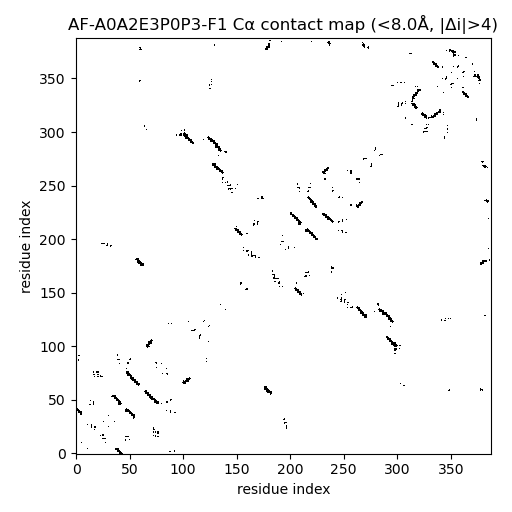ATOM 2611 C C . PRO A 1 328 ? 5.736 24.388 17.425 1.00 51.19 328 PRO A C 1
ATOM 2613 O O . PRO A 1 328 ? 6.221 24.792 18.482 1.00 51.19 328 PRO A O 1
ATOM 2616 N N . ASN A 1 329 ? 6.141 24.868 16.245 1.00 51.06 329 ASN A N 1
ATOM 2617 C CA . ASN A 1 329 ? 7.315 25.725 16.092 1.00 51.06 329 ASN A CA 1
ATOM 2618 C C . ASN A 1 329 ? 6.952 27.067 15.427 1.00 51.06 329 ASN A C 1
ATOM 2620 O O . ASN A 1 329 ? 6.950 27.164 14.205 1.00 51.06 329 ASN A O 1
ATOM 2624 N N . GLY A 1 330 ? 6.713 28.114 16.223 1.00 50.94 330 GLY A N 1
ATOM 2625 C CA . GLY A 1 330 ? 6.669 29.507 15.746 1.00 50.94 330 GLY A CA 1
ATOM 2626 C C . GLY A 1 330 ? 5.392 30.278 16.087 1.00 50.94 330 GLY A C 1
ATOM 2627 O O . GLY A 1 330 ? 4.394 29.706 16.518 1.00 50.94 330 GLY A O 1
ATOM 2628 N N . SER A 1 331 ? 5.438 31.605 15.919 1.00 52.66 331 SER A N 1
ATOM 2629 C CA . SER A 1 331 ? 4.245 32.454 15.957 1.00 52.66 331 SER A CA 1
ATOM 2630 C C . SER A 1 331 ? 3.299 32.025 14.839 1.00 52.66 331 SER A C 1
ATOM 2632 O O . SER A 1 331 ? 3.682 32.027 13.674 1.00 52.66 331 SER A O 1
ATOM 2634 N N . VAL A 1 332 ? 2.086 31.616 15.200 1.00 58.41 332 VAL A N 1
ATOM 2635 C CA . VAL A 1 332 ? 1.060 31.210 14.236 1.00 58.41 332 VAL A CA 1
ATOM 2636 C C . VAL A 1 332 ? 0.558 32.454 13.511 1.00 58.41 332 VAL A C 1
ATOM 2638 O O . VAL A 1 332 ? -0.062 33.318 14.130 1.00 58.41 332 VAL A O 1
ATOM 2641 N N . ASP A 1 333 ? 0.788 32.525 12.202 1.00 67.31 333 ASP A N 1
ATOM 2642 C CA . ASP A 1 333 ? 0.364 33.665 11.381 1.00 67.31 333 ASP A CA 1
ATOM 2643 C C . ASP A 1 333 ? -1.089 33.522 10.891 1.00 67.31 333 ASP A C 1
ATOM 2645 O O . ASP A 1 333 ? -1.640 34.443 10.300 1.00 67.31 333 ASP A O 1
ATOM 2649 N N . GLY A 1 334 ? -1.751 32.386 11.150 1.00 80.75 334 GLY A N 1
ATOM 2650 C CA . GLY A 1 334 ? -3.169 32.181 10.844 1.00 80.75 334 GLY A CA 1
ATOM 2651 C C . GLY A 1 334 ? -3.644 30.726 10.881 1.00 80.75 334 GLY A C 1
ATOM 2652 O O . GLY A 1 334 ? -2.907 29.799 11.225 1.00 80.75 334 GLY A O 1
ATOM 2653 N N . THR A 1 335 ? -4.925 30.538 10.560 1.00 87.56 335 THR A N 1
ATOM 2654 C CA . THR A 1 335 ? -5.651 29.263 10.639 1.00 87.56 335 THR A CA 1
ATOM 2655 C C . THR A 1 335 ? -6.134 28.798 9.262 1.00 87.56 335 THR A C 1
ATOM 2657 O O . THR A 1 335 ? -6.805 29.540 8.546 1.00 87.56 335 THR A O 1
ATOM 2660 N N . MET A 1 336 ? -5.843 27.546 8.912 1.00 89.25 336 MET A N 1
ATOM 2661 C CA . MET A 1 336 ? -6.388 26.799 7.779 1.00 89.25 336 MET A CA 1
ATOM 2662 C C . MET A 1 336 ? -7.628 26.024 8.237 1.00 89.25 336 MET A C 1
ATOM 2664 O O . MET A 1 336 ? -7.515 25.038 8.953 1.00 89.25 336 MET A O 1
ATOM 2668 N N . THR A 1 337 ? -8.824 26.457 7.846 1.00 93.19 337 THR A N 1
ATOM 2669 C CA . THR A 1 337 ? -10.069 25.721 8.122 1.00 93.19 337 THR A CA 1
ATOM 2670 C C . THR A 1 337 ? -10.365 24.756 6.979 1.00 93.19 337 THR A C 1
ATOM 2672 O O . THR A 1 337 ? -10.407 25.187 5.825 1.00 93.19 337 THR A O 1
ATOM 2675 N N . ALA A 1 338 ? -10.582 23.478 7.291 1.00 94.56 338 ALA A N 1
ATOM 2676 C CA . ALA A 1 338 ? -10.815 22.426 6.304 1.00 94.56 338 ALA A CA 1
ATOM 2677 C C . ALA A 1 338 ? -11.637 21.258 6.884 1.00 94.56 338 ALA A C 1
ATOM 2679 O O . ALA A 1 338 ? -11.934 21.215 8.078 1.00 94.56 338 ALA A O 1
ATOM 2680 N N . SER A 1 339 ? -11.994 20.289 6.038 1.00 95.94 339 SER A N 1
ATOM 2681 C CA . SER A 1 339 ? -12.573 19.019 6.499 1.00 95.94 339 SER A CA 1
ATOM 2682 C C . SER A 1 339 ? -11.511 18.088 7.101 1.00 95.94 339 SER A C 1
ATOM 2684 O O . SER A 1 339 ? -10.330 18.172 6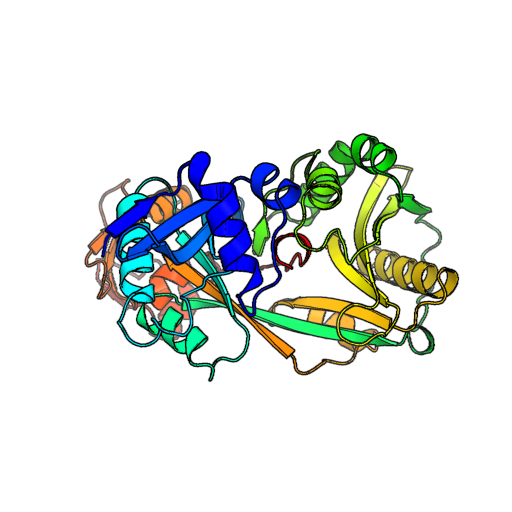.755 1.00 95.94 339 SER A O 1
ATOM 2686 N N . ASP A 1 340 ? -11.934 17.123 7.924 1.00 95.19 340 ASP A N 1
ATOM 2687 C CA . ASP A 1 340 ? -11.058 16.043 8.414 1.00 95.19 340 ASP A CA 1
ATOM 2688 C C . ASP A 1 340 ? -10.403 15.263 7.261 1.00 95.19 340 ASP A C 1
ATOM 2690 O O . ASP A 1 340 ? -9.266 14.800 7.371 1.00 95.19 340 ASP A O 1
ATOM 2694 N N . ALA A 1 341 ? -11.114 15.136 6.133 1.00 95.88 341 ALA A N 1
ATOM 2695 C CA . ALA A 1 341 ? -10.615 14.476 4.933 1.00 95.88 341 ALA A CA 1
ATOM 2696 C C . ALA A 1 341 ? -9.428 15.236 4.331 1.00 95.88 341 ALA A C 1
ATOM 2698 O O . ALA A 1 341 ? -8.423 14.616 3.994 1.00 95.88 341 ALA A O 1
ATOM 2699 N N . ALA A 1 342 ? -9.530 16.565 4.241 1.00 94.56 342 ALA A N 1
ATOM 2700 C CA . ALA A 1 342 ? -8.471 17.418 3.717 1.00 94.56 342 ALA A CA 1
ATOM 2701 C C . ALA A 1 342 ? -7.243 17.433 4.639 1.00 94.56 342 ALA A C 1
ATOM 2703 O O . ALA A 1 342 ? -6.126 17.297 4.149 1.00 94.56 342 ALA A O 1
ATOM 2704 N N . LEU A 1 343 ? -7.437 17.512 5.964 1.00 93.88 343 LEU A N 1
ATOM 2705 C CA . LEU A 1 343 ? -6.331 17.388 6.922 1.00 93.88 343 LEU A CA 1
ATOM 2706 C C . LEU A 1 343 ? -5.659 16.010 6.824 1.00 93.88 343 LEU A C 1
ATOM 2708 O O . LEU A 1 343 ? -4.434 15.921 6.804 1.00 93.88 343 LEU A O 1
ATOM 2712 N N . THR A 1 344 ? -6.445 14.935 6.718 1.00 95.62 344 THR A N 1
ATOM 2713 C CA . THR A 1 344 ? -5.904 13.581 6.528 1.00 95.62 344 THR A CA 1
ATOM 2714 C C . THR A 1 344 ? -5.091 13.505 5.237 1.00 95.62 344 THR A C 1
ATOM 2716 O O . THR A 1 344 ? -3.927 13.125 5.284 1.00 95.62 344 THR A O 1
ATOM 2719 N N . ALA A 1 345 ? -5.649 13.943 4.106 1.00 95.31 345 ALA A N 1
ATOM 2720 C CA . ALA A 1 345 ? -4.945 13.950 2.827 1.00 95.31 345 ALA A CA 1
ATOM 2721 C C . ALA A 1 345 ? -3.657 14.783 2.878 1.00 95.31 345 ALA A C 1
ATOM 2723 O O . ALA A 1 345 ? -2.628 14.347 2.370 1.00 95.31 345 ALA A O 1
ATOM 2724 N N . PHE A 1 346 ? -3.671 15.939 3.543 1.00 92.06 346 PHE A N 1
ATOM 2725 C CA . PHE A 1 346 ? -2.479 16.759 3.749 1.00 92.06 346 PHE A CA 1
ATOM 2726 C C . PHE A 1 346 ? -1.397 16.027 4.557 1.00 92.06 346 PHE A C 1
ATOM 2728 O O . PHE A 1 346 ? -0.245 15.974 4.134 1.00 92.06 346 PHE A O 1
ATOM 2735 N N . CYS A 1 347 ? -1.767 15.394 5.674 1.00 92.12 347 CYS A N 1
ATOM 2736 C CA . CYS A 1 347 ? -0.849 14.613 6.508 1.00 92.12 347 CYS A CA 1
ATOM 2737 C C . CYS A 1 347 ? -0.239 13.406 5.774 1.00 92.12 347 CYS A C 1
ATOM 2739 O O . CYS A 1 347 ? 0.898 13.031 6.043 1.00 92.12 347 CYS A O 1
ATOM 2741 N N . PHE A 1 348 ? -0.970 12.825 4.822 1.00 94.12 348 PHE A N 1
ATOM 2742 C CA . PHE A 1 348 ? -0.476 11.777 3.925 1.00 94.12 348 PHE A CA 1
ATOM 2743 C C . PHE A 1 348 ? 0.233 12.328 2.672 1.00 94.12 348 PHE A C 1
ATOM 2745 O O . PHE A 1 348 ? 0.618 11.548 1.805 1.00 94.12 348 PHE A O 1
ATOM 2752 N N . GLN A 1 349 ? 0.407 13.650 2.554 1.00 92.25 349 GLN A N 1
ATOM 2753 C CA . GLN A 1 349 ? 0.975 14.335 1.383 1.00 92.25 349 GLN A CA 1
ATOM 2754 C C . GLN A 1 349 ? 0.244 14.040 0.067 1.00 92.25 349 GLN A C 1
ATOM 2756 O O . GLN A 1 349 ? 0.834 13.985 -1.008 1.00 92.25 349 GLN A O 1
ATOM 2761 N N . ARG A 1 350 ? -1.072 13.858 0.144 1.00 93.75 350 ARG A N 1
ATOM 2762 C CA . ARG A 1 350 ? -1.979 13.623 -0.989 1.00 93.75 350 ARG A CA 1
ATOM 2763 C C . ARG A 1 350 ? -2.723 14.873 -1.441 1.00 93.75 350 ARG A C 1
ATOM 2765 O O . ARG A 1 350 ? -3.515 14.803 -2.372 1.00 93.75 350 ARG A O 1
ATOM 2772 N N . LEU A 1 351 ? -2.492 16.002 -0.779 1.00 91.88 351 LEU A N 1
ATOM 2773 C CA . LEU A 1 351 ? -3.174 17.258 -1.050 1.00 91.88 351 LEU A CA 1
ATOM 2774 C C . LEU A 1 351 ? -2.146 18.365 -1.288 1.00 91.88 351 LEU A C 1
ATOM 2776 O O . LEU A 1 351 ? -1.330 18.645 -0.412 1.00 91.88 351 LEU A O 1
ATOM 2780 N N . SER A 1 352 ? -2.220 19.006 -2.457 1.00 89.75 352 SER A N 1
ATOM 2781 C CA . SER A 1 352 ? -1.537 20.277 -2.714 1.00 89.75 352 SER A CA 1
ATOM 2782 C C . SER A 1 352 ? -2.334 21.396 -2.055 1.00 89.75 352 SER A C 1
ATOM 2784 O O . SER A 1 352 ? -3.532 21.556 -2.312 1.00 89.75 352 SER A O 1
ATOM 2786 N N . THR A 1 353 ? -1.686 22.195 -1.206 1.00 86.00 353 THR A N 1
ATOM 2787 C CA . THR A 1 353 ? -2.374 23.307 -0.532 1.00 86.00 353 THR A CA 1
ATOM 2788 C C . THR A 1 353 ? -2.822 24.366 -1.534 1.00 86.00 353 THR A C 1
ATOM 2790 O O . THR A 1 353 ? -3.929 24.891 -1.414 1.00 86.00 353 THR A O 1
ATOM 2793 N N . ALA A 1 354 ? -2.018 24.629 -2.568 1.00 86.88 354 ALA A N 1
ATOM 2794 C CA . ALA A 1 354 ? -2.338 25.567 -3.640 1.00 86.88 354 ALA A CA 1
ATOM 2795 C C . ALA A 1 354 ? -3.625 25.176 -4.386 1.00 86.88 354 ALA A C 1
ATOM 2797 O O . ALA A 1 354 ? -4.499 26.009 -4.640 1.00 86.88 354 ALA A O 1
ATOM 2798 N N . GLU A 1 355 ? -3.754 23.899 -4.742 1.00 89.50 355 GLU A N 1
ATOM 2799 C CA . GLU A 1 355 ? -4.940 23.367 -5.418 1.00 89.50 355 GLU A CA 1
ATOM 2800 C C . GLU A 1 355 ? -6.160 23.381 -4.506 1.00 89.50 355 GLU A C 1
ATOM 2802 O O . GLU A 1 355 ? -7.215 23.865 -4.914 1.00 89.50 355 GLU A O 1
ATOM 2807 N N . ALA A 1 356 ? -6.000 22.957 -3.255 1.00 91.44 356 ALA A N 1
ATOM 2808 C CA . ALA A 1 356 ? -7.085 22.924 -2.286 1.00 91.44 356 ALA A CA 1
ATOM 2809 C C . ALA A 1 356 ? -7.620 24.323 -1.927 1.00 91.44 356 ALA A C 1
ATOM 2811 O O . ALA A 1 356 ? -8.827 24.494 -1.758 1.00 91.44 356 ALA A O 1
ATOM 2812 N N . PHE A 1 357 ? -6.765 25.353 -1.872 1.00 90.38 357 PHE A N 1
ATOM 2813 C CA . PHE A 1 357 ? -7.221 26.741 -1.731 1.00 90.38 357 PHE A CA 1
ATOM 2814 C C . PHE A 1 357 ? -8.021 27.207 -2.952 1.00 90.38 357 PHE A C 1
ATOM 2816 O O . PHE A 1 357 ? -9.059 27.847 -2.791 1.00 90.38 357 PHE A O 1
ATOM 2823 N N . ARG A 1 358 ? -7.570 26.875 -4.172 1.00 90.25 358 ARG A N 1
ATOM 2824 C CA . ARG A 1 358 ? -8.292 27.219 -5.411 1.00 90.25 358 ARG A CA 1
ATOM 2825 C C . ARG A 1 358 ? -9.643 26.511 -5.511 1.00 90.25 358 ARG A C 1
ATOM 2827 O O . ARG A 1 358 ? -10.601 27.121 -5.975 1.00 90.25 358 ARG A O 1
ATOM 2834 N N . ALA A 1 359 ? -9.717 25.257 -5.069 1.00 91.25 359 ALA A N 1
ATOM 2835 C CA . ALA A 1 359 ? -10.949 24.472 -5.025 1.00 91.25 359 ALA A CA 1
ATOM 2836 C C . ALA A 1 359 ? -11.899 24.901 -3.889 1.00 91.25 359 ALA A C 1
ATOM 2838 O O . ALA A 1 359 ? -13.094 24.620 -3.943 1.00 91.25 359 ALA A O 1
ATOM 2839 N N . GLY A 1 360 ? -11.391 25.614 -2.878 1.00 90.81 360 GLY A N 1
ATOM 2840 C CA . GLY A 1 360 ? -12.159 26.035 -1.705 1.00 90.81 360 GLY A CA 1
ATOM 2841 C C . GLY A 1 360 ? -12.280 24.968 -0.611 1.00 90.81 360 GLY A C 1
ATOM 2842 O O . GLY A 1 360 ? -13.038 25.173 0.341 1.00 90.81 360 GLY A O 1
ATOM 2843 N N . ASP A 1 361 ? -11.519 23.875 -0.718 1.00 91.50 361 ASP A N 1
ATOM 2844 C CA . ASP A 1 361 ? -11.444 22.786 0.268 1.00 91.50 361 ASP A CA 1
ATOM 2845 C C . ASP A 1 361 ? -10.736 23.216 1.558 1.00 91.50 361 ASP A C 1
ATOM 2847 O O . ASP A 1 361 ? -10.968 22.654 2.633 1.00 91.50 361 ASP A O 1
ATOM 2851 N N . ILE A 1 362 ? -9.878 24.233 1.450 1.00 91.56 362 ILE A N 1
ATOM 2852 C CA . ILE A 1 362 ? -9.184 24.871 2.565 1.00 91.56 362 ILE A CA 1
ATOM 2853 C C . ILE A 1 362 ? -9.434 26.374 2.505 1.00 91.56 362 ILE A C 1
ATOM 2855 O O . ILE A 1 362 ? -9.393 26.992 1.440 1.00 91.56 362 ILE A O 1
ATOM 2859 N N . ARG A 1 363 ? -9.664 26.985 3.669 1.00 91.56 363 ARG A N 1
ATOM 2860 C CA . ARG A 1 363 ? -9.817 28.437 3.823 1.00 91.56 363 ARG A CA 1
ATOM 2861 C C . ARG A 1 363 ? -8.795 28.982 4.802 1.00 91.56 363 ARG A C 1
ATOM 2863 O O . ARG A 1 363 ? -8.574 28.390 5.851 1.00 91.56 363 ARG A O 1
ATOM 2870 N N . TRP A 1 364 ? -8.196 30.121 4.474 1.00 88.19 364 TRP A N 1
ATOM 2871 C CA . TRP A 1 364 ? -7.211 30.791 5.319 1.00 88.19 364 TRP A CA 1
ATOM 2872 C C . TRP A 1 364 ? -7.847 31.930 6.112 1.00 88.19 364 TRP A C 1
ATOM 2874 O O . TRP A 1 364 ? -8.615 32.722 5.565 1.00 88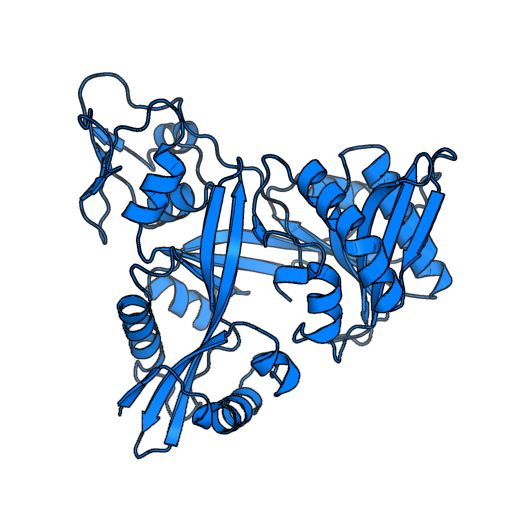.19 364 TRP A O 1
ATOM 2884 N N . GLN A 1 365 ? -7.476 32.036 7.385 1.00 89.00 365 GLN A N 1
ATOM 2885 C CA . GLN A 1 365 ? -7.798 33.159 8.252 1.00 89.00 365 GLN A CA 1
ATOM 2886 C C . GLN A 1 365 ? -6.541 33.599 9.010 1.00 89.00 365 GLN A C 1
ATOM 2888 O O . GLN A 1 365 ? -6.163 32.986 10.004 1.00 89.00 365 GLN A O 1
ATOM 2893 N N . GLY A 1 366 ? -5.909 34.679 8.560 1.00 83.88 366 GLY A N 1
ATOM 2894 C CA . GLY A 1 366 ? -4.729 35.267 9.195 1.00 83.88 366 GLY A CA 1
ATOM 2895 C C . GLY A 1 366 ? -4.275 36.539 8.476 1.00 83.88 366 GLY A C 1
ATOM 2896 O O . GLY A 1 366 ? -4.787 36.827 7.389 1.00 83.88 366 GLY A O 1
ATOM 2897 N N . PRO A 1 367 ? -3.364 37.335 9.061 1.00 75.19 367 PRO A N 1
ATOM 2898 C CA . PRO A 1 367 ? -2.679 38.409 8.352 1.00 75.19 367 PRO A CA 1
ATOM 2899 C C . PRO A 1 367 ? -2.028 37.923 7.047 1.00 75.19 367 PRO A C 1
ATOM 2901 O O . PRO A 1 367 ? -1.382 36.882 7.002 1.00 75.19 367 PRO A O 1
ATOM 2904 N N . GLY A 1 368 ? -2.160 38.723 5.987 1.00 74.38 368 GLY A N 1
ATOM 2905 C CA . GLY A 1 368 ? -1.484 38.479 4.712 1.00 74.38 368 GLY A CA 1
ATOM 2906 C C . GLY A 1 368 ? -2.147 37.427 3.818 1.00 74.38 368 GLY A C 1
ATOM 2907 O O . GLY A 1 368 ? -3.286 37.007 4.027 1.00 74.38 368 GLY A O 1
ATOM 2908 N N . ALA A 1 369 ? -1.432 37.056 2.756 1.00 71.88 369 ALA A N 1
ATOM 2909 C CA . ALA A 1 369 ? -1.876 36.020 1.834 1.00 71.88 369 ALA A CA 1
ATOM 2910 C C . ALA A 1 369 ? -1.811 34.643 2.506 1.00 71.88 369 ALA A C 1
ATOM 2912 O O . ALA A 1 369 ? -0.942 34.395 3.342 1.00 71.88 369 ALA A O 1
ATOM 2913 N N . ALA A 1 370 ? -2.709 33.741 2.103 1.00 72.12 370 ALA A N 1
ATOM 2914 C CA . ALA A 1 370 ? -2.624 32.342 2.501 1.00 72.12 370 ALA A CA 1
ATOM 2915 C C . ALA A 1 370 ? -1.230 31.779 2.167 1.00 72.12 370 ALA A C 1
ATOM 2917 O O . ALA A 1 370 ? -0.647 32.197 1.158 1.00 72.12 370 ALA A O 1
ATOM 2918 N N . PRO A 1 371 ? -0.722 30.793 2.930 1.00 67.94 371 PRO A N 1
ATOM 2919 C CA . PRO A 1 371 ? 0.467 30.029 2.563 1.00 67.94 371 PRO A CA 1
ATOM 2920 C C . PRO A 1 371 ? 0.133 29.107 1.374 1.00 67.94 371 PRO A C 1
ATOM 2922 O O . PRO A 1 371 ? 0.160 27.886 1.461 1.00 67.94 371 PRO A O 1
ATOM 2925 N N . ALA A 1 372 ? -0.255 29.697 0.245 1.00 54.59 372 ALA A N 1
ATOM 2926 C CA . ALA A 1 372 ? -0.727 29.015 -0.952 1.00 54.59 372 ALA A CA 1
ATOM 2927 C C . ALA A 1 372 ? 0.420 28.403 -1.775 1.00 54.59 372 ALA A C 1
ATOM 2929 O O . ALA A 1 372 ? 0.168 27.904 -2.863 1.00 54.59 372 ALA A O 1
ATOM 2930 N N . ALA A 1 373 ? 1.666 28.474 -1.292 1.00 51.44 373 ALA A N 1
ATOM 2931 C CA . ALA A 1 373 ? 2.867 28.185 -2.077 1.00 51.44 373 ALA A CA 1
ATOM 2932 C C . ALA A 1 373 ? 3.835 27.172 -1.442 1.00 51.44 373 ALA A C 1
ATOM 2934 O O . ALA A 1 373 ? 4.916 26.978 -1.988 1.00 51.44 373 ALA A O 1
ATOM 2935 N N . SER A 1 374 ? 3.523 26.565 -0.292 1.00 64.19 374 SER A N 1
ATOM 2936 C CA . SER A 1 374 ? 4.562 25.864 0.479 1.00 64.19 374 SER A CA 1
ATOM 2937 C C . SER A 1 374 ? 4.605 24.344 0.329 1.00 64.19 374 SER A C 1
ATOM 2939 O O . SER A 1 374 ? 5.663 23.785 0.604 1.00 64.19 374 SER A O 1
ATOM 2941 N N . ILE A 1 375 ? 3.513 23.657 -0.047 1.00 76.94 375 ILE A N 1
ATOM 2942 C CA . ILE A 1 375 ? 3.462 22.183 0.026 1.00 76.94 375 ILE A CA 1
ATOM 2943 C C . ILE A 1 375 ? 2.668 21.579 -1.135 1.00 76.94 375 ILE A C 1
ATOM 2945 O O . ILE A 1 375 ? 1.445 21.726 -1.225 1.00 76.94 375 ILE A O 1
ATOM 2949 N N . ASP A 1 376 ? 3.385 20.841 -1.9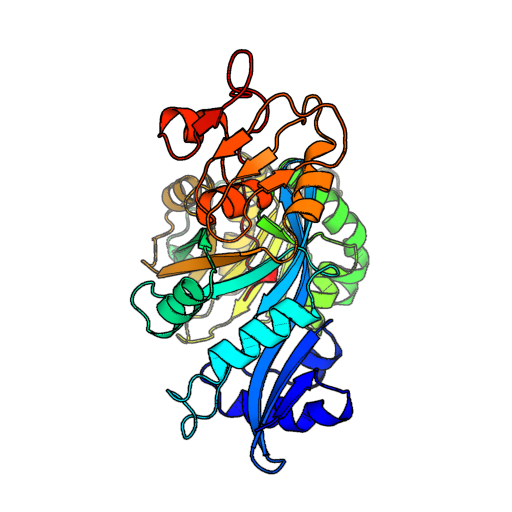80 1.00 84.88 376 ASP A N 1
ATOM 2950 C CA . ASP A 1 376 ? 2.826 20.047 -3.068 1.00 84.88 376 ASP A CA 1
ATOM 2951 C C . ASP A 1 376 ? 2.478 18.627 -2.614 1.00 84.88 376 ASP A C 1
ATOM 2953 O O . ASP A 1 376 ? 3.148 18.035 -1.760 1.00 84.88 376 ASP A O 1
ATOM 2957 N N . ALA A 1 377 ? 1.452 18.051 -3.244 1.00 90.44 377 ALA A N 1
ATOM 2958 C CA . ALA A 1 377 ? 1.181 16.628 -3.114 1.00 90.44 377 ALA A CA 1
ATOM 2959 C C . ALA A 1 377 ? 2.381 15.824 -3.632 1.00 90.44 377 ALA A C 1
ATOM 2961 O O . ALA A 1 377 ? 2.982 16.144 -4.660 1.00 90.44 377 ALA A O 1
ATOM 2962 N N . ALA A 1 378 ? 2.728 14.759 -2.922 1.00 91.31 378 ALA A N 1
ATOM 2963 C CA . ALA A 1 378 ? 3.766 13.853 -3.352 1.00 91.31 378 ALA A CA 1
ATOM 2964 C C . ALA A 1 378 ? 3.232 12.882 -4.417 1.00 91.31 378 ALA A C 1
ATOM 2966 O O . ALA A 1 378 ? 2.159 12.289 -4.237 1.00 91.31 378 ALA A O 1
ATOM 2967 N N . PRO A 1 379 ? 3.995 12.632 -5.495 1.00 92.69 379 PRO A N 1
ATOM 2968 C CA . PRO A 1 379 ? 3.675 11.557 -6.419 1.00 92.69 379 PRO A CA 1
ATOM 2969 C C . PRO A 1 379 ? 3.806 10.215 -5.697 1.00 92.69 379 PRO A C 1
ATOM 2971 O O . PRO A 1 379 ? 4.859 9.889 -5.141 1.00 92.69 379 PRO A O 1
ATOM 2974 N N . TRP A 1 380 ? 2.743 9.419 -5.711 1.00 94.62 380 TRP A N 1
ATOM 2975 C CA . TRP A 1 380 ? 2.747 8.099 -5.094 1.00 94.62 380 TRP A CA 1
ATOM 2976 C C . TRP A 1 380 ? 3.027 6.997 -6.117 1.00 94.62 380 TRP A C 1
ATOM 2978 O O . TRP A 1 380 ? 2.652 7.102 -7.282 1.00 94.62 380 TRP A O 1
ATOM 2988 N N . ARG A 1 381 ? 3.692 5.926 -5.675 1.00 94.00 381 ARG A N 1
ATOM 2989 C CA . ARG A 1 381 ? 3.920 4.696 -6.440 1.00 94.00 381 ARG A CA 1
ATOM 2990 C C . ARG A 1 381 ? 3.433 3.505 -5.643 1.00 94.00 381 ARG A C 1
ATOM 2992 O O . ARG A 1 381 ? 3.812 3.330 -4.491 1.00 94.00 381 ARG A O 1
ATOM 2999 N N . TYR A 1 382 ? 2.624 2.672 -6.280 1.00 94.94 382 TYR A N 1
ATOM 3000 C CA . TYR A 1 382 ? 2.055 1.506 -5.627 1.00 94.94 382 TYR A CA 1
ATOM 3001 C C . TYR A 1 382 ? 3.018 0.317 -5.682 1.00 94.94 382 TYR A C 1
ATOM 3003 O O . TYR A 1 382 ? 3.438 -0.100 -6.763 1.00 94.94 382 TYR A O 1
ATOM 3011 N N . CYS A 1 383 ? 3.333 -0.248 -4.517 1.00 95.12 383 CYS A N 1
ATOM 3012 C CA . CYS A 1 383 ? 4.080 -1.497 -4.385 1.00 95.12 383 CYS A CA 1
ATOM 3013 C C . CYS A 1 383 ? 3.158 -2.567 -3.797 1.00 95.12 383 CYS A C 1
ATOM 3015 O O . CYS A 1 383 ? 3.039 -2.686 -2.584 1.00 95.12 383 CYS A O 1
ATOM 3017 N N . GLN A 1 384 ? 2.497 -3.355 -4.650 1.00 93.94 384 GLN A N 1
ATOM 3018 C CA . GLN A 1 384 ? 1.587 -4.435 -4.243 1.00 93.94 384 GLN A CA 1
ATOM 3019 C C . GLN A 1 384 ? 2.197 -5.335 -3.146 1.00 93.94 384 GLN A C 1
ATOM 3021 O O . GLN A 1 384 ? 1.493 -5.752 -2.239 1.00 93.94 384 GLN A O 1
ATOM 3026 N N . ALA A 1 385 ? 3.506 -5.595 -3.174 1.00 93.00 385 ALA A N 1
ATOM 3027 C CA . ALA A 1 385 ? 4.217 -6.421 -2.195 1.00 93.00 385 ALA A CA 1
ATOM 3028 C C . ALA A 1 385 ? 4.085 -5.961 -0.733 1.00 93.00 385 ALA A C 1
ATOM 3030 O O . ALA A 1 385 ? 4.272 -6.760 0.180 1.00 93.00 385 ALA A O 1
ATOM 3031 N N . ASP A 1 386 ? 3.748 -4.694 -0.509 1.00 89.75 386 ASP A N 1
ATOM 3032 C CA . ASP A 1 386 ? 3.487 -4.172 0.827 1.00 89.75 386 ASP A CA 1
ATOM 3033 C C . ASP A 1 386 ? 2.116 -4.598 1.361 1.00 89.75 386 ASP A C 1
ATOM 3035 O O . ASP A 1 386 ? 1.818 -4.415 2.535 1.00 89.75 386 ASP A O 1
ATOM 3039 N N . TYR A 1 387 ? 1.228 -5.103 0.510 1.00 75.56 387 TYR A N 1
ATOM 3040 C CA . TYR A 1 387 ? -0.206 -4.881 0.665 1.00 75.56 387 TYR A CA 1
ATOM 3041 C C . TYR A 1 387 ? -1.104 -6.068 0.385 1.00 75.56 387 TYR A C 1
ATOM 3043 O O . TYR A 1 387 ? -2.252 -6.032 0.829 1.00 75.56 387 TYR A O 1
ATOM 3051 N N . ILE A 1 388 ? -0.642 -7.034 -0.417 1.00 58.31 388 ILE A N 1
ATOM 3052 C CA . ILE A 1 388 ? -1.502 -8.125 -0.897 1.00 58.31 388 ILE A CA 1
ATOM 3053 C C . ILE A 1 388 ? -1.869 -8.961 0.267 1.00 58.31 388 ILE A C 1
ATOM 3055 O O . ILE A 1 388 ? -0.954 -9.586 0.839 1.00 58.31 388 ILE A O 1
#

Foldseek 3Di:
DDKDKDDPVCVVLVQVQLVVFPFQGFDPQLVVLFQKIKIFDDDPNHTFWMFIWTWFWFFLFQRDTWTETETGSGDGHPVCPPVCVSLVRLVVCLVVCFPPGFKYKYKDWDCPDPVVVVCVVSAWAFQFKKFKWKDFLVRFDQDPQDPQKDKDKAQDLVSLLVCLVLVLVLQCVQCHRATADTRGDSCLVSSLCRRPSCVVFFRWMKMFIDHPNGGNWIWIWTFGCPPPNFTETEGQATRHDPPNRSSNRVSVRSVVCVVVVGGMYMYMKTPPDPVVVVVVVSVIDTPPTMMTMIMHTSHLQVLLQSVCVFPPAQEWEAEDPPGTHGHPDDDRQWYKYAYSNQSRNVSSLNDQQLVCVVVVRIDIDGPDDDPNDGGHRGHYTHRNSRPD

Solvent-accessible surface area (backbone atoms only — not comparable to full-atom values): 20699 Å² total; per-residue (Å²): 119,51,75,48,72,62,56,82,86,42,49,68,60,50,40,62,52,32,71,75,39,99,42,84,53,61,52,70,64,38,48,76,64,41,65,62,49,38,33,37,32,28,48,95,87,40,82,46,30,40,42,32,27,36,62,43,54,33,29,30,15,72,86,39,73,41,44,29,33,36,54,48,62,68,40,58,42,78,96,53,58,93,70,56,54,67,62,54,46,52,56,48,46,47,69,71,41,39,82,77,32,35,27,41,33,36,78,40,58,52,85,84,36,72,66,39,48,48,43,46,75,73,59,32,32,80,65,48,48,34,39,37,34,39,28,49,49,90,71,45,72,75,62,83,63,61,85,76,53,50,73,48,78,36,71,46,68,65,54,41,57,74,42,14,58,58,54,31,54,40,43,52,65,65,40,62,51,37,10,55,39,65,72,73,45,46,53,45,70,44,46,45,64,76,26,38,68,48,45,91,56,37,53,63,34,37,44,35,29,24,48,95,88,39,65,68,29,40,32,38,34,30,38,32,35,75,101,74,70,58,41,21,38,38,46,25,29,80,43,45,48,87,61,68,58,38,54,39,50,49,32,49,51,55,53,51,36,54,75,69,68,31,52,34,37,31,43,55,36,32,74,88,28,73,60,54,62,53,40,44,77,55,59,33,42,77,65,89,45,59,37,31,37,30,38,24,72,49,26,64,47,62,45,40,42,66,59,41,74,45,90,87,45,34,49,26,39,32,28,84,87,71,40,77,45,45,37,90,60,69,78,65,55,31,35,39,41,35,48,60,58,53,53,45,25,42,71,50,25,61,38,31,46,43,59,32,45,75,74,60,56,36,43,72,51,49,77,77,75,65,82,52,80,77,50,70,43,32,58,51,49,49,36,48,73,80,69,104

pLDDT: mean 90.58, std 10.1, range [46.34, 98.62]

Secondary structure (DSSP, 8-state):
-EEEE--GGGHHHHHHHHTTSSSPPP-HHHHHTS-EEEEEEEETTEEEEEEEEEEEEEEEETTEEEEEEEE-S-EE-GGGTTSSHHHHHHHHHHHHHBTTBSEEEEEEE-TTSHHHHHHHHTT-EEEEEEEEEEEETTT---PPPPTT-EEEEE-SHHHHHHHHHHHHHHHHHHHTT-BSEEPP-TTHHHHHHHH-TTTTT-EEEEEEEEETTEEEEEEEEEEE-TTT---EEEEEEEE--TTHHHHHHHHHHHHHHHHTT-SEEEEEEETTSTHHHHHHHTT-EEEEEEEEEEEEES-HHHHHHHHTTSTT--EEEEETTTEEEE-SSS---EEEEE-HHHHHHHHTT---HHHHHHHTSEEEESSSS--TTS-PPPPB---GGGT-

Mean predicted aligned error: 5.24 Å